Protein AF-0000000085163979 (afdb_homodimer)

Solvent-accessible surface area (backbone atoms only — not comparable to full-atom values): 21780 Å² total; per-residue (Å²): 87,66,36,36,34,28,42,37,79,41,57,52,40,84,59,47,60,76,76,45,56,87,51,51,34,33,13,24,47,60,12,32,56,53,33,50,75,68,72,34,79,46,83,37,32,35,31,72,62,75,76,46,51,71,68,56,35,52,56,41,57,74,72,29,73,61,51,70,57,80,79,73,74,60,58,41,58,62,54,50,47,52,51,51,44,44,74,74,59,39,34,34,38,40,36,30,21,56,52,65,76,44,57,55,57,27,52,35,56,56,23,55,44,50,26,59,71,41,52,76,70,63,37,45,43,34,45,42,40,59,34,35,42,37,40,57,42,62,59,44,78,44,78,45,64,51,43,85,83,36,48,26,38,21,53,42,71,70,36,77,63,17,26,35,26,33,44,39,37,71,70,58,40,74,71,38,72,49,51,68,32,54,32,56,43,54,69,33,31,59,65,33,72,60,21,39,44,34,30,78,32,42,28,29,38,36,30,35,25,36,81,84,128,88,66,36,36,35,28,42,36,79,42,57,52,40,83,60,47,60,77,75,46,55,89,52,50,35,33,13,25,46,60,12,32,55,52,34,50,76,68,72,34,81,45,84,38,32,34,32,75,64,74,78,46,51,70,67,57,37,53,56,39,56,74,72,30,73,62,52,71,61,82,79,74,74,66,54,39,58,61,53,49,49,52,50,50,44,44,73,72,58,39,35,35,37,39,35,30,19,55,51,66,77,46,55,55,58,27,53,35,55,56,22,57,45,51,26,60,70,42,53,77,70,62,40,44,44,33,45,41,40,60,33,34,40,38,40,59,42,61,60,43,77,46,80,44,66,51,42,86,84,37,48,26,38,21,54,42,70,71,35,79,63,17,26,36,26,34,43,40,37,72,71,57,42,75,69,39,72,49,52,68,32,55,32,52,44,54,70,34,32,59,65,32,74,59,19,40,43,34,30,80,32,42,28,30,38,36,30,36,25,37,79,83,127

Organism: Staphylococcus carnosus (strain TM300) (NCBI:txid396513)

InterPro domains:
  IPR006282 Thiamin pyrophosphokinase [TIGR01378] (4-207)
  IPR006282 Thiamin pyrophosphokinase [cd07995] (3-209)
  IPR007371 Thiamin pyrophosphokinase, catalytic domain [PF04263] (23-123)
  IPR007373 Thiamin pyrophosphokinase, thiamin-binding domain [PF04265] (144-203)
  IPR007373 Thiamin pyrophosphokinase, thiamin-binding domain [SM00983] (140-205)
  IPR036371 Thiamin pyrophosphokinase, thiamin-binding domain superfamily [SSF63862] (133-208)
  IPR036759 Thiamin pyrophosphokinase, catalytic domain superfamily [G3DSA:3.40.50.10240] (1-212)
  IPR036759 Thiamin pyrophosphokinase, catalytic domain superfamily [SSF63999] (1-120)
  IPR053149 Thiamine pyrophosphokinase [PTHR41299] (1-211)

pLDDT: mean 89.33, std 15.48, range [43.59, 98.81]

Nearest PDB structures (foldseek):
  3lm8-assembly5_C  TM=8.803E-01  e=1.877E-24  Bacillus subtilis
  3l8m-assembly1_B-4  TM=8.873E-01  e=5.493E-23  Staphylococcus saprophyticus subsp. saprophyticus ATCC 15305 = NCTC 7292
  3cq9-assembly2_C  TM=8.631E-01  e=5.836E-21  Lactiplantibacillus plantarum WCFS1
  3cq9-assembly2_D  TM=8.720E-01  e=2.252E-20  Lactiplantibacillus plantarum WCFS1
  3mel-assembly2_D  TM=8.978E-01  e=1.511E-19  Enterococcus faecalis

Structure (mmCIF, N/CA/C/O backbone):
data_AF-0000000085163979-model_v1
#
loop_
_entity.id
_entity.type
_entity.pdbx_description
1 polymer 'Thiamine diphosphokinase'
#
loop_
_atom_site.group_PDB
_atom_site.id
_atom_site.type_symbol
_atom_site.label_atom_id
_atom_site.label_alt_id
_atom_site.label_comp_id
_atom_site.label_asym_id
_atom_site.label_entity_id
_atom_site.label_seq_id
_atom_site.pdbx_PDB_ins_code
_atom_site.Cartn_x
_atom_site.Cartn_y
_atom_site.Cartn_z
_atom_site.occupancy
_atom_site.B_iso_or_equiv
_atom_site.auth_seq_id
_atom_site.auth_comp_id
_atom_site.auth_asym_id
_atom_site.auth_atom_id
_atom_site.pdbx_PDB_model_num
ATOM 1 N N . MET A 1 1 ? -6.441 22.109 13.891 1 95.94 1 MET A N 1
ATOM 2 C CA . MET A 1 1 ? -6.07 22.891 12.727 1 95.94 1 MET A CA 1
ATOM 3 C C . MET A 1 1 ? -5.684 21.984 11.555 1 95.94 1 MET A C 1
ATOM 5 O O . MET A 1 1 ? -5.004 20.984 11.75 1 95.94 1 MET A O 1
ATOM 9 N N . LYS A 1 2 ? -6.066 22.422 10.375 1 98.12 2 LYS A N 1
ATOM 10 C CA . LYS A 1 2 ? -5.91 21.562 9.203 1 98.12 2 LYS A CA 1
ATOM 11 C C . LYS A 1 2 ? -4.816 22.078 8.281 1 98.12 2 LYS A C 1
ATOM 13 O O . LYS A 1 2 ? -4.656 23.297 8.125 1 98.12 2 LYS A O 1
ATOM 18 N N . ILE A 1 3 ? -4.105 21.125 7.656 1 98.62 3 ILE A N 1
ATOM 19 C CA . ILE A 1 3 ? -3.135 21.5 6.629 1 98.62 3 ILE A CA 1
ATOM 20 C C . ILE A 1 3 ? -3.141 20.438 5.52 1 98.62 3 ILE A C 1
ATOM 22 O O . ILE A 1 3 ? -3.35 19.25 5.781 1 98.62 3 ILE A O 1
ATOM 26 N N . ASN A 1 4 ? -2.939 20.938 4.34 1 98.75 4 ASN A N 1
ATOM 27 C CA . ASN A 1 4 ? -2.725 20.078 3.18 1 98.75 4 ASN A CA 1
ATOM 28 C C . ASN A 1 4 ? -1.252 20.031 2.779 1 98.75 4 ASN A C 1
ATOM 30 O O . ASN A 1 4 ? -0.605 21.078 2.664 1 98.75 4 ASN A O 1
ATOM 34 N N . LEU A 1 5 ? -0.715 18.844 2.672 1 98.25 5 LEU A N 1
ATOM 35 C CA . LEU A 1 5 ? 0.64 18.688 2.156 1 98.25 5 LEU A CA 1
ATOM 36 C C . LEU A 1 5 ? 0.616 18.172 0.72 1 98.25 5 LEU A C 1
ATOM 38 O O . LEU A 1 5 ? -0.114 17.234 0.405 1 98.25 5 LEU A O 1
ATOM 42 N N . LEU A 1 6 ? 1.378 18.812 -0.155 1 98 6 LEU A N 1
ATOM 43 C CA . LEU A 1 6 ? 1.467 18.391 -1.549 1 98 6 LEU A CA 1
ATOM 44 C C . LEU A 1 6 ? 2.85 17.828 -1.86 1 98 6 LEU A C 1
ATOM 46 O O . LEU A 1 6 ? 3.861 18.5 -1.621 1 98 6 LEU A O 1
ATOM 50 N N . CYS A 1 7 ? 2.82 16.594 -2.393 1 94.88 7 CYS A N 1
ATOM 51 C CA . CYS A 1 7 ? 4.074 15.914 -2.699 1 94.88 7 CYS A CA 1
ATOM 52 C C . CYS A 1 7 ? 4.336 15.898 -4.203 1 94.88 7 CYS A C 1
ATOM 54 O O . CYS A 1 7 ? 5.48 15.773 -4.637 1 94.88 7 CYS A O 1
ATOM 56 N N . GLY A 1 8 ? 3.334 15.984 -4.938 1 93.31 8 GLY A N 1
ATOM 57 C CA . GLY A 1 8 ? 3.422 15.898 -6.387 1 93.31 8 GLY A CA 1
ATOM 58 C C . GLY A 1 8 ? 2.092 16.125 -7.078 1 93.31 8 GLY A C 1
ATOM 59 O O . GLY A 1 8 ? 1.099 16.469 -6.434 1 93.31 8 GLY A O 1
ATOM 60 N N . ASN A 1 9 ? 2.121 15.914 -8.375 1 93.69 9 ASN A N 1
ATOM 61 C CA . ASN A 1 9 ? 0.918 16.234 -9.133 1 93.69 9 ASN A CA 1
ATOM 62 C C . ASN A 1 9 ? 0.227 14.969 -9.641 1 93.69 9 ASN A C 1
ATOM 64 O O . ASN A 1 9 ? -0.711 15.047 -10.438 1 93.69 9 ASN A O 1
ATOM 68 N N . ARG A 1 10 ? 0.675 13.852 -9.172 1 92.12 10 ARG A N 1
ATOM 69 C CA . ARG A 1 10 ? 0.092 12.602 -9.641 1 92.12 10 ARG A CA 1
ATOM 70 C C . ARG A 1 10 ? -1.238 12.32 -8.953 1 92.12 10 ARG A C 1
ATOM 72 O O . ARG A 1 10 ? -1.345 12.438 -7.727 1 92.12 10 ARG A O 1
ATOM 79 N N . ASN A 1 11 ? -2.26 11.93 -9.75 1 95.94 11 ASN A N 1
ATOM 80 C CA . ASN A 1 11 ? -3.557 11.445 -9.297 1 95.94 11 ASN A CA 1
ATOM 81 C C . ASN A 1 11 ? -4.234 12.438 -8.359 1 95.94 11 ASN A C 1
ATOM 83 O O . ASN A 1 11 ? -4.867 12.047 -7.383 1 95.94 11 ASN A O 1
ATOM 87 N N . LEU A 1 12 ? -4.078 13.711 -8.625 1 97.19 12 LEU A N 1
ATOM 88 C CA . LEU A 1 12 ? -4.727 14.727 -7.805 1 97.19 12 LEU A CA 1
ATOM 89 C C . LEU A 1 12 ? -6.227 14.773 -8.078 1 97.19 12 LEU A C 1
ATOM 91 O O . LEU A 1 12 ? -6.656 14.633 -9.227 1 97.19 12 LEU A O 1
ATOM 95 N N . PRO A 1 13 ? -7.023 14.984 -7.023 1 95.94 13 PRO A N 1
ATOM 96 C CA . PRO A 1 13 ? -8.445 15.227 -7.285 1 95.94 13 PRO A CA 1
ATOM 97 C C . PRO A 1 13 ? -8.672 16.375 -8.258 1 95.94 13 PRO A C 1
ATOM 99 O O . PRO A 1 13 ? -7.91 17.344 -8.266 1 95.94 13 PRO A O 1
ATOM 102 N N . SER A 1 14 ? -9.719 16.203 -8.977 1 93 14 SER A N 1
ATOM 103 C CA . SER A 1 14 ? -10.062 17.266 -9.914 1 93 14 SER A CA 1
ATOM 104 C C . SER A 1 14 ? -10.281 18.594 -9.188 1 93 14 SER A C 1
ATOM 106 O O . SER A 1 14 ? -10.914 18.625 -8.125 1 93 14 SER A O 1
ATOM 108 N N . ASP A 1 15 ? -9.742 19.641 -9.633 1 93.12 15 ASP A N 1
ATOM 109 C CA . ASP A 1 15 ? -9.922 21.016 -9.172 1 93.12 15 ASP A CA 1
ATOM 110 C C . ASP A 1 15 ? -9.461 21.172 -7.727 1 93.12 15 ASP A C 1
ATOM 112 O O . ASP A 1 15 ? -10.055 21.922 -6.949 1 93.12 15 ASP A O 1
ATOM 116 N N . LEU A 1 16 ? -8.531 20.359 -7.367 1 96 16 LEU A N 1
ATOM 117 C CA . LEU A 1 16 ? -7.996 20.391 -6.012 1 96 16 LEU A CA 1
ATOM 118 C C . LEU A 1 16 ? -7.602 21.812 -5.613 1 96 16 LEU A C 1
ATOM 120 O O . LEU A 1 16 ? -8.047 22.312 -4.582 1 96 16 LEU A O 1
ATOM 124 N N . PHE A 1 17 ? -6.902 22.484 -6.477 1 95.12 17 PHE A N 1
ATOM 125 C CA . PHE A 1 17 ? -6.34 23.781 -6.145 1 95.12 17 PHE A CA 1
ATOM 126 C C . PHE A 1 17 ? -7.418 24.859 -6.172 1 95.12 17 PHE A C 1
ATOM 128 O O . PHE A 1 17 ? -7.387 25.797 -5.371 1 95.12 17 PHE A O 1
ATOM 135 N N . LYS A 1 18 ? -8.352 24.688 -7.043 1 93.06 18 LYS A N 1
ATOM 136 C CA . LYS A 1 18 ? -9.469 25.625 -7.09 1 93.06 18 LYS A CA 1
ATOM 137 C C . LYS A 1 18 ? -10.336 25.516 -5.84 1 93.06 18 LYS A C 1
ATOM 139 O O . LYS A 1 18 ? -10.727 26.531 -5.258 1 93.06 18 LYS A O 1
ATOM 144 N N . ASN A 1 19 ? -10.5 24.281 -5.41 1 93.69 19 ASN A N 1
ATOM 145 C CA . ASN A 1 19 ? -11.406 24.031 -4.301 1 93.69 19 ASN A CA 1
ATOM 146 C C . ASN A 1 19 ? -10.75 24.312 -2.955 1 93.69 19 ASN A C 1
ATOM 148 O O . ASN A 1 19 ? -11.43 24.609 -1.969 1 93.69 19 ASN A O 1
ATOM 152 N N . LYS A 1 20 ? -9.383 24.266 -2.941 1 95.88 20 LYS A N 1
ATOM 153 C CA . LYS A 1 20 ? -8.703 24.359 -1.653 1 95.88 20 LYS A CA 1
ATOM 154 C C . LYS A 1 20 ? -7.613 25.422 -1.679 1 95.88 20 LYS A C 1
ATOM 156 O O . LYS A 1 20 ? -6.664 25.375 -0.895 1 95.88 20 LYS A O 1
ATOM 161 N N . ALA A 1 21 ? -7.773 26.359 -2.523 1 93 21 ALA A N 1
ATOM 162 C CA . ALA A 1 21 ? -6.754 27.391 -2.711 1 93 21 ALA A CA 1
ATOM 163 C C . ALA A 1 21 ? -6.543 28.188 -1.431 1 93 21 ALA A C 1
ATOM 165 O O . ALA A 1 21 ? -5.422 28.609 -1.128 1 93 21 ALA A O 1
ATOM 166 N N . ASP A 1 22 ? -7.617 28.375 -0.63 1 94.38 22 ASP A N 1
ATOM 167 C CA . ASP A 1 22 ? -7.555 29.25 0.532 1 94.38 22 ASP A CA 1
ATOM 168 C C . ASP A 1 22 ? -7.211 28.469 1.797 1 94.38 22 ASP A C 1
ATOM 170 O O . ASP A 1 22 ? -7.082 29.047 2.877 1 94.38 22 ASP A O 1
ATOM 174 N N . GLU A 1 23 ? -6.996 27.156 1.649 1 97.25 23 GLU A N 1
ATOM 175 C CA . GLU A 1 23 ? -6.629 26.344 2.803 1 97.25 23 GLU A CA 1
ATOM 176 C C . GLU A 1 23 ? -5.125 26.406 3.068 1 97.25 23 GLU A C 1
ATOM 178 O O . GLU A 1 23 ? -4.379 27.016 2.293 1 97.25 23 GLU A O 1
ATOM 183 N N . THR A 1 24 ? -4.77 26 4.242 1 98.06 24 THR A N 1
ATOM 184 C CA . THR A 1 24 ? -3.359 25.984 4.617 1 98.06 24 THR A CA 1
ATOM 185 C C . THR A 1 24 ? -2.617 24.859 3.92 1 98.06 24 THR A C 1
ATOM 187 O O . THR A 1 24 ? -3.049 23.703 3.967 1 98.06 24 THR A O 1
ATOM 190 N N . TRP A 1 25 ? -1.485 25.266 3.246 1 98 25 TRP A N 1
ATOM 191 C CA . TRP A 1 25 ? -0.746 24.281 2.461 1 98 25 TRP A CA 1
ATOM 192 C C . TRP A 1 25 ? 0.714 24.219 2.898 1 98 25 TRP A C 1
ATOM 194 O O . TRP A 1 25 ? 1.28 25.219 3.332 1 98 25 TRP A O 1
ATOM 204 N N . GLY A 1 26 ? 1.278 23.062 2.895 1 97 26 GLY A N 1
ATOM 205 C CA . GLY A 1 26 ? 2.713 22.828 2.896 1 97 26 GLY A CA 1
ATOM 206 C C . GLY A 1 26 ? 3.199 22.094 1.654 1 97 26 GLY A C 1
ATOM 207 O O . GLY A 1 26 ? 2.516 21.203 1.14 1 97 26 GLY A O 1
ATOM 208 N N . GLY A 1 27 ? 4.418 22.484 1.194 1 95.56 27 GLY A N 1
ATOM 209 C CA . GLY A 1 27 ? 4.973 21.875 -0.006 1 95.56 27 GLY A CA 1
ATOM 210 C C . GLY A 1 27 ? 6.156 20.969 0.274 1 95.56 27 GLY A C 1
ATOM 211 O O . GLY A 1 27 ? 7.078 21.359 0.996 1 95.56 27 GLY A O 1
ATOM 212 N N . ILE A 1 28 ? 6.062 19.75 -0.299 1 93.38 28 ILE A N 1
ATOM 213 C CA . ILE A 1 28 ? 7.141 18.766 -0.16 1 93.38 28 ILE A CA 1
ATOM 214 C C . ILE A 1 28 ? 7.75 18.484 -1.528 1 93.38 28 ILE A C 1
ATOM 216 O O . ILE A 1 28 ? 7.047 18.047 -2.447 1 93.38 28 ILE A O 1
ATOM 220 N N . ASP A 1 29 ? 8.992 18.594 -1.693 1 86.44 29 ASP A N 1
ATOM 221 C CA . ASP A 1 29 ? 9.703 18.328 -2.939 1 86.44 29 ASP A CA 1
ATOM 222 C C . ASP A 1 29 ? 9.039 19.047 -4.113 1 86.44 29 ASP A C 1
ATOM 224 O O . ASP A 1 29 ? 8.82 20.266 -4.066 1 86.44 29 ASP A O 1
ATOM 228 N N . ARG A 1 30 ? 8.617 18.312 -5.109 1 88.38 30 ARG A N 1
ATOM 229 C CA . ARG A 1 30 ? 7.996 18.891 -6.305 1 88.38 30 ARG A CA 1
ATOM 230 C C . ARG A 1 30 ? 6.688 19.594 -5.961 1 88.38 30 ARG A C 1
ATOM 232 O O . ARG A 1 30 ? 6.27 20.516 -6.664 1 88.38 30 ARG A O 1
ATOM 239 N N . GLY A 1 31 ? 6.129 19.156 -4.855 1 93.62 31 GLY A N 1
ATOM 240 C CA . GLY A 1 31 ? 4.871 19.75 -4.434 1 93.62 31 GLY A CA 1
ATOM 241 C C . GLY A 1 31 ? 4.988 21.234 -4.121 1 93.62 31 GLY A C 1
ATOM 242 O O . GLY A 1 31 ? 4.051 22 -4.359 1 93.62 31 GLY A O 1
ATOM 243 N N . ALA A 1 32 ? 6.137 21.641 -3.648 1 91.69 32 ALA A N 1
ATOM 244 C CA . ALA A 1 32 ? 6.359 23.047 -3.35 1 91.69 32 ALA A CA 1
ATOM 245 C C . ALA A 1 32 ? 6.316 23.891 -4.621 1 91.69 32 ALA A C 1
ATOM 247 O O . ALA A 1 32 ? 5.664 24.938 -4.652 1 91.69 32 ALA A O 1
ATOM 248 N N . LEU A 1 33 ? 6.938 23.375 -5.605 1 89.44 33 LEU A N 1
ATOM 249 C CA . LEU A 1 33 ? 6.973 24.078 -6.883 1 89.44 33 LEU A CA 1
ATOM 250 C C . LEU A 1 33 ? 5.578 24.172 -7.492 1 89.44 33 LEU A C 1
ATOM 252 O O . LEU A 1 33 ? 5.188 25.219 -8 1 89.44 33 LEU A O 1
ATOM 256 N N . ILE A 1 34 ? 4.852 23.156 -7.395 1 93.62 34 ILE A N 1
ATOM 257 C CA . ILE A 1 34 ? 3.506 23.094 -7.957 1 93.62 34 ILE A CA 1
ATOM 258 C C . ILE A 1 34 ? 2.609 24.125 -7.262 1 93.62 34 ILE A C 1
ATOM 260 O O . ILE A 1 34 ? 1.843 24.828 -7.918 1 93.62 34 ILE A O 1
ATOM 264 N N . LEU A 1 35 ? 2.754 24.234 -5.961 1 94.56 35 LEU A N 1
ATOM 265 C CA . LEU A 1 35 ? 1.945 25.188 -5.215 1 94.56 35 LEU A CA 1
ATOM 266 C C . LEU A 1 35 ? 2.24 26.625 -5.668 1 94.56 35 LEU A C 1
ATOM 268 O O . LEU A 1 35 ? 1.319 27.406 -5.918 1 94.56 35 LEU A O 1
ATOM 272 N N . VAL A 1 36 ? 3.459 26.906 -5.859 1 89.19 36 VAL A N 1
ATOM 273 C CA . VAL A 1 36 ? 3.863 28.25 -6.277 1 89.19 36 VAL A CA 1
ATOM 274 C C . VAL A 1 36 ? 3.324 28.531 -7.672 1 89.19 36 VAL A C 1
ATOM 276 O O . VAL A 1 36 ? 2.814 29.625 -7.934 1 89.19 36 VAL A O 1
ATOM 279 N N . GLN A 1 37 ? 3.451 27.516 -8.477 1 91.56 37 GLN A N 1
ATOM 280 C CA . GLN A 1 37 ? 2.959 27.672 -9.844 1 91.56 37 GLN A CA 1
ATOM 281 C C . GLN A 1 37 ? 1.451 27.906 -9.859 1 91.56 37 GLN A C 1
ATOM 283 O O . GLN A 1 37 ? 0.933 28.562 -10.758 1 91.56 37 GLN A O 1
ATOM 288 N N . GLN A 1 38 ? 0.792 27.438 -8.859 1 93.69 38 GLN A N 1
ATOM 289 C CA . GLN A 1 38 ? -0.65 27.609 -8.734 1 93.69 38 GLN A CA 1
ATOM 290 C C . GLN A 1 38 ? -0.977 28.875 -7.938 1 93.69 38 GLN A C 1
ATOM 292 O O . GLN A 1 38 ? -2.129 29.094 -7.555 1 93.69 38 GLN A O 1
ATOM 297 N N . GLU A 1 39 ? 0.041 29.625 -7.586 1 92.75 39 GLU A N 1
ATOM 298 C CA . GLU A 1 39 ? -0.081 30.875 -6.852 1 92.75 39 GLU A CA 1
ATOM 299 C C . GLU A 1 39 ? -0.59 30.641 -5.434 1 92.75 39 GLU A C 1
ATOM 301 O O . GLU A 1 39 ? -1.378 31.438 -4.91 1 92.75 39 GLU A O 1
ATOM 306 N N . ILE A 1 40 ? -0.293 29.516 -4.895 1 94.31 40 ILE A N 1
ATOM 307 C CA . ILE A 1 40 ? -0.571 29.188 -3.502 1 94.31 40 ILE A CA 1
ATOM 308 C C . ILE A 1 40 ? 0.716 29.281 -2.684 1 94.31 40 ILE A C 1
ATOM 310 O O . ILE A 1 40 ? 1.714 28.641 -3.014 1 94.31 40 ILE A O 1
ATOM 314 N N . GLN A 1 41 ? 0.661 30.094 -1.688 1 91.62 41 GLN A N 1
ATOM 315 C CA . GLN A 1 41 ? 1.842 30.234 -0.843 1 91.62 41 GLN A CA 1
ATOM 316 C C . GLN A 1 41 ? 1.82 29.219 0.303 1 91.62 41 GLN A C 1
ATOM 318 O O . GLN A 1 41 ? 1.032 29.359 1.241 1 91.62 41 GLN A O 1
ATOM 323 N N . PRO A 1 42 ? 2.682 28.281 0.292 1 94.88 42 PRO A N 1
ATOM 324 C CA . PRO A 1 42 ? 2.715 27.328 1.401 1 94.88 42 PRO A CA 1
ATOM 325 C C . PRO A 1 42 ? 3.256 27.938 2.691 1 94.88 42 PRO A C 1
ATOM 327 O O . PRO A 1 42 ? 4.082 28.844 2.645 1 94.88 42 PRO A O 1
ATOM 330 N N . VAL A 1 43 ? 2.762 27.453 3.799 1 94.75 43 VAL A N 1
ATOM 331 C CA . VAL A 1 43 ? 3.234 27.969 5.082 1 94.75 43 VAL A CA 1
ATOM 332 C C . VAL A 1 43 ? 4.641 27.438 5.363 1 94.75 43 VAL A C 1
ATOM 334 O O . VAL A 1 43 ? 5.375 28 6.168 1 94.75 43 VAL A O 1
ATOM 337 N N . PHE A 1 44 ? 5.012 26.297 4.738 1 92 44 PHE A N 1
ATOM 338 C CA . PHE A 1 44 ? 6.387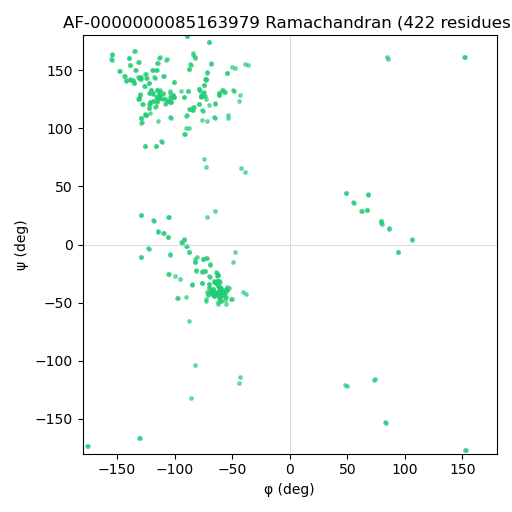 25.812 4.73 1 92 44 PHE A CA 1
ATOM 339 C C . PHE A 1 44 ? 6.641 24.922 3.512 1 92 44 PHE A C 1
ATOM 341 O O . PHE A 1 44 ? 5.699 24.469 2.867 1 92 44 PHE A O 1
ATOM 348 N N . SER A 1 45 ? 7.883 24.75 3.135 1 90.94 45 SER A N 1
ATOM 349 C CA . SER A 1 45 ? 8.312 23.859 2.068 1 90.94 45 SER A CA 1
ATOM 350 C C . SER A 1 45 ? 9.539 23.047 2.484 1 90.94 45 SER A C 1
ATOM 352 O O . SER A 1 45 ? 10.414 23.562 3.188 1 90.94 45 SER A O 1
ATOM 354 N N . LEU A 1 46 ? 9.477 21.781 2.086 1 86.81 46 LEU A N 1
ATOM 355 C CA . LEU A 1 46 ? 10.602 20.891 2.348 1 86.81 46 LEU A CA 1
ATOM 356 C C . LEU A 1 46 ? 11.023 20.156 1.078 1 86.81 46 LEU A C 1
ATOM 358 O O . LEU A 1 46 ? 10.18 19.766 0.275 1 86.81 46 LEU A O 1
ATOM 362 N N . GLY A 1 47 ? 12.273 19.891 0.839 1 77.12 47 GLY A N 1
ATOM 363 C CA . GLY A 1 47 ? 12.789 19.109 -0.278 1 77.12 47 GLY A CA 1
ATOM 364 C C . GLY A 1 47 ? 14.203 19.5 -0.673 1 77.12 47 GLY A C 1
ATOM 365 O O . GLY A 1 47 ? 14.758 20.469 -0.144 1 77.12 47 GLY A O 1
ATOM 366 N N . ASP A 1 48 ? 14.836 18.5 -1.432 1 61.06 48 ASP A N 1
ATOM 367 C CA . ASP A 1 48 ? 16.172 18.75 -1.952 1 61.06 48 ASP A CA 1
ATOM 368 C C . ASP A 1 48 ? 16.141 19.719 -3.137 1 61.06 48 ASP A C 1
ATOM 370 O O . ASP A 1 48 ? 15.805 19.312 -4.254 1 61.06 48 ASP A O 1
ATOM 374 N N . PHE A 1 49 ? 15.938 20.859 -2.922 1 56.69 49 PHE A N 1
ATOM 375 C CA . PHE A 1 49 ? 15.852 21.828 -4.012 1 56.69 49 PHE A CA 1
ATOM 376 C C . PHE A 1 49 ? 17.219 22.078 -4.621 1 56.69 49 PHE A C 1
ATOM 378 O O . PHE A 1 49 ? 17.531 23.188 -5.043 1 56.69 49 PHE A O 1
ATOM 385 N N . ASP A 1 50 ? 18.016 21.047 -4.402 1 49.25 50 ASP A N 1
ATOM 386 C CA . ASP A 1 50 ? 19.297 21.234 -5.07 1 49.25 50 ASP A CA 1
ATOM 387 C C . ASP A 1 50 ? 19.109 21.359 -6.582 1 49.25 50 ASP A C 1
ATOM 389 O O . ASP A 1 50 ? 19.938 21.969 -7.262 1 49.25 50 ASP A O 1
ATOM 393 N N . SER A 1 51 ? 18.203 20.531 -7.102 1 48.59 51 SER A N 1
ATOM 394 C CA . SER A 1 51 ? 18.156 20.422 -8.555 1 48.59 51 SER A CA 1
ATOM 395 C C . SER A 1 51 ? 17.344 21.562 -9.164 1 48.59 51 SER A C 1
ATOM 397 O O . SER A 1 51 ? 17.094 21.578 -10.375 1 48.59 51 SER A O 1
ATOM 399 N N . VAL A 1 52 ? 16.672 22.25 -8.406 1 52.22 52 VAL A N 1
ATOM 400 C CA . VAL A 1 52 ? 15.906 23.312 -9.07 1 52.22 52 VAL A CA 1
ATOM 401 C C . VAL A 1 52 ? 16.859 24.422 -9.531 1 52.22 52 VAL A C 1
ATOM 403 O O . VAL A 1 52 ? 17.859 24.688 -8.883 1 52.22 52 VAL A O 1
ATOM 406 N N . ASN A 1 53 ? 16.766 24.703 -10.789 1 52.28 53 ASN A N 1
ATOM 407 C CA . ASN A 1 53 ? 17.547 25.766 -11.406 1 52.28 53 ASN A CA 1
ATOM 408 C C . ASN A 1 53 ? 17.438 27.062 -10.625 1 52.28 53 ASN A C 1
ATOM 410 O O . ASN A 1 53 ? 16.531 27.234 -9.797 1 52.28 53 ASN A O 1
ATOM 414 N N . GLU A 1 54 ? 18.516 27.859 -10.758 1 50.72 54 GLU A N 1
ATOM 415 C CA . GLU A 1 54 ? 18.719 29.141 -10.102 1 50.72 54 GLU A CA 1
ATOM 416 C C . GLU A 1 54 ? 17.438 29.969 -10.07 1 50.72 54 GLU A C 1
ATOM 418 O O . GLU A 1 54 ? 17.125 30.609 -9.062 1 50.72 54 GLU A O 1
ATOM 423 N N . GLN A 1 55 ? 16.781 29.922 -11.117 1 51.25 55 GLN A N 1
ATOM 424 C CA . GLN A 1 55 ? 15.578 30.734 -11.211 1 51.25 55 GLN A CA 1
ATOM 425 C C . GLN A 1 55 ? 14.477 30.188 -10.32 1 51.25 55 GLN A C 1
ATOM 427 O O . GLN A 1 55 ? 13.797 30.953 -9.617 1 51.25 55 GLN A O 1
ATOM 432 N N . GLU A 1 56 ? 14.336 28.922 -10.336 1 55.5 56 GLU A N 1
ATOM 433 C CA . GLU A 1 56 ? 13.312 28.312 -9.492 1 55.5 56 GLU A CA 1
ATOM 434 C C . GLU A 1 56 ? 13.68 28.406 -8.016 1 55.5 56 GLU A C 1
ATOM 436 O O . GLU A 1 56 ? 12.812 28.625 -7.164 1 55.5 56 GLU A O 1
ATOM 441 N N . ARG A 1 57 ? 14.891 28.281 -7.801 1 54.53 57 ARG A N 1
ATOM 442 C CA . ARG A 1 57 ? 15.43 28.453 -6.453 1 54.53 57 ARG A CA 1
ATOM 443 C C . ARG A 1 57 ? 15.203 29.859 -5.941 1 54.53 57 ARG A C 1
ATOM 445 O O . ARG A 1 57 ? 14.859 30.062 -4.773 1 54.53 57 ARG A O 1
ATOM 452 N N . ALA A 1 58 ? 15.586 30.719 -6.801 1 53.44 58 ALA A N 1
ATOM 453 C CA . ALA A 1 58 ? 15.406 32.125 -6.422 1 53.44 58 ALA A CA 1
ATOM 454 C C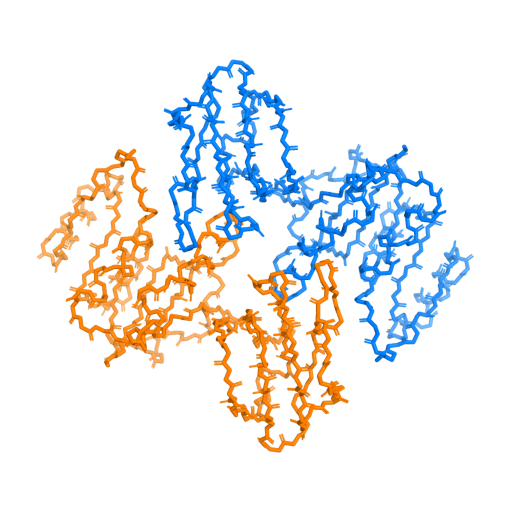 . ALA A 1 58 ? 13.938 32.406 -6.109 1 53.44 58 ALA A C 1
ATOM 456 O O . ALA A 1 58 ? 13.641 33.156 -5.164 1 53.44 58 ALA A O 1
ATOM 457 N N . GLU A 1 59 ? 13.156 31.875 -6.797 1 54 59 GLU A N 1
ATOM 458 C CA . GLU A 1 59 ? 11.734 32.094 -6.566 1 54 59 GLU A CA 1
ATOM 459 C C . GLU A 1 59 ? 11.273 31.422 -5.273 1 54 59 GLU A C 1
ATOM 461 O O . GLU A 1 59 ? 10.43 31.953 -4.555 1 54 59 GLU A O 1
ATOM 466 N N . LEU A 1 60 ? 11.82 30.312 -5.16 1 54.69 60 LEU A N 1
ATOM 467 C CA . LEU A 1 60 ? 11.445 29.547 -3.977 1 54.69 60 LEU A CA 1
ATOM 468 C C . LEU A 1 60 ? 12.07 30.141 -2.721 1 54.69 60 LEU A C 1
ATOM 470 O O . LEU A 1 60 ? 11.43 30.188 -1.667 1 54.69 60 LEU A O 1
ATOM 474 N N . LYS A 1 61 ? 13.406 30.453 -2.705 1 50.75 61 LYS A N 1
ATOM 475 C CA . LYS A 1 61 ? 14.086 31 -1.536 1 50.75 61 LYS A CA 1
ATOM 476 C C . LYS A 1 61 ? 13.406 32.281 -1.058 1 50.75 61 LYS A C 1
ATOM 478 O O . LYS A 1 61 ? 13.344 32.562 0.144 1 50.75 61 LYS A O 1
ATOM 483 N N . THR A 1 62 ? 13.211 33.031 -2.021 1 47.03 62 THR A N 1
ATOM 484 C CA . THR A 1 62 ? 12.688 34.344 -1.604 1 47.03 62 THR A CA 1
ATOM 485 C C . THR A 1 62 ? 11.359 34.188 -0.867 1 47.03 62 THR A C 1
ATOM 487 O O . THR A 1 62 ? 11.07 34.938 0.066 1 47.03 62 THR A O 1
ATOM 490 N N . LYS A 1 63 ? 10.578 33.281 -1.354 1 49.06 63 LYS A N 1
ATOM 491 C CA . LYS A 1 63 ? 9.219 33.281 -0.814 1 49.06 63 LYS A CA 1
ATOM 492 C C . LYS A 1 63 ? 9.047 32.219 0.263 1 49.06 63 LYS A C 1
ATOM 494 O O . LYS A 1 63 ? 8.133 32.312 1.092 1 49.06 63 LYS A O 1
ATOM 499 N N . LEU A 1 64 ? 9.875 31.109 0.165 1 53.12 64 LEU A N 1
ATOM 500 C CA . LEU A 1 64 ? 9.492 29.953 0.964 1 53.12 64 LEU A CA 1
ATOM 501 C C . LEU A 1 64 ? 10.609 29.562 1.932 1 53.12 64 LEU A C 1
ATOM 503 O O . LEU A 1 64 ? 11.789 29.656 1.59 1 53.12 64 LEU A O 1
ATOM 507 N N . ASP A 1 65 ? 10.43 29.703 3.242 1 50.81 65 ASP A N 1
ATOM 508 C CA . ASP A 1 65 ? 11.312 29.156 4.27 1 50.81 65 ASP A CA 1
ATOM 509 C C . ASP A 1 65 ? 11.742 27.734 3.924 1 50.81 65 ASP A C 1
ATOM 511 O O . ASP A 1 65 ? 11.164 26.766 4.422 1 50.81 65 ASP A O 1
ATOM 515 N N . ILE A 1 66 ? 12.5 27.688 2.846 1 52.78 66 ILE A N 1
ATOM 516 C CA . ILE A 1 66 ? 12.961 26.391 2.352 1 52.78 66 ILE A CA 1
ATOM 517 C C . ILE A 1 66 ? 14.094 25.875 3.24 1 52.78 66 ILE A C 1
ATOM 519 O O . ILE A 1 66 ? 15.109 26.547 3.422 1 52.78 66 ILE A O 1
ATOM 523 N N . HIS A 1 67 ? 13.898 24.891 4.055 1 54.97 67 HIS A N 1
ATOM 524 C CA . HIS A 1 67 ? 14.961 24.203 4.785 1 54.97 67 HIS A CA 1
ATOM 525 C C . HIS A 1 67 ? 15.477 23 4 1 54.97 67 HIS A C 1
ATOM 527 O O . HIS A 1 67 ? 14.766 22 3.84 1 54.97 67 HIS A O 1
ATOM 533 N N . PRO A 1 68 ? 16.562 23.312 3.268 1 53.41 68 PRO A N 1
ATOM 534 C CA . PRO A 1 68 ? 17.156 22.125 2.646 1 53.41 68 PRO A CA 1
ATOM 535 C C . PRO A 1 68 ? 17.469 21.031 3.66 1 53.41 68 PRO A C 1
ATOM 537 O O . PRO A 1 68 ? 17.984 21.312 4.742 1 53.41 68 PRO A O 1
ATOM 540 N N . VAL A 1 69 ? 16.812 19.953 3.648 1 53.09 69 VAL A N 1
ATOM 541 C CA . VAL A 1 69 ? 17.141 18.844 4.539 1 53.09 69 VAL A CA 1
ATOM 542 C C . VAL A 1 69 ? 18.141 17.922 3.869 1 53.09 69 VAL A C 1
ATOM 544 O O . VAL A 1 69 ? 17.984 17.547 2.705 1 53.09 69 VAL A O 1
ATOM 547 N N . LYS A 1 70 ? 19.469 18.047 4.223 1 47.19 70 LYS A N 1
ATOM 548 C CA . LYS A 1 70 ? 20.484 17.125 3.701 1 47.19 70 LYS A CA 1
ATOM 549 C C . LYS A 1 70 ? 20 15.688 3.738 1 47.19 70 LYS A C 1
ATOM 551 O O . LYS A 1 70 ? 19.406 15.25 4.727 1 47.19 70 LYS A O 1
ATOM 556 N N . ALA A 1 71 ? 20.016 15.094 2.654 1 47.84 71 ALA A N 1
ATOM 557 C CA . ALA A 1 71 ? 19.672 13.734 2.262 1 47.84 71 ALA A CA 1
ATOM 558 C C . ALA A 1 71 ? 20.297 12.711 3.209 1 47.84 71 ALA A C 1
ATOM 560 O O . ALA A 1 71 ? 20.312 11.516 2.93 1 47.84 71 ALA A O 1
ATOM 561 N N . GLU A 1 72 ? 21.109 13.195 4.098 1 45.19 72 GLU A N 1
ATOM 562 C CA . GLU A 1 72 ? 21.797 12.039 4.676 1 45.19 72 GLU A CA 1
ATOM 563 C C . GLU A 1 72 ? 20.812 10.906 4.969 1 45.19 72 GLU A C 1
ATOM 565 O O . GLU A 1 72 ? 21.031 9.766 4.57 1 45.19 72 GLU A O 1
ATOM 570 N N . LYS A 1 73 ? 20.562 10.375 6.215 1 47.94 73 LYS A N 1
ATOM 571 C CA . LYS A 1 73 ? 20 9.078 6.59 1 47.94 73 LYS A CA 1
ATOM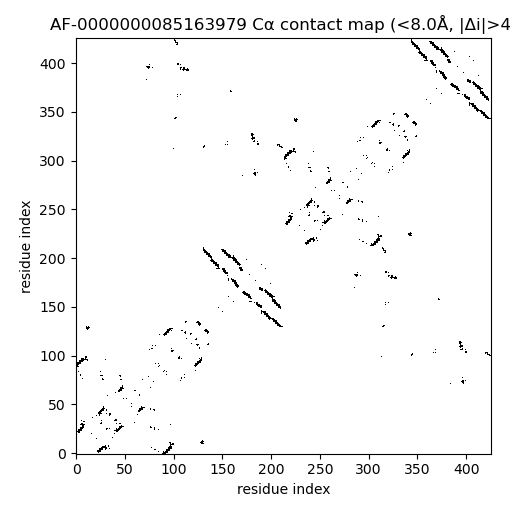 572 C C . LYS A 1 73 ? 18.484 9.133 6.637 1 47.94 73 LYS A C 1
ATOM 574 O O . LYS A 1 73 ? 17.812 8.094 6.551 1 47.94 73 LYS A O 1
ATOM 579 N N . ALA A 1 74 ? 17.594 9.875 7.535 1 58.12 74 ALA A N 1
ATOM 580 C CA . ALA A 1 74 ? 16.516 9.461 8.422 1 58.12 74 ALA A CA 1
ATOM 581 C C . ALA A 1 74 ? 15.211 9.289 7.645 1 58.12 74 ALA A C 1
ATOM 583 O O . ALA A 1 74 ? 14.875 8.18 7.219 1 58.12 74 ALA A O 1
ATOM 584 N N . ASP A 1 75 ? 14.234 10.305 7.762 1 67.06 75 ASP A N 1
ATOM 585 C CA . ASP A 1 75 ? 12.836 10.273 7.332 1 67.06 75 ASP A CA 1
ATOM 586 C C . ASP A 1 75 ? 12.68 10.883 5.938 1 67.06 75 ASP A C 1
ATOM 588 O O . ASP A 1 75 ? 13.484 11.727 5.531 1 67.06 75 ASP A O 1
ATOM 592 N N . THR A 1 76 ? 11.977 10.195 5.078 1 85.44 76 THR A N 1
ATOM 593 C CA . THR A 1 76 ? 11.609 10.773 3.789 1 85.44 76 THR A CA 1
ATOM 594 C C . THR A 1 76 ? 11.25 12.25 3.943 1 85.44 76 THR A C 1
ATOM 596 O O . THR A 1 76 ? 10.898 12.695 5.035 1 85.44 76 THR A O 1
ATOM 599 N N . ASP A 1 77 ? 11.391 12.977 2.879 1 89.5 77 ASP A N 1
ATOM 600 C CA . ASP A 1 77 ? 10.977 14.375 2.906 1 89.5 77 ASP A CA 1
ATOM 601 C C . ASP A 1 77 ? 9.531 14.508 3.357 1 89.5 77 ASP A C 1
ATOM 603 O O . ASP A 1 77 ? 9.188 15.43 4.102 1 89.5 77 ASP A O 1
ATOM 607 N N . LEU A 1 78 ? 8.75 13.586 2.945 1 93.56 78 LEU A N 1
ATOM 608 C CA . LEU A 1 78 ? 7.355 13.625 3.383 1 93.56 78 LEU A CA 1
ATOM 609 C C . LEU A 1 78 ? 7.254 13.406 4.887 1 93.56 78 LEU A C 1
ATOM 611 O O . LEU A 1 78 ? 6.469 14.078 5.562 1 93.56 78 LEU A O 1
ATOM 615 N N . GLY A 1 79 ? 8.031 12.43 5.398 1 94.25 79 GLY A N 1
ATOM 616 C CA . GLY A 1 79 ? 8.047 12.234 6.836 1 94.25 79 GLY A CA 1
ATOM 617 C C . GLY A 1 79 ? 8.422 13.484 7.605 1 94.25 79 GLY A C 1
ATOM 618 O O . GLY A 1 79 ? 7.777 13.828 8.602 1 94.25 79 GLY A O 1
ATOM 619 N N . LEU A 1 80 ? 9.406 14.219 7.129 1 92.44 80 LEU A N 1
ATOM 620 C CA . LEU A 1 80 ? 9.836 15.477 7.738 1 92.44 80 LEU A CA 1
ATOM 621 C C . LEU A 1 80 ? 8.742 16.531 7.617 1 92.44 80 LEU A C 1
ATOM 623 O O . LEU A 1 80 ? 8.555 17.344 8.531 1 92.44 80 LEU A O 1
ATOM 627 N N . GLY A 1 81 ? 8.086 16.516 6.473 1 93.75 81 GLY A N 1
ATOM 628 C CA . GLY A 1 81 ? 6.98 17.438 6.273 1 93.75 81 GLY A CA 1
ATOM 629 C C . GLY A 1 81 ? 5.844 17.234 7.258 1 93.75 81 GLY A C 1
ATOM 630 O O . GLY A 1 81 ? 5.301 18.188 7.801 1 93.75 81 GLY A O 1
ATOM 631 N N . VAL A 1 82 ? 5.516 16.016 7.527 1 96.44 82 VAL A N 1
ATOM 632 C CA . VAL A 1 82 ? 4.469 15.703 8.5 1 96.44 82 VAL A CA 1
ATOM 633 C C . VAL A 1 82 ? 4.914 16.141 9.891 1 96.44 82 VAL A C 1
ATOM 635 O O . VAL A 1 82 ? 4.137 16.734 10.641 1 96.44 82 VAL A O 1
ATOM 638 N N . ALA A 1 83 ? 6.137 15.852 10.211 1 95 83 ALA A N 1
ATOM 639 C CA . ALA A 1 83 ? 6.672 16.266 11.508 1 95 83 ALA A CA 1
ATOM 640 C C . ALA A 1 83 ? 6.617 17.781 11.664 1 95 83 ALA A C 1
ATOM 642 O O . ALA A 1 83 ? 6.258 18.281 12.734 1 95 83 ALA A O 1
ATOM 643 N N . GLU A 1 84 ? 6.988 18.469 10.617 1 94.44 84 GLU A N 1
ATOM 644 C CA . GLU A 1 84 ? 6.941 19.938 10.633 1 94.44 84 GLU A CA 1
ATOM 645 C C . GLU A 1 84 ? 5.516 20.438 10.852 1 94.44 84 GLU A C 1
ATOM 647 O O . GLU A 1 84 ? 5.289 21.344 11.656 1 94.44 84 GLU A O 1
ATOM 652 N N . ALA A 1 85 ? 4.555 19.859 10.133 1 97.12 85 ALA A N 1
ATOM 653 C CA . ALA A 1 85 ? 3.148 20.219 10.305 1 97.12 85 ALA A CA 1
ATOM 654 C C . ALA A 1 85 ? 2.707 20.031 11.75 1 97.12 85 ALA A C 1
ATOM 656 O O . ALA A 1 85 ? 2.08 20.906 12.336 1 97.12 85 ALA A O 1
ATOM 657 N N . VAL A 1 86 ? 3.068 18.938 12.328 1 97.56 86 VAL A N 1
ATOM 658 C CA . VAL A 1 86 ? 2.699 18.625 13.703 1 97.56 86 VAL A CA 1
ATOM 659 C C . VAL A 1 86 ? 3.352 19.625 14.656 1 97.56 86 VAL A C 1
ATOM 661 O O . VAL A 1 86 ? 2.709 20.109 15.586 1 97.56 86 VAL A O 1
ATOM 664 N N . SER A 1 87 ? 4.621 19.906 14.375 1 96.44 87 SER A N 1
ATOM 665 C CA . SER A 1 87 ? 5.355 20.828 15.234 1 96.44 87 SER A CA 1
ATOM 666 C C . SER A 1 87 ? 4.723 22.219 15.219 1 96.44 87 SER A C 1
ATOM 668 O O . SER A 1 87 ? 4.809 22.953 16.203 1 96.44 87 SER A O 1
ATOM 670 N N . ARG A 1 88 ? 4.059 22.531 14.172 1 96.12 88 ARG A N 1
ATOM 671 C CA . ARG A 1 88 ? 3.424 23.844 14.023 1 96.12 88 ARG A CA 1
ATOM 672 C C . ARG A 1 88 ? 2.021 23.844 14.625 1 96.12 88 ARG A C 1
ATOM 674 O O . ARG A 1 88 ? 1.341 24.859 14.625 1 96.12 88 ARG A O 1
ATOM 681 N N . GLY A 1 89 ? 1.586 22.703 15.039 1 97.44 89 GLY A N 1
ATOM 682 C CA . GLY A 1 89 ? 0.342 22.641 15.789 1 97.44 89 GLY A CA 1
ATOM 683 C C . GLY A 1 89 ? -0.812 22.078 14.977 1 97.44 89 GLY A C 1
ATOM 684 O O . GLY A 1 89 ? -1.944 22.016 15.461 1 97.44 89 GLY A O 1
ATOM 685 N N . PHE A 1 90 ? -0.543 21.641 13.773 1 98.19 90 PHE A N 1
ATOM 686 C CA . PHE A 1 90 ? -1.608 21.047 12.969 1 98.19 90 PHE A CA 1
ATOM 687 C C . PHE A 1 90 ? -1.942 19.641 13.469 1 98.19 90 PHE A C 1
ATOM 689 O O . PHE A 1 90 ? -1.046 18.875 13.82 1 98.19 90 PHE A O 1
ATOM 696 N N . ASP A 1 91 ? -3.25 19.359 13.539 1 98.31 91 ASP A N 1
ATOM 697 C CA . ASP A 1 91 ? -3.656 18.062 14.047 1 98.31 91 ASP A CA 1
ATOM 698 C C . ASP A 1 91 ? -4.508 17.312 13.023 1 98.31 91 ASP A C 1
ATOM 700 O O . ASP A 1 91 ? -4.938 16.188 13.273 1 98.31 91 ASP A O 1
ATOM 704 N N . GLU A 1 92 ? -4.816 17.906 11.93 1 98.56 92 GLU A N 1
ATOM 705 C CA . GLU A 1 92 ? -5.434 17.281 10.766 1 98.56 92 GLU A CA 1
ATOM 706 C C . GLU A 1 92 ? -4.605 17.516 9.508 1 98.56 92 GLU A C 1
ATOM 708 O O . GLU A 1 92 ? -4.52 18.641 9.016 1 98.56 92 GLU A O 1
ATOM 713 N N . ILE A 1 93 ? -4.023 16.469 9.008 1 98.75 93 ILE A N 1
ATOM 714 C CA . ILE A 1 93 ? -3.057 16.578 7.922 1 98.75 93 ILE A CA 1
ATOM 715 C C . ILE A 1 93 ? -3.521 15.742 6.727 1 98.75 93 ILE A C 1
ATOM 717 O O . ILE A 1 93 ? -3.643 14.523 6.828 1 98.75 93 ILE A O 1
ATOM 721 N N . ASN A 1 94 ? -3.783 16.391 5.594 1 98.81 94 ASN A N 1
ATOM 722 C CA . ASN A 1 94 ? -4.105 15.734 4.332 1 98.81 94 ASN A CA 1
ATOM 723 C C . ASN A 1 94 ? -2.91 15.719 3.387 1 98.81 94 ASN A C 1
ATOM 725 O O . ASN A 1 94 ? -2.316 16.766 3.109 1 98.81 94 ASN A O 1
ATOM 729 N N . ILE A 1 95 ? -2.598 14.617 2.93 1 98.62 95 ILE A N 1
ATOM 730 C CA . ILE A 1 95 ? -1.469 14.469 2.02 1 98.62 95 ILE A CA 1
ATOM 731 C C . ILE A 1 95 ? -1.977 14.172 0.61 1 98.62 95 ILE A C 1
ATOM 733 O O . ILE A 1 95 ? -2.768 13.25 0.411 1 98.62 95 ILE A O 1
ATOM 737 N N . TYR A 1 96 ? -1.551 15 -0.341 1 98.44 96 TYR A N 1
ATOM 738 C CA . TYR A 1 96 ? -1.894 14.836 -1.75 1 98.44 96 TYR A CA 1
ATOM 739 C C . TYR A 1 96 ? -0.651 14.547 -2.584 1 98.44 96 TYR A C 1
ATOM 741 O O . TYR A 1 96 ? 0.447 15 -2.25 1 98.44 96 TYR A O 1
ATOM 749 N N . GLY A 1 97 ? -0.824 13.805 -3.674 1 97.06 97 GLY A N 1
ATOM 750 C CA . GLY A 1 97 ? 0.248 13.578 -4.629 1 97.06 97 GLY A CA 1
ATOM 751 C C . GLY A 1 97 ? 1.239 12.523 -4.176 1 97.06 97 GLY A C 1
ATOM 752 O O . GLY A 1 97 ? 2.389 12.508 -4.621 1 97.06 97 GLY A O 1
ATOM 753 N N . ALA A 1 98 ? 0.829 11.656 -3.219 1 95.69 98 ALA A N 1
ATOM 754 C CA . ALA A 1 98 ? 1.745 10.672 -2.65 1 95.69 98 ALA A CA 1
ATOM 755 C C . ALA A 1 98 ? 1.448 9.273 -3.186 1 95.69 98 ALA A C 1
ATOM 757 O O . ALA A 1 98 ? 1.951 8.281 -2.654 1 95.69 98 ALA A O 1
ATOM 758 N N . THR A 1 99 ? 0.527 9.148 -4.152 1 95.06 99 THR A N 1
ATOM 759 C CA . THR A 1 99 ? 0.145 7.84 -4.676 1 95.06 99 THR A CA 1
ATOM 760 C C . THR A 1 99 ? 0.545 7.711 -6.145 1 95.06 99 THR A C 1
ATOM 762 O O . THR A 1 99 ? 0.798 8.711 -6.816 1 95.06 99 THR A O 1
ATOM 765 N N . GLY A 1 100 ? 0.71 6.473 -6.562 1 90 100 GLY A N 1
ATOM 766 C CA . GLY A 1 100 ? 1.125 6.219 -7.934 1 90 100 GLY A CA 1
ATOM 767 C C . GLY A 1 100 ? 2.629 6.273 -8.125 1 90 100 GLY A C 1
ATOM 768 O O . GLY A 1 100 ? 3.348 6.797 -7.27 1 90 100 GLY A O 1
ATOM 769 N N . GLY A 1 101 ? 3.129 5.684 -9.18 1 92.19 101 GLY A N 1
ATOM 770 C CA . GLY A 1 101 ? 4.555 5.676 -9.469 1 92.19 101 GLY A CA 1
ATOM 771 C C . GLY A 1 101 ? 5.34 4.738 -8.57 1 92.19 101 GLY A C 1
ATOM 772 O O . GLY A 1 101 ? 5.098 3.529 -8.57 1 92.19 101 GLY A O 1
ATOM 773 N N . ARG A 1 102 ? 6.195 5.441 -7.82 1 94.06 102 ARG A N 1
ATOM 774 C CA . ARG A 1 102 ? 6.996 4.637 -6.898 1 94.06 102 ARG A CA 1
ATOM 775 C C . ARG A 1 102 ? 6.168 4.195 -5.695 1 94.06 102 ARG A C 1
ATOM 777 O O . ARG A 1 102 ? 5.828 5.012 -4.836 1 94.06 102 ARG A O 1
ATOM 784 N N . LEU A 1 103 ? 5.969 2.883 -5.574 1 97 103 LEU A N 1
ATOM 785 C CA . LEU A 1 103 ? 5.074 2.354 -4.555 1 97 103 LEU A CA 1
ATOM 786 C C . LEU A 1 103 ? 5.789 2.248 -3.209 1 97 103 LEU A C 1
ATOM 788 O O . LEU A 1 103 ? 5.141 2.107 -2.168 1 97 103 LEU A O 1
ATOM 792 N N . ASP A 1 104 ? 7.141 2.336 -3.203 1 96.75 104 ASP A N 1
ATOM 793 C CA . ASP A 1 104 ? 7.836 2.402 -1.921 1 96.75 104 ASP A CA 1
ATOM 794 C C . ASP A 1 104 ? 7.586 3.74 -1.229 1 96.75 104 ASP A C 1
ATOM 796 O O . ASP A 1 104 ? 7.453 3.797 -0.005 1 96.75 104 ASP A O 1
ATOM 800 N N . HIS A 1 105 ? 7.465 4.809 -2.031 1 94.62 105 HIS A N 1
ATOM 801 C CA . HIS A 1 105 ? 7.094 6.094 -1.456 1 94.62 105 HIS A CA 1
ATOM 802 C C . HIS A 1 105 ? 5.664 6.074 -0.928 1 94.62 105 HIS A C 1
ATOM 804 O O . HIS A 1 105 ? 5.391 6.578 0.164 1 94.62 105 HIS A O 1
ATOM 810 N N . PHE A 1 106 ? 4.82 5.488 -1.701 1 96.94 106 PHE A N 1
ATOM 811 C CA . PHE A 1 106 ? 3.436 5.379 -1.255 1 96.94 106 PHE A CA 1
ATOM 812 C C . PHE A 1 106 ? 3.35 4.598 0.051 1 96.94 106 PHE A C 1
ATOM 814 O O . PHE A 1 106 ? 2.693 5.031 0.999 1 96.94 106 PHE A O 1
ATOM 821 N N . LEU A 1 107 ? 3.99 3.457 0.126 1 97.25 107 LEU A N 1
ATOM 822 C CA . LEU A 1 107 ? 3.936 2.643 1.335 1 97.25 107 LEU A CA 1
ATOM 823 C C . LEU A 1 107 ? 4.617 3.352 2.5 1 97.25 107 LEU A C 1
ATOM 825 O O . LEU A 1 107 ? 4.199 3.205 3.652 1 97.25 107 LEU A O 1
ATOM 829 N N . GLY A 1 108 ? 5.633 4.141 2.184 1 96.06 108 GLY A N 1
ATOM 830 C CA . GLY A 1 108 ? 6.195 5.012 3.205 1 96.06 108 GLY A CA 1
ATOM 831 C C . GLY A 1 108 ? 5.195 6.012 3.75 1 96.06 108 GLY A C 1
ATOM 832 O O . GLY A 1 108 ? 5.129 6.238 4.961 1 96.06 108 GLY A O 1
ATOM 833 N N . ALA A 1 109 ? 4.461 6.617 2.83 1 96.69 109 ALA A N 1
ATOM 834 C CA . ALA A 1 109 ? 3.418 7.551 3.246 1 96.69 109 ALA A CA 1
ATOM 835 C C . ALA A 1 109 ? 2.379 6.859 4.125 1 96.69 109 ALA A C 1
ATOM 837 O O . ALA A 1 109 ? 1.876 7.449 5.082 1 96.69 109 ALA A O 1
ATOM 838 N N . LEU A 1 110 ? 2.084 5.629 3.797 1 97.31 110 LEU A N 1
ATOM 839 C CA . LEU A 1 110 ? 1.135 4.855 4.586 1 97.31 110 LEU A CA 1
ATOM 840 C C . LEU A 1 110 ? 1.629 4.684 6.02 1 97.31 110 LEU A C 1
ATOM 842 O O . LEU A 1 110 ? 0.834 4.719 6.961 1 97.31 110 LEU A O 1
ATOM 846 N N . GLN A 1 111 ? 2.924 4.52 6.195 1 95.75 111 GLN A N 1
ATOM 847 C CA . GLN A 1 111 ? 3.51 4.379 7.523 1 95.75 111 GLN A CA 1
ATOM 848 C C . GLN A 1 111 ? 3.256 5.621 8.375 1 95.75 111 GLN A C 1
ATOM 850 O O . GLN A 1 111 ? 3.053 5.52 9.586 1 95.75 111 GLN A O 1
ATOM 855 N N . LEU A 1 112 ? 3.191 6.75 7.75 1 96.81 112 LEU A N 1
ATOM 856 C CA . LEU A 1 112 ? 3.055 8.008 8.477 1 96.81 112 LEU A CA 1
ATOM 857 C C . LEU A 1 112 ? 1.681 8.117 9.125 1 96.81 112 LEU A C 1
ATOM 859 O O . LEU A 1 112 ? 1.477 8.938 10.023 1 96.81 112 LEU A O 1
ATOM 863 N N . LEU A 1 113 ? 0.743 7.301 8.68 1 97.75 113 LEU A N 1
ATOM 864 C CA . LEU A 1 113 ? -0.584 7.285 9.281 1 97.75 113 LEU A CA 1
ATOM 865 C C . LEU A 1 113 ? -0.56 6.566 10.625 1 97.75 113 LEU A C 1
ATOM 867 O O . LEU A 1 113 ? -1.511 6.664 11.406 1 97.75 113 LEU A O 1
ATOM 871 N N . GLN A 1 114 ? 0.523 5.883 10.875 1 95.75 114 GLN A N 1
ATOM 872 C CA . GLN A 1 114 ? 0.523 4.906 11.953 1 95.75 114 GLN A CA 1
ATOM 873 C C . GLN A 1 114 ? 1.479 5.316 13.07 1 95.75 114 GLN A C 1
ATOM 875 O O . GLN A 1 114 ? 1.785 4.52 13.961 1 95.75 114 GLN A O 1
ATOM 880 N N . ILE A 1 115 ? 1.965 6.504 13.047 1 95.31 115 ILE A N 1
ATOM 881 C CA . ILE A 1 115 ? 2.93 6.934 14.055 1 95.31 115 ILE A CA 1
ATOM 882 C C . ILE A 1 115 ? 2.268 6.957 15.43 1 95.31 115 ILE A C 1
ATOM 884 O O . ILE A 1 115 ? 1.35 7.742 15.672 1 95.31 115 ILE A O 1
ATOM 888 N N . PRO A 1 116 ? 2.838 6.164 16.359 1 94.12 116 PRO A N 1
ATOM 889 C CA . PRO A 1 116 ? 2.166 6.012 17.641 1 94.12 116 PRO A CA 1
ATO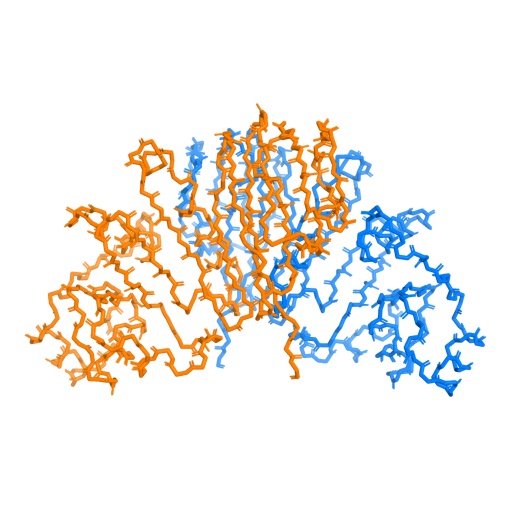M 890 C C . PRO A 1 116 ? 2.008 7.336 18.391 1 94.12 116 PRO A C 1
ATOM 892 O O . PRO A 1 116 ? 0.943 7.605 18.953 1 94.12 116 PRO A O 1
ATOM 895 N N . ASP A 1 117 ? 3.01 8.141 18.391 1 95.44 117 ASP A N 1
ATOM 896 C CA . ASP A 1 117 ? 2.953 9.422 19.078 1 95.44 117 ASP A CA 1
ATOM 897 C C . ASP A 1 117 ? 1.854 10.312 18.516 1 95.44 117 ASP A C 1
ATOM 899 O O . ASP A 1 117 ? 1.136 10.977 19.25 1 95.44 117 ASP A O 1
ATOM 903 N N . TYR A 1 118 ? 1.713 10.289 17.172 1 96.75 118 TYR A N 1
ATOM 904 C CA . TYR A 1 118 ? 0.679 11.094 16.531 1 96.75 118 TYR A CA 1
ATOM 905 C C . TYR A 1 118 ? -0.711 10.57 16.875 1 96.75 118 TYR A C 1
ATOM 907 O O . TYR A 1 118 ? -1.615 11.352 17.188 1 96.75 118 TYR A O 1
ATOM 915 N N . LEU A 1 119 ? -0.795 9.273 16.875 1 95.69 119 LEU A N 1
ATOM 916 C CA . LEU A 1 119 ? -2.072 8.648 17.203 1 95.69 119 LEU A CA 1
ATOM 917 C C . LEU A 1 119 ? -2.48 8.969 18.641 1 95.69 119 LEU A C 1
ATOM 919 O O . LEU A 1 119 ? -3.625 9.344 18.891 1 95.69 119 LEU A O 1
ATOM 923 N N . LYS A 1 120 ? -1.603 8.922 19.547 1 96.19 120 LYS A N 1
ATOM 924 C CA . LYS A 1 120 ? -1.858 9.195 20.953 1 96.19 120 LYS A CA 1
ATOM 925 C C . LYS A 1 120 ? -2.297 10.648 21.156 1 96.19 120 LYS A C 1
ATOM 927 O O . LYS A 1 120 ? -3.117 10.938 22.031 1 96.19 120 LYS A O 1
ATOM 932 N N . ARG A 1 121 ? -1.796 11.492 20.328 1 97.06 121 ARG A N 1
ATOM 933 C CA . ARG A 1 121 ? -2.07 12.922 20.469 1 97.06 121 ARG A CA 1
ATOM 934 C C . ARG A 1 121 ? -3.32 13.312 19.688 1 97.06 121 ARG A C 1
ATOM 936 O O . ARG A 1 121 ? -3.703 14.484 19.656 1 97.06 121 ARG A O 1
ATOM 943 N N . GLY A 1 122 ? -3.895 12.391 19.047 1 96.44 122 GLY A N 1
ATOM 944 C CA . GLY A 1 122 ? -5.125 12.648 18.312 1 96.44 122 GLY A CA 1
ATOM 945 C C . GLY A 1 122 ? -4.887 13.305 16.969 1 96.44 122 GLY A C 1
ATOM 946 O O . GLY A 1 122 ? -5.805 13.898 16.391 1 96.44 122 GLY A O 1
ATOM 947 N N . ILE A 1 123 ? -3.635 13.227 16.484 1 97.88 123 ILE A N 1
ATOM 948 C CA . ILE A 1 123 ? -3.301 13.781 15.172 1 97.88 123 ILE A CA 1
ATOM 949 C C . ILE A 1 123 ? -3.787 12.836 14.078 1 97.88 123 ILE A C 1
ATOM 951 O O . ILE A 1 123 ? -3.502 11.641 14.109 1 97.88 123 ILE A O 1
ATOM 955 N N . LYS A 1 124 ? -4.535 13.383 13.141 1 97.62 124 LYS A N 1
ATOM 956 C CA . LYS A 1 124 ? -5.078 12.594 12.031 1 97.62 124 LYS A CA 1
ATOM 957 C C . LYS A 1 124 ? -4.328 12.875 10.734 1 97.62 124 LYS A C 1
ATOM 959 O O . LYS A 1 124 ? -4.195 14.031 10.328 1 97.62 124 LYS A O 1
ATOM 964 N N . VAL A 1 125 ? -3.812 11.852 10.148 1 98.5 125 VAL A N 1
ATOM 965 C CA . VAL A 1 125 ? -3.146 11.945 8.852 1 98.5 125 VAL A CA 1
ATOM 966 C C . VAL A 1 125 ? -3.924 11.141 7.812 1 98.5 125 VAL A C 1
ATOM 968 O O . VAL A 1 125 ? -4.332 10.008 8.078 1 98.5 125 VAL A O 1
ATOM 971 N N . SER A 1 126 ? -4.172 11.727 6.625 1 98.69 126 SER A N 1
ATOM 972 C CA . SER A 1 126 ? -4.902 11.07 5.547 1 98.69 126 SER A CA 1
ATOM 973 C C . SER A 1 126 ? -4.141 11.164 4.23 1 98.69 126 SER A C 1
ATOM 975 O O . SER A 1 126 ? -3.475 12.164 3.961 1 98.69 126 SER A O 1
ATOM 977 N N . LEU A 1 127 ? -4.188 10.141 3.469 1 98.75 127 LEU A N 1
ATOM 978 C CA . LEU A 1 127 ? -3.75 10.156 2.078 1 98.75 127 LEU A CA 1
ATOM 979 C C . LEU A 1 127 ? -4.941 10.266 1.133 1 98.75 127 LEU A C 1
ATOM 981 O O . LEU A 1 127 ? -5.883 9.477 1.225 1 98.75 127 LEU A O 1
ATOM 985 N N . ILE A 1 128 ? -4.883 11.25 0.247 1 98.38 128 ILE A N 1
ATOM 986 C CA . ILE A 1 128 ? -6.023 11.508 -0.628 1 98.38 128 ILE A CA 1
ATOM 987 C C . ILE A 1 128 ? -5.547 11.625 -2.074 1 98.38 128 ILE A C 1
ATOM 989 O O . ILE A 1 128 ? -4.574 12.336 -2.355 1 98.38 128 ILE A O 1
ATOM 993 N N . ASP A 1 129 ? -6.105 10.875 -2.98 1 97.56 129 ASP A N 1
ATOM 994 C CA . ASP A 1 129 ? -5.926 11.094 -4.414 1 97.56 129 ASP A CA 1
ATOM 995 C C . ASP A 1 129 ? -7.27 11.102 -5.141 1 97.56 129 ASP A C 1
ATOM 997 O O . ASP A 1 129 ? -8.32 11.297 -4.52 1 97.56 129 ASP A O 1
ATOM 1001 N N . ASP A 1 130 ? -7.266 11.016 -6.473 1 96.5 130 ASP A N 1
ATOM 1002 C CA . ASP A 1 130 ? -8.492 11.203 -7.242 1 96.5 130 ASP A CA 1
ATOM 1003 C C . ASP A 1 130 ? -9.438 10.016 -7.086 1 96.5 130 ASP A C 1
ATOM 1005 O O . ASP A 1 130 ? -10.625 10.117 -7.387 1 96.5 130 ASP A O 1
ATOM 1009 N N . GLN A 1 131 ? -8.945 8.898 -6.492 1 97.06 131 GLN A N 1
ATOM 1010 C CA . GLN A 1 131 ? -9.758 7.684 -6.461 1 97.06 131 GLN A CA 1
ATOM 1011 C C . GLN A 1 131 ? -9.844 7.117 -5.047 1 97.06 131 GLN A C 1
ATOM 1013 O O . GLN A 1 131 ? -10.656 6.227 -4.777 1 97.06 131 GLN A O 1
ATOM 1018 N N . ASN A 1 132 ? -9.039 7.645 -4.164 1 97.94 132 ASN A N 1
ATOM 1019 C CA . ASN A 1 132 ? -8.883 7.004 -2.859 1 97.94 132 ASN A CA 1
ATOM 1020 C C . ASN A 1 132 ? -8.758 8.031 -1.741 1 97.94 132 ASN A C 1
ATOM 1022 O O . ASN A 1 132 ? -8.117 9.07 -1.913 1 97.94 132 ASN A O 1
ATOM 1026 N N . GLU A 1 133 ? -9.352 7.781 -0.607 1 98.19 133 GLU A N 1
ATOM 1027 C CA . GLU A 1 133 ? -9.07 8.398 0.687 1 98.19 133 GLU A CA 1
ATOM 1028 C C . GLU A 1 133 ? -8.688 7.348 1.727 1 98.19 133 GLU A C 1
ATOM 1030 O O . GLU A 1 133 ? -9.469 6.434 2.012 1 98.19 133 GLU A O 1
ATOM 1035 N N . ILE A 1 134 ? -7.492 7.488 2.281 1 98.75 134 ILE A N 1
ATOM 1036 C CA . ILE A 1 134 ? -6.949 6.453 3.154 1 98.75 134 ILE A CA 1
ATOM 1037 C C . ILE A 1 134 ? -6.707 7.027 4.547 1 98.75 134 ILE A C 1
ATOM 1039 O O . ILE A 1 134 ? -6.09 8.086 4.691 1 98.75 134 ILE A O 1
ATOM 1043 N N . THR A 1 135 ? -7.172 6.371 5.574 1 98.5 135 THR A N 1
ATOM 1044 C CA . THR A 1 135 ? -6.961 6.738 6.969 1 98.5 135 THR A CA 1
ATOM 1045 C C . THR A 1 135 ? -6.59 5.512 7.801 1 98.5 135 THR A C 1
ATOM 1047 O O . THR A 1 135 ? -6.602 4.387 7.293 1 98.5 135 THR A O 1
ATOM 1050 N N . TYR A 1 136 ? -6.129 5.746 8.977 1 98.19 136 TYR A N 1
ATOM 1051 C CA . TYR A 1 136 ? -5.77 4.711 9.938 1 98.19 136 TYR A CA 1
ATOM 1052 C C . TYR A 1 136 ? -6.699 4.742 11.141 1 98.19 136 TYR A C 1
ATOM 1054 O O . TYR A 1 136 ? -6.965 5.809 11.703 1 98.19 136 TYR A O 1
ATOM 1062 N N . LEU A 1 137 ? -7.266 3.613 11.516 1 97.75 137 LEU A N 1
ATOM 1063 C CA . LEU A 1 137 ? -8.195 3.512 12.633 1 97.75 137 LEU A CA 1
ATOM 1064 C C . LEU A 1 137 ? -7.652 2.582 13.711 1 97.75 137 LEU A C 1
ATOM 1066 O O . LEU A 1 137 ? -7.363 1.414 13.445 1 97.75 137 LEU A O 1
ATOM 1070 N N . GLU A 1 138 ? -7.535 3.072 14.875 1 96.62 138 GLU A N 1
ATOM 1071 C CA . GLU A 1 138 ? -7.168 2.248 16.031 1 96.62 138 GLU A CA 1
ATOM 1072 C C . GLU A 1 138 ? -8.406 1.663 16.703 1 96.62 138 GLU A C 1
ATOM 1074 O O . GLU A 1 138 ? -9.516 1.8 16.188 1 96.62 138 GLU A O 1
ATOM 1079 N N . GLN A 1 139 ? -8.102 0.881 17.781 1 97.12 139 GLN A N 1
ATOM 1080 C CA . GLN A 1 139 ? -9.195 0.334 18.562 1 97.12 139 GLN A CA 1
ATOM 1081 C C . GLN A 1 139 ? -10.211 1.418 18.922 1 97.12 139 GLN A C 1
ATOM 1083 O O . GLN A 1 139 ? -9.836 2.537 19.281 1 97.12 139 GLN A O 1
ATOM 1088 N N . GLY A 1 140 ? -11.5 1.11 18.719 1 97.94 140 GLY A N 1
ATOM 1089 C CA . GLY A 1 140 ? -12.555 2.068 19 1 97.94 140 GLY A CA 1
ATOM 1090 C C . GLY A 1 140 ? -13.789 1.863 18.141 1 97.94 140 GLY A C 1
ATOM 1091 O O . GLY A 1 140 ? -13.922 0.842 17.469 1 97.94 140 GLY A O 1
ATOM 1092 N N . ILE A 1 141 ? -14.734 2.783 18.344 1 98.5 141 ILE A N 1
ATOM 1093 C CA . ILE A 1 141 ? -15.969 2.781 17.562 1 98.5 141 ILE A CA 1
ATOM 1094 C C . ILE A 1 141 ? -16.031 4.02 16.672 1 98.5 141 ILE A C 1
ATOM 1096 O O . ILE A 1 141 ? -15.805 5.137 17.141 1 98.5 141 ILE A O 1
ATOM 1100 N N . TYR A 1 142 ? -16.266 3.762 15.43 1 98.44 142 TYR A N 1
ATOM 1101 C CA . TYR A 1 142 ? -16.281 4.84 14.453 1 98.44 142 TYR A CA 1
ATOM 1102 C C . TYR A 1 142 ? -17.594 4.836 13.68 1 98.44 142 TYR A C 1
ATOM 1104 O O . TYR A 1 142 ? -18.188 3.781 13.453 1 98.44 142 TYR A O 1
ATOM 1112 N N . ARG A 1 143 ? -18.031 6.012 13.312 1 98.19 143 ARG A N 1
ATOM 1113 C CA . ARG A 1 143 ? -19.203 6.164 12.461 1 98.19 143 ARG A CA 1
ATOM 1114 C C . ARG A 1 143 ? -18.828 6.73 11.094 1 98.19 143 ARG A C 1
ATOM 1116 O O . ARG A 1 143 ? -17.984 7.633 11.008 1 98.19 143 ARG A O 1
ATOM 1123 N N . VAL A 1 144 ? -19.359 6.078 10.047 1 97.5 144 VAL A N 1
ATOM 1124 C CA . VAL A 1 144 ? -19.078 6.543 8.695 1 97.5 144 VAL A CA 1
ATOM 1125 C C . VAL A 1 144 ? -20.375 6.777 7.938 1 97.5 144 VAL A C 1
ATOM 1127 O O . VAL A 1 144 ? -21.312 5.984 8.047 1 97.5 144 VAL A O 1
ATOM 1130 N N . GLU A 1 145 ? -20.453 7.832 7.25 1 97.56 145 GLU A N 1
ATOM 1131 C CA . GLU A 1 145 ? -21.641 8.172 6.473 1 97.56 145 GLU A CA 1
ATOM 1132 C C . GLU A 1 145 ? -21.578 7.547 5.078 1 97.56 145 GLU A C 1
ATOM 1134 O O . GLU A 1 145 ? -20.5 7.348 4.527 1 97.56 145 GLU A O 1
ATOM 1139 N N . LYS A 1 146 ? -22.719 7.297 4.594 1 96.75 146 LYS A N 1
ATOM 1140 C CA . LYS A 1 146 ? -22.812 6.922 3.184 1 96.75 146 LYS A CA 1
ATOM 1141 C C . LYS A 1 146 ? -22.297 8.047 2.287 1 96.75 146 LYS A C 1
ATOM 1143 O O . LYS A 1 146 ? -22.594 9.219 2.518 1 96.75 146 LYS A O 1
ATOM 1148 N N . TRP A 1 147 ? -21.406 7.699 1.406 1 93.94 147 TRP A N 1
ATOM 1149 C CA . TRP A 1 147 ? -20.781 8.656 0.497 1 93.94 147 TRP A CA 1
ATOM 1150 C C . TRP A 1 147 ? -20.875 8.172 -0.947 1 93.94 147 TRP A C 1
ATOM 1152 O O . TRP A 1 147 ? -20.094 7.328 -1.381 1 93.94 147 TRP A O 1
ATOM 1162 N N . GLU A 1 148 ? -21.719 8.727 -1.743 1 92.06 148 GLU A N 1
ATOM 1163 C CA . GLU A 1 148 ? -22 8.258 -3.096 1 92.06 148 GLU A CA 1
ATOM 1164 C C . GLU A 1 148 ? -20.781 8.398 -3.994 1 92.06 148 GLU A C 1
ATOM 1166 O O . GLU A 1 148 ? -20.562 7.582 -4.895 1 92.06 148 GLU A O 1
ATOM 1171 N N . ALA A 1 149 ? -19.984 9.422 -3.73 1 91.06 149 ALA A N 1
ATOM 1172 C CA . ALA A 1 149 ? -18.797 9.664 -4.555 1 91.06 149 ALA A CA 1
ATOM 1173 C C . ALA A 1 149 ? -17.75 8.594 -4.324 1 91.06 149 ALA A C 1
ATOM 1175 O O . ALA A 1 149 ? -16.891 8.359 -5.188 1 91.06 149 ALA A O 1
ATOM 1176 N N . PHE A 1 150 ? -17.75 8.016 -3.176 1 94.19 150 PHE A N 1
ATOM 1177 C CA . PHE A 1 150 ? -16.875 6.914 -2.812 1 94.19 150 PHE A CA 1
ATOM 1178 C C . PHE A 1 150 ? -17.672 5.727 -2.301 1 94.19 150 PHE A C 1
ATOM 1180 O O . PHE A 1 150 ? -17.75 5.492 -1.094 1 94.19 150 PHE A O 1
ATOM 1187 N N . PRO A 1 151 ? -18.125 4.93 -3.182 1 94 151 PRO A N 1
ATOM 1188 C CA . PRO A 1 151 ? -19.094 3.893 -2.797 1 94 151 PRO A CA 1
ATOM 1189 C C . PRO A 1 151 ? -18.438 2.717 -2.076 1 94 151 PRO A C 1
ATOM 1191 O O . PRO A 1 151 ? -19.094 2 -1.324 1 94 151 PRO A O 1
ATOM 1194 N N . TYR A 1 152 ? -17.219 2.555 -2.303 1 96.12 152 TYR A N 1
ATOM 1195 C CA . TYR A 1 152 ? -16.547 1.402 -1.708 1 96.12 152 TYR A CA 1
ATOM 1196 C C . TYR A 1 152 ? -15.766 1.806 -0.46 1 96.12 152 TYR A C 1
ATOM 1198 O O . TYR A 1 152 ? -15.172 2.885 -0.413 1 96.12 152 TYR A O 1
ATOM 1206 N N . ILE A 1 153 ? -15.82 0.964 0.568 1 97.88 153 ILE A N 1
ATOM 1207 C CA . ILE A 1 153 ? -15 1.11 1.766 1 97.88 153 ILE A CA 1
ATOM 1208 C C . ILE A 1 153 ? -14.336 -0.222 2.1 1 97.88 153 ILE A C 1
ATOM 1210 O O . ILE A 1 153 ? -14.992 -1.266 2.113 1 97.88 153 ILE A O 1
ATOM 1214 N N . SER A 1 154 ? -13.062 -0.231 2.219 1 97.69 154 SER A N 1
ATOM 1215 C CA . SER A 1 154 ? -12.273 -1.428 2.496 1 97.69 154 SER A CA 1
ATOM 1216 C C . SER A 1 154 ? -11.508 -1.293 3.809 1 97.69 154 SER A C 1
ATOM 1218 O O . S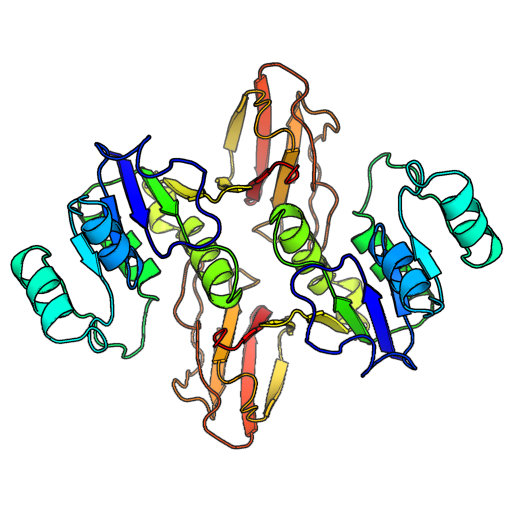ER A 1 154 ? -11.172 -0.183 4.223 1 97.69 154 SER A O 1
ATOM 1220 N N . PHE A 1 155 ? -11.281 -2.383 4.449 1 97.69 155 PHE A N 1
ATOM 1221 C CA . PHE A 1 155 ? -10.57 -2.451 5.723 1 97.69 155 PHE A CA 1
ATOM 1222 C C . PHE A 1 155 ? -9.406 -3.428 5.641 1 97.69 155 PHE A C 1
ATOM 1224 O O . PHE A 1 155 ? -9.609 -4.641 5.523 1 97.69 155 PHE A O 1
ATOM 1231 N N . ILE A 1 156 ? -8.203 -2.896 5.703 1 96.56 156 ILE A N 1
ATOM 1232 C CA . ILE A 1 156 ? -6.996 -3.715 5.668 1 96.56 156 ILE A CA 1
ATOM 1233 C C . ILE A 1 156 ? -6.41 -3.83 7.07 1 96.56 156 ILE A C 1
ATOM 1235 O O . ILE A 1 156 ? -6.098 -2.818 7.703 1 96.56 156 ILE A O 1
ATOM 1239 N N . PRO A 1 157 ? -6.246 -5.047 7.559 1 95.31 157 PRO A N 1
ATOM 1240 C CA . PRO A 1 157 ? -5.645 -5.16 8.891 1 95.31 157 PRO A CA 1
ATOM 1241 C C . PRO A 1 157 ? -4.227 -4.59 8.945 1 95.31 157 PRO A C 1
ATOM 1243 O O . PRO A 1 157 ? -3.393 -4.922 8.102 1 95.31 157 PRO A O 1
ATOM 1246 N N . ALA A 1 158 ? -3.986 -3.752 9.922 1 93.19 158 ALA A N 1
ATOM 1247 C CA . ALA A 1 158 ? -2.684 -3.111 10.086 1 93.19 158 ALA A CA 1
ATOM 1248 C C . ALA A 1 158 ? -1.892 -3.752 11.219 1 93.19 158 ALA A C 1
ATOM 1250 O O . ALA A 1 158 ? -0.726 -3.412 11.438 1 93.19 158 ALA A O 1
ATOM 1251 N N . ARG A 1 159 ? -2.582 -4.617 11.938 1 90.69 159 ARG A N 1
ATOM 1252 C CA . ARG A 1 159 ? -1.961 -5.359 13.031 1 90.69 159 ARG A CA 1
ATOM 1253 C C . ARG A 1 159 ? -2.277 -6.848 12.93 1 90.69 159 ARG A C 1
ATOM 1255 O O . ARG A 1 159 ? -3.24 -7.242 12.266 1 90.69 159 ARG A O 1
ATOM 1262 N N . GLU A 1 160 ? -1.47 -7.742 13.516 1 84.31 160 GLU A N 1
ATOM 1263 C CA . GLU A 1 160 ? -1.611 -9.195 13.438 1 84.31 160 GLU A CA 1
ATOM 1264 C C . GLU A 1 160 ? -2.949 -9.648 14.016 1 84.31 160 GLU A C 1
ATOM 1266 O O . GLU A 1 160 ? -3.586 -10.555 13.477 1 84.31 160 GLU A O 1
ATOM 1271 N N . LYS A 1 161 ? -3.414 -9.148 15.117 1 87.75 161 LYS A N 1
ATOM 1272 C CA . LYS A 1 161 ? -4.672 -9.531 15.758 1 87.75 161 LYS A CA 1
ATOM 1273 C C . LYS A 1 161 ? -5.691 -8.398 15.68 1 87.75 161 LYS A C 1
ATOM 1275 O O . LYS A 1 161 ? -5.723 -7.523 16.562 1 87.75 161 LYS A O 1
ATOM 1280 N N . THR A 1 162 ? -6.449 -8.445 14.523 1 95.31 162 THR A N 1
ATOM 1281 C CA . THR A 1 162 ? -7.465 -7.41 14.359 1 95.31 162 THR A CA 1
ATOM 1282 C C . THR A 1 162 ? -8.867 -8.023 14.359 1 95.31 162 THR A C 1
ATOM 1284 O O . THR A 1 162 ? -9.133 -8.977 13.625 1 95.31 162 THR A O 1
ATOM 1287 N N . ILE A 1 163 ? -9.695 -7.555 15.273 1 98 163 ILE A N 1
ATOM 1288 C CA . ILE A 1 163 ? -11.078 -8.008 15.391 1 98 163 ILE A CA 1
ATOM 1289 C C . ILE A 1 163 ? -12.023 -6.852 15.07 1 98 163 ILE A C 1
ATOM 1291 O O . ILE A 1 163 ? -11.953 -5.789 15.695 1 98 163 ILE A O 1
ATOM 1295 N N . ILE A 1 164 ? -12.938 -7.078 14.117 1 98 164 ILE A N 1
ATOM 1296 C CA . ILE A 1 164 ? -13.758 -5.98 13.625 1 98 164 ILE A CA 1
ATOM 1297 C C . ILE A 1 164 ? -15.227 -6.398 13.609 1 98 164 ILE A C 1
ATOM 1299 O O . ILE A 1 164 ? -15.539 -7.559 13.352 1 98 164 ILE A O 1
ATOM 1303 N N . SER A 1 165 ? -16.094 -5.512 13.898 1 98.69 165 SER A N 1
ATOM 1304 C CA . SER A 1 165 ? -17.531 -5.605 13.664 1 98.69 165 SER A CA 1
ATOM 1305 C C . SER A 1 165 ? -18.016 -4.473 12.766 1 98.69 165 SER A C 1
ATOM 1307 O O . SER A 1 165 ? -17.594 -3.328 12.914 1 98.69 165 SER A O 1
ATOM 1309 N N . LEU A 1 166 ? -18.797 -4.836 11.789 1 98.5 166 LEU A N 1
ATOM 1310 C CA . LEU A 1 166 ? -19.344 -3.881 10.828 1 98.5 166 LEU A CA 1
ATOM 1311 C C . LEU A 1 166 ? -20.875 -3.912 10.844 1 98.5 166 LEU A C 1
ATOM 1313 O O . LEU A 1 166 ? -21.484 -4.961 10.609 1 98.5 166 LEU A O 1
ATOM 1317 N N . ARG A 1 167 ? -21.5 -2.812 11.102 1 98.56 167 ARG A N 1
ATOM 1318 C CA . ARG A 1 167 ? -22.938 -2.65 11.062 1 98.56 167 ARG A CA 1
ATOM 1319 C C . ARG A 1 167 ? -23.344 -1.551 10.086 1 98.56 167 ARG A C 1
ATOM 1321 O O . ARG A 1 167 ? -22.688 -0.509 10.016 1 98.56 167 ARG A O 1
ATOM 1328 N N . GLY A 1 168 ? -24.375 -1.81 9.375 1 98.25 168 GLY A N 1
ATOM 1329 C CA . GLY A 1 168 ? -24.828 -0.828 8.406 1 98.25 168 GLY A CA 1
ATOM 1330 C C . GLY A 1 168 ? -24.125 -0.938 7.062 1 98.25 168 GLY A C 1
ATOM 1331 O O . GLY A 1 168 ? -24.172 -0.005 6.258 1 98.25 168 GLY A O 1
ATOM 1332 N N . PHE A 1 169 ? -23.469 -2.012 6.871 1 97.81 169 PHE A N 1
ATOM 1333 C CA . PHE A 1 169 ? -22.734 -2.266 5.633 1 97.81 169 PHE A CA 1
ATOM 1334 C C . PHE A 1 169 ? -23.453 -3.322 4.797 1 97.81 169 PHE A C 1
ATOM 1336 O O . PHE A 1 169 ? -24.281 -4.078 5.312 1 97.81 169 PHE A O 1
ATOM 1343 N N . LYS A 1 170 ? -23.125 -3.309 3.486 1 95.94 170 LYS A N 1
ATOM 1344 C CA . LYS A 1 170 ? -23.641 -4.336 2.596 1 95.94 170 LYS A CA 1
ATOM 1345 C C . LYS A 1 170 ? -23.234 -5.73 3.061 1 95.94 170 LYS A C 1
ATOM 1347 O O . LYS A 1 170 ? -24.031 -6.672 2.982 1 95.94 170 LYS A O 1
ATOM 1352 N N . TYR A 1 171 ? -22 -5.895 3.508 1 95.12 171 TYR A N 1
ATOM 1353 C CA . TYR A 1 171 ? -21.469 -7.133 4.066 1 95.12 171 TYR A CA 1
ATOM 1354 C C . TYR A 1 171 ? -21.094 -6.953 5.535 1 95.12 171 TYR A C 1
ATOM 1356 O O . TYR A 1 171 ? -19.938 -6.703 5.859 1 95.12 171 TYR A O 1
ATOM 1364 N N . PRO A 1 172 ? -22.109 -7.117 6.398 1 97 172 PRO A N 1
ATOM 1365 C CA . PRO A 1 172 ? -21.828 -6.938 7.824 1 97 172 PRO A CA 1
ATOM 1366 C C . PRO A 1 172 ? -20.922 -8.023 8.398 1 97 172 PRO A C 1
ATOM 1368 O O . PRO A 1 172 ? -20.766 -9.078 7.785 1 97 172 PRO A O 1
ATOM 1371 N N . LEU A 1 173 ? -20.281 -7.688 9.43 1 97.06 173 LEU A N 1
ATOM 1372 C CA . LEU A 1 173 ? -19.438 -8.609 10.188 1 97.06 173 LEU A CA 1
ATOM 1373 C C . LEU A 1 173 ? -19.703 -8.477 11.68 1 97.06 173 LEU A C 1
ATOM 1375 O O . LEU A 1 173 ? -20.062 -7.398 12.156 1 97.06 173 LEU A O 1
ATOM 1379 N N . ASP A 1 174 ? -19.531 -9.547 12.391 1 98.06 174 ASP A N 1
ATOM 1380 C CA . ASP A 1 174 ? -19.641 -9.578 13.852 1 98.06 174 ASP A CA 1
ATOM 1381 C C . ASP A 1 174 ? -18.422 -10.234 14.484 1 98.06 174 ASP A C 1
ATOM 1383 O O . ASP A 1 174 ? -18.281 -11.461 14.453 1 98.06 174 ASP A O 1
ATOM 1387 N N . GLN A 1 175 ? -17.609 -9.422 15.125 1 97.75 175 GLN A N 1
ATOM 1388 C CA . GLN A 1 175 ? -16.406 -9.867 15.805 1 97.75 175 GLN A CA 1
ATOM 1389 C C . GLN A 1 175 ? -15.562 -10.766 14.906 1 97.75 175 GLN A C 1
ATOM 1391 O O . GLN A 1 175 ? -15.141 -11.852 15.32 1 97.75 175 GLN A O 1
ATOM 1396 N N . GLU A 1 176 ? -15.43 -10.328 13.695 1 96.62 176 GLU A N 1
ATOM 1397 C CA . GLU A 1 176 ? -14.641 -11.086 12.727 1 96.62 176 GLU A CA 1
ATOM 1398 C C . GLU A 1 176 ? -13.148 -10.891 12.961 1 96.62 176 GLU A C 1
ATOM 1400 O O . GLU A 1 176 ? -12.68 -9.758 13.102 1 96.62 176 GLU A O 1
ATOM 1405 N N . SER A 1 177 ? -12.43 -11.977 13.078 1 95.88 177 SER A N 1
ATOM 1406 C CA . SER A 1 177 ? -10.969 -11.914 13.148 1 95.88 177 SER A CA 1
ATOM 1407 C C . SER A 1 177 ? -10.352 -11.859 11.758 1 95.88 177 SER A C 1
ATOM 1409 O O . SER A 1 177 ? -10.484 -12.805 10.977 1 95.88 177 SER A O 1
ATOM 1411 N N . LEU A 1 178 ? -9.695 -10.75 11.484 1 93.69 178 LEU A N 1
ATOM 1412 C CA . LEU A 1 178 ? -9.023 -10.633 10.195 1 93.69 178 LEU A CA 1
ATOM 1413 C C . LEU A 1 178 ? -7.613 -11.203 10.258 1 93.69 178 LEU A C 1
ATOM 1415 O O . LEU A 1 178 ? -6.758 -10.664 10.961 1 93.69 178 LEU A O 1
ATOM 1419 N N . GLN A 1 179 ? -7.41 -12.234 9.5 1 88.69 179 GLN A N 1
ATOM 1420 C CA . GLN A 1 179 ? -6.105 -12.891 9.5 1 88.69 179 GLN A CA 1
ATOM 1421 C C . GLN A 1 179 ? -5.164 -12.227 8.5 1 88.69 179 GLN A C 1
ATOM 1423 O O . GLN A 1 179 ? -5.609 -11.602 7.535 1 88.69 179 GLN A O 1
ATOM 1428 N N . GLN A 1 180 ? -3.875 -12.422 8.828 1 87.31 180 GLN A N 1
ATOM 1429 C CA . GLN A 1 180 ? -2.881 -11.961 7.863 1 87.31 180 GLN A CA 1
ATOM 1430 C C . GLN A 1 180 ? -3.098 -12.594 6.496 1 87.31 180 GLN A C 1
ATOM 1432 O O . GLN A 1 180 ? -3.318 -13.805 6.395 1 87.31 180 GLN A O 1
ATOM 1437 N N . GLY A 1 181 ? -3.096 -11.758 5.461 1 89 181 GLY A N 1
ATOM 1438 C CA . GLY A 1 181 ? -3.295 -12.281 4.121 1 89 181 GLY A CA 1
ATOM 1439 C C . GLY A 1 181 ? -4.742 -12.234 3.67 1 89 181 GLY A C 1
ATOM 1440 O O . GLY A 1 181 ? -5.039 -12.477 2.498 1 89 181 GLY A O 1
ATOM 1441 N N . SER A 1 182 ? -5.617 -11.867 4.586 1 87.5 182 SER A N 1
ATOM 1442 C CA . SER A 1 182 ? -7.039 -11.891 4.27 1 87.5 182 SER A CA 1
ATOM 1443 C C . SER A 1 182 ? -7.418 -10.75 3.328 1 87.5 182 SER A C 1
ATOM 1445 O O . SER A 1 182 ? -6.887 -9.641 3.445 1 87.5 182 SER A O 1
ATOM 1447 N N . THR A 1 183 ? -8.352 -11.07 2.4 1 91.12 183 THR A N 1
ATOM 1448 C CA . THR A 1 183 ? -8.914 -10.055 1.522 1 91.12 183 THR A CA 1
ATOM 1449 C C . THR A 1 183 ? -10.422 -9.938 1.729 1 91.12 183 THR A C 1
ATOM 1451 O O . THR A 1 183 ? -11.125 -9.359 0.894 1 91.12 183 THR A O 1
ATOM 1454 N N . LEU A 1 184 ? -10.898 -10.367 2.818 1 89.88 184 LEU A N 1
ATOM 1455 C CA . LEU A 1 184 ? -12.32 -10.484 3.133 1 89.88 184 LEU A CA 1
ATOM 1456 C C . LEU A 1 184 ? -12.984 -9.109 3.137 1 89.88 184 LEU A C 1
ATOM 1458 O O . LEU A 1 184 ? -14.148 -8.977 2.736 1 89.88 184 LEU A O 1
ATOM 1462 N N . THR A 1 185 ? -12.305 -8.102 3.553 1 94.5 185 THR A N 1
ATOM 1463 C CA . THR A 1 185 ? -12.93 -6.816 3.846 1 94.5 185 THR A CA 1
ATOM 1464 C C . THR A 1 185 ? -12.609 -5.797 2.756 1 94.5 185 THR A C 1
ATOM 1466 O O . THR A 1 185 ? -12.625 -4.59 3.004 1 94.5 185 THR A O 1
ATOM 1469 N N . ILE A 1 186 ? -12.289 -6.289 1.568 1 95.44 186 ILE A N 1
ATOM 1470 C CA . ILE A 1 186 ? -12.039 -5.402 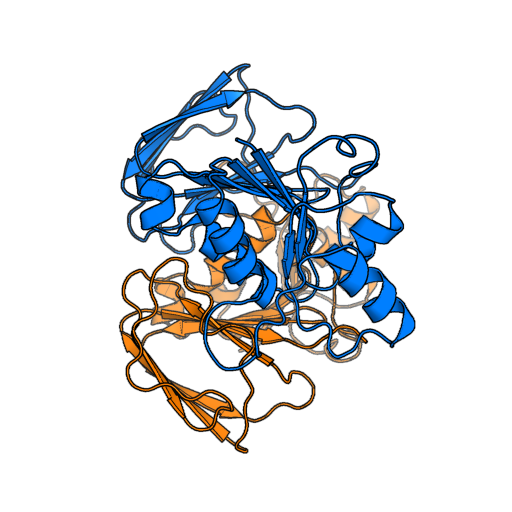0.435 1 95.44 186 ILE A CA 1
ATOM 1471 C C . ILE A 1 186 ? -13.352 -5.113 -0.291 1 95.44 186 ILE A C 1
ATOM 1473 O O . ILE A 1 186 ? -14.148 -6.023 -0.54 1 95.44 186 ILE A O 1
ATOM 1477 N N . SER A 1 187 ? -13.617 -3.828 -0.573 1 94.5 187 SER A N 1
ATOM 1478 C CA . SER A 1 187 ? -14.703 -3.334 -1.412 1 94.5 187 SER A CA 1
ATOM 1479 C C . SER A 1 187 ? -16.062 -3.582 -0.762 1 94.5 187 SER A C 1
ATOM 1481 O O . SER A 1 187 ? -16.984 -4.062 -1.414 1 94.5 187 SER A O 1
ATOM 1483 N N . ASN A 1 188 ? -16.188 -3.348 0.54 1 96 188 ASN A N 1
ATOM 1484 C CA . ASN A 1 188 ? -17.516 -3.254 1.151 1 96 188 ASN A CA 1
ATOM 1485 C C . ASN A 1 188 ? -18.25 -1.985 0.719 1 96 188 ASN A C 1
ATOM 1487 O O . ASN A 1 188 ? -17.719 -1.201 -0.073 1 96 188 ASN A O 1
ATOM 1491 N N . GLU A 1 189 ? -19.484 -1.826 1.1 1 96.44 189 GLU A N 1
ATOM 1492 C CA . GLU A 1 189 ? -20.281 -0.635 0.805 1 96.44 189 GLU A CA 1
ATOM 1493 C C . GLU A 1 189 ? -21.109 -0.216 2.01 1 96.44 189 GLU A C 1
ATOM 1495 O O . GLU A 1 189 ? -21.625 -1.064 2.74 1 96.44 189 GLU A O 1
ATOM 1500 N N . VAL A 1 190 ? -21.203 1.077 2.17 1 96.81 190 VAL A N 1
ATOM 1501 C CA . VAL A 1 190 ? -22.094 1.585 3.205 1 96.81 190 VAL A CA 1
ATOM 1502 C C . VAL A 1 190 ? -23.547 1.538 2.711 1 96.81 190 VAL A C 1
ATOM 1504 O O . VAL A 1 190 ? -23.875 2.146 1.69 1 96.81 190 VAL A O 1
ATOM 1507 N N . GLU A 1 191 ? -24.344 0.851 3.381 1 96.38 191 GLU A N 1
ATOM 1508 C CA . GLU A 1 191 ? -25.734 0.648 2.949 1 96.38 191 GLU A CA 1
ATOM 1509 C C . GLU A 1 191 ? -26.672 1.618 3.652 1 96.38 191 GLU A C 1
ATOM 1511 O O . GLU A 1 191 ? -27.562 2.203 3.018 1 96.38 191 GLU A O 1
ATOM 1516 N N . GLU A 1 192 ? -26.5 1.747 4.953 1 96.75 192 GLU A N 1
ATOM 1517 C CA . GLU A 1 192 ? -27.297 2.684 5.734 1 96.75 192 GLU A CA 1
ATOM 1518 C C . GLU A 1 192 ? -26.734 4.098 5.648 1 96.75 192 GLU A C 1
ATOM 1520 O O . GLU A 1 192 ? -25.578 4.289 5.273 1 96.75 192 GLU A O 1
ATOM 1525 N N . PRO A 1 193 ? -27.594 5.09 5.98 1 97.38 193 PRO A N 1
ATOM 1526 C CA . PRO A 1 193 ? -27.078 6.461 5.934 1 97.38 193 PRO A CA 1
ATOM 1527 C C . PRO A 1 193 ? -25.812 6.637 6.773 1 97.38 193 PRO A C 1
ATOM 1529 O O . PRO A 1 193 ? -24.906 7.375 6.383 1 97.38 193 PRO A O 1
ATOM 1532 N N . VAL A 1 194 ? -25.828 5.992 7.906 1 97.88 194 VAL A N 1
ATOM 1533 C CA . VAL A 1 194 ? -24.656 5.949 8.781 1 97.88 194 VAL A CA 1
ATOM 1534 C C . VAL A 1 194 ? -24.359 4.504 9.172 1 97.88 194 VAL A C 1
ATOM 1536 O O . VAL A 1 194 ? -25.266 3.754 9.547 1 97.88 194 VAL A O 1
ATOM 1539 N N . ALA A 1 195 ? -23.109 4.121 8.977 1 98.31 195 ALA A N 1
ATOM 1540 C CA . ALA A 1 195 ? -22.656 2.789 9.375 1 98.31 195 ALA A CA 1
ATOM 1541 C C . ALA A 1 195 ? -21.641 2.867 10.516 1 98.31 195 ALA A C 1
ATOM 1543 O O . ALA A 1 195 ? -21.094 3.936 10.797 1 98.31 195 ALA A O 1
ATOM 1544 N N . GLU A 1 196 ? -21.5 1.759 11.188 1 98.75 196 GLU A N 1
ATOM 1545 C CA . GLU A 1 196 ? -20.625 1.724 12.352 1 98.75 196 GLU A CA 1
ATOM 1546 C C . GLU A 1 196 ? -19.516 0.686 12.188 1 98.75 196 GLU A C 1
ATOM 1548 O O . GLU A 1 196 ? -19.781 -0.448 11.773 1 98.75 196 GLU A O 1
ATOM 1553 N N . ILE A 1 197 ? -18.328 1.131 12.438 1 98.75 197 ILE A N 1
ATOM 1554 C CA . ILE A 1 197 ? -17.141 0.279 12.484 1 98.75 197 ILE A CA 1
ATOM 1555 C C . ILE A 1 197 ? -16.688 0.121 13.93 1 98.75 197 ILE A C 1
ATOM 1557 O O . ILE A 1 197 ? -16.375 1.11 14.602 1 98.75 197 ILE A O 1
ATOM 1561 N N . GLU A 1 198 ? -16.625 -1.075 14.375 1 98.81 198 GLU A N 1
ATOM 1562 C CA . GLU A 1 198 ? -16.094 -1.342 15.711 1 98.81 198 GLU A CA 1
ATOM 1563 C C . GLU A 1 198 ? -14.828 -2.197 15.633 1 98.81 198 GLU A C 1
ATOM 1565 O O . GLU A 1 198 ? -14.859 -3.316 15.117 1 98.81 198 GLU A O 1
ATOM 1570 N N . ILE A 1 199 ? -13.758 -1.636 16.109 1 98.44 199 ILE A N 1
ATOM 1571 C CA . ILE A 1 199 ? -12.492 -2.359 16.219 1 98.44 199 ILE A CA 1
ATOM 1572 C C . ILE A 1 199 ? -12.25 -2.777 17.656 1 98.44 199 ILE A C 1
ATOM 1574 O O . ILE A 1 199 ? -11.914 -1.943 18.5 1 98.44 199 ILE A O 1
ATOM 1578 N N . GLU A 1 200 ? -12.352 -3.998 17.875 1 97.94 200 GLU A N 1
ATOM 1579 C CA . GLU A 1 200 ? -12.227 -4.512 19.234 1 97.94 200 GLU A CA 1
ATOM 1580 C C . GLU A 1 200 ? -10.766 -4.746 19.609 1 97.94 200 GLU A C 1
ATOM 1582 O O . GLU A 1 200 ? -10.391 -4.637 20.781 1 97.94 200 GLU A O 1
ATOM 1587 N N . ALA A 1 201 ? -10.055 -5.125 18.688 1 96.94 201 ALA A N 1
ATOM 1588 C CA . ALA A 1 201 ? -8.617 -5.312 18.844 1 96.94 201 ALA A CA 1
ATOM 1589 C C . ALA A 1 201 ? -7.879 -4.992 17.547 1 96.94 201 ALA A C 1
ATOM 1591 O O . ALA A 1 201 ? -8.422 -5.16 16.453 1 96.94 201 ALA A O 1
ATOM 1592 N N . GLY A 1 202 ? -6.609 -4.492 17.734 1 95.31 202 GLY A N 1
ATOM 1593 C CA . GLY A 1 202 ? -5.785 -4.211 16.578 1 95.31 202 GLY A CA 1
ATOM 1594 C C . GLY A 1 202 ? -6.07 -2.855 15.953 1 95.31 202 GLY A C 1
ATOM 1595 O O . GLY A 1 202 ? -6.367 -1.892 16.656 1 95.31 202 GLY A O 1
ATOM 1596 N N . ALA A 1 203 ? -5.816 -2.73 14.648 1 96.25 203 ALA A N 1
ATOM 1597 C CA . ALA A 1 203 ? -5.992 -1.495 13.891 1 96.25 203 ALA A CA 1
ATOM 1598 C C . ALA A 1 203 ? -6.238 -1.788 12.414 1 96.25 203 ALA A C 1
ATOM 1600 O O . ALA A 1 203 ? -6.016 -2.91 11.953 1 96.25 203 ALA A O 1
ATOM 1601 N N . LEU A 1 204 ? -6.734 -0.749 11.742 1 97.25 204 LEU A N 1
ATOM 1602 C CA . LEU A 1 204 ? -7.094 -0.925 10.336 1 97.25 204 LEU A CA 1
ATOM 1603 C C . LEU A 1 204 ? -6.617 0.257 9.5 1 97.25 204 LEU A C 1
ATOM 1605 O O . LEU A 1 204 ? -6.621 1.396 9.969 1 97.25 204 LEU A O 1
ATOM 1609 N N . ILE A 1 205 ? -6.156 -0.075 8.312 1 97.88 205 ILE A N 1
ATOM 1610 C CA . ILE A 1 205 ? -6.16 0.924 7.246 1 97.88 205 ILE A CA 1
ATOM 1611 C C . ILE A 1 205 ? -7.531 0.963 6.578 1 97.88 205 ILE A C 1
ATOM 1613 O O . ILE A 1 205 ? -8.023 -0.058 6.09 1 97.88 205 ILE A O 1
ATOM 1617 N N . CYS A 1 206 ? -8.156 2.064 6.66 1 98.5 206 CYS A N 1
ATOM 1618 C CA . CYS A 1 206 ? -9.469 2.264 6.051 1 98.5 206 CYS A CA 1
ATOM 1619 C C . CYS A 1 206 ? -9.344 3.039 4.746 1 98.5 206 CYS A C 1
ATOM 1621 O O . CYS A 1 206 ? -8.742 4.113 4.707 1 98.5 206 CYS A O 1
ATOM 1623 N N . ILE A 1 207 ? -9.938 2.496 3.684 1 98.44 207 ILE A N 1
ATOM 1624 C CA . ILE A 1 207 ? -9.836 3.145 2.383 1 98.44 207 ILE A CA 1
ATOM 1625 C C . ILE A 1 207 ? -11.227 3.334 1.783 1 98.44 207 ILE A C 1
ATOM 1627 O O . ILE A 1 207 ? -11.969 2.365 1.603 1 98.44 207 ILE A O 1
ATOM 1631 N N . ARG A 1 208 ? -11.578 4.531 1.515 1 98.31 208 ARG A N 1
ATOM 1632 C CA . ARG A 1 208 ? -12.719 4.844 0.66 1 98.31 208 ARG A CA 1
ATOM 1633 C C . ARG A 1 208 ? -12.281 5 -0.794 1 98.31 208 ARG A C 1
ATOM 1635 O O . ARG A 1 208 ? -11.32 5.707 -1.089 1 98.31 208 ARG A O 1
ATOM 1642 N N . SER A 1 209 ? -12.938 4.277 -1.665 1 97.56 209 SER A N 1
ATOM 1643 C CA . SER A 1 209 ? -12.492 4.309 -3.055 1 97.56 209 SER A CA 1
ATOM 1644 C C . SER A 1 209 ? -13.68 4.344 -4.016 1 97.56 209 SER A C 1
ATOM 1646 O O . SER A 1 209 ? -14.82 4.098 -3.611 1 97.56 209 SER A O 1
ATOM 1648 N N . HIS A 1 210 ? -13.438 4.781 -5.285 1 95.62 210 HIS A N 1
ATOM 1649 C CA . HIS A 1 210 ? -14.406 4.707 -6.379 1 95.62 210 HIS A CA 1
ATOM 1650 C C . HIS A 1 210 ? -13.727 4.273 -7.676 1 95.62 210 HIS A C 1
ATOM 1652 O O . HIS A 1 210 ? -12.508 4.383 -7.812 1 95.62 210 HIS A O 1
ATOM 1658 N N . ASP A 1 211 ? -14.523 3.652 -8.602 1 88.94 211 ASP A N 1
ATOM 1659 C CA . ASP A 1 211 ? -14.008 3.254 -9.914 1 88.94 211 ASP A CA 1
ATOM 1660 C C . ASP A 1 211 ? -13.852 4.465 -10.828 1 88.94 211 ASP A C 1
ATOM 1662 O O . ASP A 1 211 ? -14.656 5.398 -10.773 1 88.94 211 ASP A O 1
ATOM 1666 N N . ASN A 1 212 ? -12.594 4.539 -11.445 1 75.44 212 ASN A N 1
ATOM 1667 C CA . ASN A 1 212 ? -12.453 5.605 -12.422 1 75.44 212 ASN A CA 1
ATOM 1668 C C . ASN A 1 212 ? -13.375 5.395 -13.625 1 75.44 212 ASN A C 1
ATOM 1670 O O . ASN A 1 212 ? -13.555 4.266 -14.078 1 75.44 212 ASN A O 1
ATOM 1674 N N . ARG A 1 213 ? -14.453 6.172 -13.82 1 51.69 213 ARG A N 1
ATOM 1675 C CA . ARG A 1 213 ? -15.312 6.086 -14.992 1 51.69 213 ARG A CA 1
ATOM 1676 C C . ARG A 1 213 ? -14.484 6.074 -16.281 1 51.69 213 ARG A C 1
ATOM 1678 O O . ARG A 1 213 ? -13.383 6.633 -16.312 1 51.69 213 ARG A O 1
ATOM 1685 N N . MET B 1 1 ? 7.434 -24.328 -9.766 1 96 1 MET B N 1
ATOM 1686 C CA . MET B 1 1 ? 6.766 -23.969 -11.016 1 96 1 MET B CA 1
ATOM 1687 C C . MET B 1 1 ? 6.246 -22.531 -10.961 1 96 1 MET B C 1
ATOM 1689 O O . MET B 1 1 ? 5.723 -22.094 -9.938 1 96 1 MET B O 1
ATOM 1693 N N . LYS B 1 2 ? 6.352 -21.859 -12.086 1 98.19 2 LYS B N 1
ATOM 1694 C CA . LYS B 1 2 ? 6.055 -20.438 -12.117 1 98.19 2 LYS B CA 1
ATOM 1695 C C . LYS B 1 2 ? 4.762 -20.156 -12.883 1 98.19 2 LYS B C 1
ATOM 1697 O O . LYS B 1 2 ? 4.469 -20.828 -13.875 1 98.19 2 LYS B O 1
ATOM 1702 N N . ILE B 1 3 ? 4.039 -19.141 -12.398 1 98.62 3 ILE B N 1
ATOM 1703 C CA . ILE B 1 3 ? 2.861 -18.672 -13.125 1 98.62 3 ILE B CA 1
ATOM 1704 C C . ILE B 1 3 ? 2.752 -17.156 -13.008 1 98.62 3 ILE B C 1
ATOM 1706 O O . ILE B 1 3 ? 3.113 -16.578 -11.977 1 98.62 3 ILE B O 1
ATOM 1710 N N . ASN B 1 4 ? 2.283 -16.578 -14.062 1 98.75 4 ASN B N 1
ATOM 1711 C CA . ASN B 1 4 ? 1.929 -15.164 -14.078 1 98.75 4 ASN B CA 1
ATOM 1712 C C . ASN B 1 4 ? 0.417 -14.961 -14.016 1 98.75 4 ASN B C 1
ATOM 1714 O O . ASN B 1 4 ? -0.329 -15.602 -14.758 1 98.75 4 ASN B O 1
ATOM 1718 N N . LEU B 1 5 ? -0.025 -14.18 -13.086 1 98.25 5 LEU B N 1
ATOM 1719 C CA . LEU B 1 5 ? -1.432 -13.797 -13.016 1 98.25 5 LEU B CA 1
ATOM 1720 C C . LEU B 1 5 ? -1.635 -12.367 -13.508 1 98.25 5 LEU B C 1
ATOM 1722 O O . LEU B 1 5 ? -0.896 -11.461 -13.125 1 98.25 5 LEU B O 1
ATOM 1726 N N . LEU B 1 6 ? -2.604 -12.18 -14.406 1 98 6 LEU B N 1
ATOM 1727 C CA . LEU B 1 6 ? -2.916 -10.852 -14.922 1 98 6 LEU B CA 1
ATOM 1728 C C . LEU B 1 6 ? -4.277 -10.383 -14.422 1 98 6 LEU B C 1
ATOM 1730 O O . LEU B 1 6 ? -5.281 -11.078 -14.602 1 98 6 LEU B O 1
ATOM 1734 N N . CYS B 1 7 ? -4.242 -9.18 -13.797 1 94.94 7 CYS B N 1
ATOM 1735 C CA . CYS B 1 7 ? -5.469 -8.625 -13.234 1 94.94 7 CYS B CA 1
ATOM 1736 C C . CYS B 1 7 ? -6.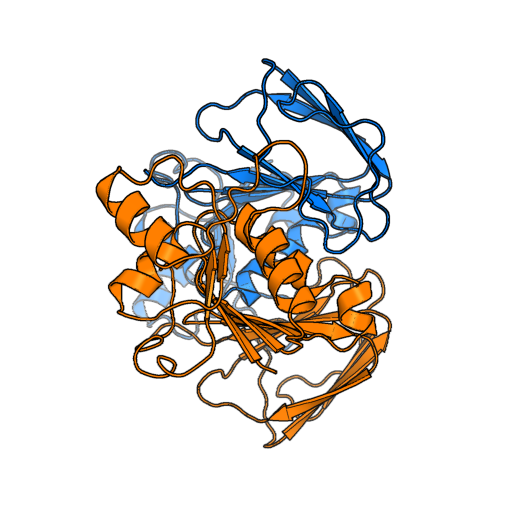004 -7.496 -14.102 1 94.94 7 CYS B C 1
ATOM 1738 O O . CYS B 1 7 ? -7.203 -7.203 -14.078 1 94.94 7 CYS B O 1
ATOM 1740 N N . GLY B 1 8 ? -5.168 -6.891 -14.797 1 93.44 8 GLY B N 1
ATOM 1741 C CA . GLY B 1 8 ? -5.523 -5.734 -15.609 1 93.44 8 GLY B CA 1
ATOM 1742 C C . GLY B 1 8 ? -4.371 -5.23 -16.453 1 93.44 8 GLY B C 1
ATOM 1743 O O . GLY B 1 8 ? -3.307 -5.848 -16.5 1 93.44 8 GLY B O 1
ATOM 1744 N N . ASN B 1 9 ? -4.621 -4.105 -17.094 1 93.94 9 ASN B N 1
ATOM 1745 C CA . ASN B 1 9 ? -3.617 -3.617 -18.016 1 93.94 9 ASN B CA 1
ATOM 1746 C C . ASN B 1 9 ? -2.918 -2.367 -17.484 1 93.94 9 ASN B C 1
ATOM 1748 O O . ASN B 1 9 ? -2.146 -1.729 -18.203 1 93.94 9 ASN B O 1
ATOM 1752 N N . ARG B 1 10 ? -3.168 -2.064 -16.266 1 92.25 10 ARG B N 1
ATOM 1753 C CA . ARG B 1 10 ? -2.576 -0.858 -15.695 1 92.25 10 ARG B CA 1
ATOM 1754 C C . ARG B 1 10 ? -1.118 -1.092 -15.312 1 92.25 10 ARG B C 1
ATOM 1756 O O . ARG B 1 10 ? -0.793 -2.094 -14.672 1 92.25 10 ARG B O 1
ATOM 1763 N N . ASN B 1 11 ? -0.24 -0.127 -15.703 1 96 11 ASN B N 1
ATOM 1764 C CA . ASN B 1 11 ? 1.158 -0.043 -15.289 1 96 11 ASN B CA 1
ATOM 1765 C C . ASN B 1 11 ? 1.912 -1.332 -15.609 1 96 11 ASN B C 1
ATOM 1767 O O . ASN B 1 11 ? 2.76 -1.768 -14.828 1 96 11 ASN B O 1
ATOM 1771 N N . LEU B 1 12 ? 1.601 -1.964 -16.703 1 97.25 12 LEU B N 1
ATOM 1772 C CA . LEU B 1 12 ? 2.303 -3.18 -17.094 1 97.25 12 LEU B CA 1
ATOM 1773 C C . LEU B 1 12 ? 3.713 -2.861 -17.578 1 97.25 12 LEU B C 1
ATOM 1775 O O . LEU B 1 12 ? 3.928 -1.854 -18.266 1 97.25 12 LEU B O 1
ATOM 1779 N N . PRO B 1 13 ? 4.672 -3.723 -17.25 1 96.25 13 PRO B N 1
ATOM 1780 C CA . PRO B 1 13 ? 5.988 -3.553 -17.859 1 96.25 13 PRO B CA 1
ATOM 1781 C C . PRO B 1 13 ? 5.93 -3.521 -19.391 1 96.25 13 PRO B C 1
ATOM 1783 O O . PRO B 1 13 ? 5.094 -4.199 -19.984 1 96.25 13 PRO B O 1
ATOM 1786 N N . SER B 1 14 ? 6.824 -2.766 -19.906 1 93.25 14 SER B N 1
ATOM 1787 C CA . SER B 1 14 ? 6.887 -2.693 -21.359 1 93.25 14 SER B CA 1
ATOM 1788 C C . SER B 1 14 ? 7.117 -4.07 -21.969 1 93.25 14 SER B C 1
ATOM 1790 O O . SER B 1 14 ? 7.93 -4.848 -21.469 1 93.25 14 SER B O 1
ATOM 1792 N N . ASP B 1 15 ? 6.414 -4.449 -22.938 1 93.38 15 ASP B N 1
ATOM 1793 C CA . ASP B 1 15 ? 6.555 -5.66 -23.75 1 93.38 15 ASP B CA 1
ATOM 1794 C C . ASP B 1 15 ? 6.355 -6.91 -22.891 1 93.38 15 ASP B C 1
ATOM 1796 O O . ASP B 1 15 ? 7.023 -7.926 -23.094 1 93.38 15 ASP B O 1
ATOM 1800 N N . LEU B 1 16 ? 5.578 -6.754 -21.875 1 96.19 16 LEU B N 1
ATOM 1801 C CA . LEU B 1 16 ? 5.312 -7.859 -20.953 1 96.19 16 LEU B CA 1
ATOM 1802 C C . LEU B 1 16 ? 4.875 -9.102 -21.734 1 96.19 16 LEU B C 1
ATOM 1804 O O . LEU B 1 16 ? 5.461 -10.18 -21.562 1 96.19 16 LEU B O 1
ATOM 1808 N N . PHE B 1 17 ? 3.969 -8.922 -22.641 1 95.38 17 PHE B N 1
ATOM 1809 C CA . PHE B 1 17 ? 3.367 -10.062 -23.328 1 95.38 17 PHE B CA 1
ATOM 1810 C C . PHE B 1 17 ? 4.324 -10.633 -24.375 1 95.38 17 PHE B C 1
ATOM 1812 O O . PHE B 1 17 ? 4.367 -11.844 -24.578 1 95.38 17 PHE B O 1
ATOM 1819 N N . LYS B 1 18 ? 5.082 -9.766 -24.953 1 93.31 18 LYS B N 1
ATOM 1820 C CA . LYS B 1 18 ? 6.082 -10.234 -25.922 1 93.31 18 LYS B CA 1
ATOM 1821 C C . LYS B 1 18 ? 7.172 -11.047 -25.219 1 93.31 18 LYS B C 1
ATOM 1823 O O . LYS B 1 18 ? 7.578 -12.102 -25.703 1 93.31 18 LYS B O 1
ATOM 1828 N N . ASN B 1 19 ? 7.527 -10.57 -24.047 1 94 19 ASN B N 1
ATOM 1829 C CA . ASN B 1 19 ? 8.656 -11.18 -23.344 1 94 19 ASN B CA 1
ATOM 1830 C C . ASN B 1 19 ? 8.234 -12.445 -22.594 1 94 19 ASN B C 1
ATOM 1832 O O . ASN B 1 19 ? 9.062 -13.32 -22.344 1 94 19 ASN B O 1
ATOM 1836 N N . LYS B 1 20 ? 6.91 -12.555 -22.297 1 96.06 20 LYS B N 1
ATOM 1837 C CA . LYS B 1 20 ? 6.48 -13.656 -21.438 1 96.06 20 LYS B CA 1
ATOM 1838 C C . LYS B 1 20 ? 5.316 -14.414 -22.062 1 96.06 20 LYS B C 1
ATOM 1840 O O . LYS B 1 20 ? 4.551 -15.078 -21.359 1 96.06 20 LYS B O 1
ATOM 1845 N N . ALA B 1 21 ? 5.227 -14.344 -23.344 1 93.19 21 ALA B N 1
ATOM 1846 C CA . ALA B 1 21 ? 4.102 -14.953 -24.047 1 93.19 21 ALA B CA 1
ATOM 1847 C C . ALA B 1 21 ? 4.074 -16.469 -23.844 1 93.19 21 ALA B C 1
ATOM 1849 O O . ALA B 1 21 ? 2.998 -17.062 -23.766 1 93.19 21 ALA B O 1
ATOM 1850 N N . ASP B 1 22 ? 5.258 -17.094 -23.688 1 94.56 22 ASP B N 1
ATOM 1851 C CA . ASP B 1 22 ? 5.34 -18.547 -23.641 1 94.56 22 ASP B CA 1
ATOM 1852 C C . ASP B 1 22 ? 5.316 -19.047 -22.203 1 94.56 22 ASP B C 1
ATOM 1854 O O . ASP B 1 22 ? 5.355 -20.266 -21.953 1 94.56 22 ASP B O 1
ATOM 1858 N N . GLU B 1 23 ? 5.191 -18.125 -21.25 1 97.31 23 GLU B N 1
ATOM 1859 C CA . GLU B 1 23 ? 5.121 -18.531 -19.844 1 97.31 23 GLU B CA 1
ATOM 1860 C C . GLU B 1 23 ? 3.699 -18.906 -19.453 1 97.31 23 GLU B C 1
ATOM 1862 O O . GLU B 1 23 ? 2.768 -18.766 -20.25 1 97.31 23 GLU B O 1
ATOM 1867 N N . THR B 1 24 ? 3.602 -19.562 -18.344 1 98.12 24 THR B N 1
ATOM 1868 C CA . THR B 1 24 ? 2.295 -19.984 -17.844 1 98.12 24 THR B CA 1
ATOM 1869 C C . THR B 1 24 ? 1.538 -18.781 -17.266 1 98.12 24 THR B C 1
ATOM 1871 O O . THR B 1 24 ? 2.072 -18.047 -16.438 1 98.12 24 THR B O 1
ATOM 1874 N N . TRP B 1 25 ? 0.276 -18.641 -17.781 1 98.06 25 TRP B N 1
ATOM 1875 C CA . TRP B 1 25 ? -0.508 -17.469 -17.375 1 98.06 25 TRP B CA 1
ATOM 1876 C C . TRP B 1 25 ? -1.848 -17.906 -16.781 1 98.06 25 TRP B C 1
ATOM 1878 O O . TRP B 1 25 ? -2.41 -18.922 -17.172 1 98.06 25 TRP B O 1
ATOM 1888 N N . GLY B 1 26 ? -2.299 -17.219 -15.781 1 97 26 GLY B N 1
ATOM 1889 C CA . GLY B 1 26 ? -3.682 -17.188 -15.328 1 97 26 GLY B CA 1
ATOM 1890 C C . GLY B 1 26 ? -4.324 -15.82 -15.445 1 97 26 GLY B C 1
ATOM 1891 O O . GLY B 1 26 ? -3.674 -14.805 -15.211 1 97 26 GLY B O 1
ATOM 1892 N N . GLY B 1 27 ? -5.633 -15.82 -15.797 1 95.62 27 GLY B N 1
ATOM 1893 C CA . GLY B 1 27 ? -6.348 -14.562 -15.969 1 95.62 27 GLY B CA 1
ATOM 1894 C C . GLY B 1 27 ? -7.375 -14.312 -14.883 1 95.62 27 GLY B C 1
ATOM 1895 O O . GLY B 1 27 ? -8.172 -15.188 -14.555 1 95.62 27 GLY B O 1
ATOM 1896 N N . ILE B 1 28 ? -7.285 -13.086 -14.312 1 93.44 28 ILE B N 1
ATOM 1897 C CA . ILE B 1 28 ? -8.234 -12.672 -13.281 1 93.44 28 ILE B CA 1
ATOM 1898 C C . ILE B 1 28 ? -9.062 -11.492 -13.781 1 93.44 28 ILE B C 1
ATOM 1900 O O . ILE B 1 28 ? -8.523 -10.453 -14.156 1 93.44 28 ILE B O 1
ATOM 1904 N N . ASP B 1 29 ? -10.32 -11.547 -13.734 1 86.44 29 ASP B N 1
ATOM 1905 C CA . ASP B 1 29 ? -11.234 -10.5 -14.18 1 86.44 29 ASP B CA 1
ATOM 1906 C C . ASP B 1 29 ? -10.859 -9.992 -15.57 1 86.44 29 ASP B C 1
ATOM 1908 O O . ASP B 1 29 ? -10.727 -10.781 -16.5 1 86.44 29 ASP B O 1
ATOM 1912 N N . ARG B 1 30 ? -10.578 -8.734 -15.703 1 88.5 30 ARG B N 1
ATOM 1913 C CA . ARG B 1 30 ? -10.242 -8.125 -16.984 1 88.5 30 ARG B CA 1
ATOM 1914 C C . ARG B 1 30 ? -8.961 -8.711 -17.562 1 88.5 30 ARG B C 1
ATOM 1916 O O . ARG B 1 30 ? -8.758 -8.727 -18.766 1 88.5 30 ARG B O 1
ATOM 1923 N N . GLY B 1 31 ? -8.164 -9.227 -16.656 1 93.81 31 GLY B N 1
ATOM 1924 C CA . GLY B 1 31 ? -6.902 -9.812 -17.078 1 93.81 31 GLY B CA 1
ATOM 1925 C C . GLY B 1 31 ? -7.086 -11.008 -18 1 93.81 31 GLY B C 1
ATOM 1926 O O . GLY B 1 31 ? -6.281 -11.227 -18.906 1 93.81 31 GLY B O 1
ATOM 1927 N N . ALA B 1 32 ? -8.156 -11.742 -17.812 1 91.75 32 ALA B N 1
ATOM 1928 C CA . ALA B 1 32 ? -8.438 -12.891 -18.672 1 91.75 32 ALA B CA 1
ATOM 1929 C C . ALA B 1 32 ? -8.711 -12.453 -20.109 1 91.75 32 ALA B C 1
ATOM 1931 O O . ALA B 1 32 ? -8.18 -13.031 -21.047 1 91.75 32 ALA B O 1
ATOM 1932 N N . LEU B 1 33 ? -9.461 -11.414 -20.188 1 89.69 33 LEU B N 1
ATOM 1933 C CA . LEU B 1 33 ? -9.805 -10.891 -21.516 1 89.69 33 LEU B CA 1
ATOM 1934 C C . LEU B 1 33 ? -8.562 -10.359 -22.219 1 89.69 33 LEU B C 1
ATOM 1936 O O . LEU B 1 33 ? -8.375 -10.602 -23.406 1 89.69 33 LEU B O 1
ATOM 1940 N N . ILE B 1 34 ? -7.746 -9.711 -21.516 1 93.75 34 ILE B N 1
ATOM 1941 C CA . ILE B 1 34 ? -6.535 -9.125 -22.078 1 93.75 34 ILE B CA 1
ATOM 1942 C C . ILE B 1 34 ? -5.617 -10.227 -22.594 1 93.75 34 ILE B C 1
ATOM 1944 O O . ILE B 1 34 ? -5.059 -10.109 -23.688 1 93.75 34 ILE B O 1
ATOM 1948 N N . LEU B 1 35 ? -5.516 -11.305 -21.859 1 94.69 35 LEU B N 1
ATOM 1949 C CA . LEU B 1 35 ? -4.672 -12.414 -22.281 1 94.69 35 LEU B CA 1
ATOM 1950 C C . LEU B 1 35 ? -5.168 -13 -23.594 1 94.69 35 LEU B C 1
ATOM 1952 O O . LEU B 1 35 ? -4.383 -13.219 -24.531 1 94.69 35 LEU B O 1
ATOM 1956 N N . VAL B 1 36 ? -6.43 -13.148 -23.703 1 89.38 36 VAL B N 1
ATOM 1957 C CA . VAL B 1 36 ? -7.02 -13.727 -24.906 1 89.38 36 VAL B CA 1
ATOM 1958 C C . VAL B 1 36 ? -6.781 -12.797 -26.094 1 89.38 36 VAL B C 1
ATOM 1960 O O . VAL B 1 36 ? -6.43 -13.242 -27.188 1 89.38 36 VAL B O 1
ATOM 1963 N N . GLN B 1 37 ? -6.965 -11.539 -25.781 1 91.75 37 GLN B N 1
ATOM 1964 C CA . GLN B 1 37 ? -6.754 -10.547 -26.828 1 91.75 37 GLN B CA 1
ATOM 1965 C C . GLN B 1 37 ? -5.305 -10.547 -27.312 1 91.75 37 GLN B C 1
ATOM 1967 O O . GLN B 1 37 ? -5.027 -10.242 -28.469 1 91.75 37 GLN B O 1
ATOM 1972 N N . GLN B 1 38 ? -4.426 -10.945 -26.469 1 93.88 38 GLN B N 1
ATOM 1973 C CA . GLN B 1 38 ? -3.008 -11.023 -26.797 1 93.88 38 GLN B CA 1
ATOM 1974 C C . GLN B 1 38 ? -2.648 -12.406 -27.328 1 93.88 38 GLN B C 1
ATOM 1976 O O . GLN B 1 38 ? -1.469 -12.734 -27.484 1 93.88 38 GLN B O 1
ATOM 1981 N N . GLU B 1 39 ? -3.646 -13.25 -27.5 1 93.12 39 GLU B N 1
ATOM 1982 C CA . GLU B 1 39 ? -3.498 -14.602 -28.031 1 93.12 39 GLU B CA 1
ATOM 1983 C C . GLU B 1 39 ? -2.711 -15.492 -27.062 1 93.12 39 GLU B C 1
ATOM 1985 O O . GLU B 1 39 ? -1.91 -16.328 -27.5 1 93.12 39 GLU B O 1
ATOM 1990 N N . ILE B 1 40 ? -2.803 -15.219 -25.812 1 94.56 40 ILE B N 1
ATOM 1991 C CA . ILE B 1 40 ? -2.238 -16.047 -24.766 1 94.56 40 ILE B CA 1
ATOM 1992 C C . ILE B 1 40 ? -3.352 -16.844 -24.094 1 94.56 40 ILE B C 1
ATOM 1994 O O . ILE B 1 40 ? -4.328 -16.281 -23.594 1 94.56 40 ILE B O 1
ATOM 1998 N N . GLN B 1 41 ? -3.193 -18.125 -24.094 1 91.94 41 GLN B N 1
ATOM 1999 C CA . GLN B 1 41 ? -4.199 -18.969 -23.469 1 91.94 41 GLN B CA 1
ATOM 2000 C C . GLN B 1 41 ? -3.873 -19.203 -22 1 91.94 41 GLN B C 1
ATOM 2002 O O . GLN B 1 41 ? -2.939 -19.938 -21.672 1 91.94 41 GLN B O 1
ATOM 2007 N N . PRO B 1 42 ? -4.625 -18.672 -21.125 1 94.94 42 PRO B N 1
ATOM 2008 C CA . PRO B 1 42 ? -4.359 -18.906 -19.703 1 94.94 42 PRO B CA 1
ATOM 2009 C C . PRO B 1 42 ? -4.699 -20.344 -19.266 1 94.94 42 PRO B C 1
ATOM 2011 O O . PRO B 1 42 ? -5.598 -20.953 -19.844 1 94.94 42 PRO B O 1
ATOM 2014 N N . VAL B 1 43 ? -3.963 -20.828 -18.328 1 95.06 43 VAL B N 1
ATOM 2015 C CA . VAL B 1 43 ? -4.227 -22.188 -17.844 1 95.06 43 VAL B CA 1
ATOM 2016 C C . VAL B 1 43 ? -5.504 -22.188 -17 1 95.06 43 VAL B C 1
ATOM 2018 O O . VAL B 1 43 ? -6.121 -23.234 -16.797 1 95.06 43 VAL B O 1
ATOM 2021 N N . PHE B 1 44 ? -5.891 -21.016 -16.438 1 92 44 PHE B N 1
ATOM 2022 C CA . PHE B 1 44 ? -7.191 -20.828 -15.805 1 92 44 PHE B CA 1
ATOM 2023 C C . PHE B 1 44 ? -7.59 -19.359 -15.836 1 92 44 PHE B C 1
ATOM 2025 O O . PHE B 1 44 ? -6.75 -18.484 -16.047 1 92 44 PHE B O 1
ATOM 2032 N N . SER B 1 45 ? -8.867 -19.078 -15.703 1 90.94 45 SER B N 1
ATOM 2033 C CA . SER B 1 45 ? -9.414 -17.719 -15.586 1 90.94 45 SER B CA 1
ATOM 2034 C C . SER B 1 45 ? -10.461 -17.641 -14.477 1 90.94 45 SER B C 1
ATOM 2036 O O . SER B 1 45 ? -11.219 -18.594 -14.266 1 90.94 45 SER B O 1
ATOM 2038 N N . LEU B 1 46 ? -10.367 -16.531 -13.758 1 86.75 46 LEU B N 1
ATOM 2039 C CA . LEU B 1 46 ? -11.336 -16.266 -12.703 1 86.75 46 LEU B CA 1
ATOM 2040 C C . LEU B 1 46 ? -11.922 -14.867 -12.836 1 86.75 46 LEU B C 1
ATOM 2042 O O . LEU B 1 46 ? -11.219 -13.922 -13.195 1 86.75 46 LEU B O 1
ATOM 2046 N N . GLY B 1 47 ? -13.164 -14.617 -12.539 1 76.44 47 GLY B N 1
ATOM 2047 C CA . GLY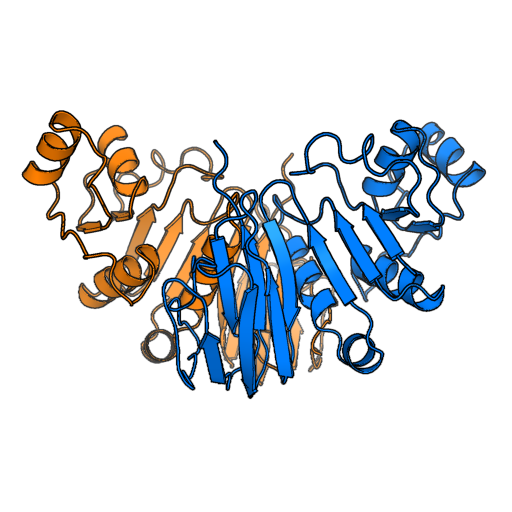 B 1 47 ? -13.828 -13.32 -12.531 1 76.44 47 GLY B CA 1
ATOM 2048 C C . GLY B 1 47 ? -15.312 -13.406 -12.828 1 76.44 47 GLY B C 1
ATOM 2049 O O . GLY B 1 47 ? -15.828 -14.484 -13.133 1 76.44 47 GLY B O 1
ATOM 2050 N N . ASP B 1 48 ? -16.031 -12.266 -12.422 1 59.88 48 ASP B N 1
ATOM 2051 C CA . ASP B 1 48 ? -17.469 -12.164 -12.703 1 59.88 48 ASP B CA 1
ATOM 2052 C C . ASP B 1 48 ? -17.719 -11.898 -14.188 1 59.88 48 ASP B C 1
ATOM 2054 O O . ASP B 1 48 ? -17.609 -10.758 -14.641 1 59.88 48 ASP B O 1
ATOM 2058 N N . PHE B 1 49 ? -17.453 -12.727 -14.945 1 54.66 49 PHE B N 1
ATOM 2059 C CA . PHE B 1 49 ? -17.656 -12.508 -16.375 1 54.66 49 PHE B CA 1
ATOM 2060 C C . PHE B 1 49 ? -19.141 -12.336 -16.688 1 54.66 49 PHE B C 1
ATOM 2062 O O . PHE B 1 49 ? -19.625 -12.836 -17.703 1 54.66 49 PHE B O 1
ATOM 2069 N N . ASP B 1 50 ? -19.766 -11.82 -15.625 1 47.31 50 ASP B N 1
ATOM 2070 C CA . ASP B 1 50 ? -21.172 -11.547 -15.945 1 47.31 50 ASP B CA 1
ATOM 2071 C C . ASP B 1 50 ? -21.281 -10.539 -17.094 1 47.31 50 ASP B C 1
ATOM 2073 O O . ASP B 1 50 ? -22.281 -10.531 -17.812 1 47.31 50 ASP B O 1
ATOM 2077 N N . SER B 1 51 ? -20.453 -9.477 -17.031 1 46.69 51 SER B N 1
ATOM 2078 C CA . SER B 1 51 ? -20.688 -8.367 -17.953 1 46.69 51 SER B CA 1
ATOM 2079 C C . SER B 1 51 ? -20.109 -8.656 -19.328 1 46.69 51 SER B C 1
ATOM 2081 O O . SER B 1 51 ? -20.047 -7.777 -20.188 1 46.69 51 SER B O 1
ATOM 2083 N N . VAL B 1 52 ? -19.359 -9.633 -19.453 1 50.25 52 VAL B N 1
ATOM 2084 C CA . VAL B 1 52 ? -18.859 -9.82 -20.812 1 50.25 52 VAL B CA 1
ATOM 2085 C C . VAL B 1 52 ? -19.984 -10.281 -21.734 1 50.25 52 VAL B C 1
ATOM 2087 O O . VAL B 1 52 ? -20.859 -11.031 -21.312 1 50.25 52 VAL B O 1
ATOM 2090 N N . ASN B 1 53 ? -20.219 -9.508 -22.703 1 50.12 53 ASN B N 1
ATOM 2091 C CA . ASN B 1 53 ? -21.203 -9.812 -23.734 1 50.12 53 ASN B CA 1
ATOM 2092 C C . ASN B 1 53 ? -21.047 -11.242 -24.266 1 50.12 53 ASN B C 1
ATOM 2094 O O . ASN B 1 53 ? -20.016 -11.875 -24.047 1 50.12 53 ASN B O 1
ATOM 2098 N N . GLU B 1 54 ? -22.203 -11.789 -24.734 1 49.31 54 GLU B N 1
ATOM 2099 C CA . GLU B 1 54 ? -22.359 -13.133 -25.281 1 49.31 54 GLU B CA 1
ATOM 2100 C C . GLU B 1 54 ? -21.156 -13.539 -26.109 1 49.31 54 GLU B C 1
ATOM 2102 O O . GLU B 1 54 ? -20.703 -14.68 -26.047 1 49.31 54 GLU B O 1
ATOM 2107 N N . GLN B 1 55 ? -20.734 -12.633 -26.844 1 50.22 55 GLN B N 1
ATOM 2108 C CA . GLN B 1 55 ? -19.641 -12.953 -27.75 1 50.22 55 GLN B CA 1
ATOM 2109 C C . GLN B 1 55 ? -18.328 -13.164 -27 1 50.22 55 GLN B C 1
ATOM 2111 O O . GLN B 1 55 ? -17.594 -14.102 -27.281 1 50.22 55 GLN B O 1
ATOM 2116 N N . GLU B 1 56 ? -18.078 -12.32 -26.078 1 54.22 56 GLU B N 1
ATOM 2117 C CA . GLU B 1 56 ? -16.859 -12.461 -25.281 1 54.22 56 GLU B CA 1
ATOM 2118 C C . GLU B 1 56 ? -16.953 -13.672 -24.359 1 54.22 56 GLU B C 1
ATOM 2120 O O . GLU B 1 56 ? -15.953 -14.367 -24.141 1 54.22 56 GLU B O 1
ATOM 2125 N N . ARG B 1 57 ? -18.094 -13.891 -23.859 1 52.5 57 ARG B N 1
ATOM 2126 C CA . ARG B 1 57 ? -18.359 -15.078 -23.047 1 52.5 57 ARG B CA 1
ATOM 2127 C C . ARG B 1 57 ? -18.156 -16.344 -23.859 1 52.5 57 ARG B C 1
ATOM 2129 O O . ARG B 1 57 ? -17.594 -17.328 -23.359 1 52.5 57 ARG B O 1
ATOM 2136 N N . ALA B 1 58 ? -18.797 -16.312 -24.969 1 51.69 58 ALA B N 1
ATOM 2137 C CA . ALA B 1 58 ? -18.656 -17.469 -25.859 1 51.69 58 ALA B CA 1
ATOM 2138 C C . ALA B 1 58 ? -17.188 -17.75 -26.172 1 51.69 58 ALA B C 1
ATOM 2140 O O . ALA B 1 58 ? -16.781 -18.906 -26.234 1 51.69 58 ALA B O 1
ATOM 2141 N N . GLU B 1 59 ? -16.516 -16.781 -26.328 1 51.66 59 GLU B N 1
ATOM 2142 C CA . GLU B 1 59 ? -15.086 -16.953 -26.625 1 51.66 59 GLU B CA 1
ATOM 2143 C C . GLU B 1 59 ? -14.336 -17.438 -25.391 1 51.66 59 GLU B C 1
ATOM 2145 O O . GLU B 1 59 ? -13.406 -18.25 -25.5 1 51.66 59 GLU B O 1
ATOM 2150 N N . LEU B 1 60 ? -14.734 -16.859 -24.344 1 52.25 60 LEU B N 1
ATOM 2151 C CA . LEU B 1 60 ? -14.086 -17.234 -23.094 1 52.25 60 LEU B CA 1
ATOM 2152 C C . LEU B 1 60 ? -14.523 -18.625 -22.641 1 52.25 60 LEU B C 1
ATOM 2154 O O . LEU B 1 60 ? -13.711 -19.391 -22.109 1 52.25 60 LEU B O 1
ATOM 2158 N N . LYS B 1 61 ? -15.852 -18.969 -22.641 1 49.16 61 LYS B N 1
ATOM 2159 C CA . LYS B 1 61 ? -16.344 -20.281 -22.203 1 49.16 61 LYS B CA 1
ATOM 2160 C C . LYS B 1 61 ? -15.664 -21.406 -22.969 1 49.16 61 LYS B C 1
ATOM 2162 O O . LYS B 1 61 ? -15.406 -22.484 -22.422 1 49.16 61 LYS B O 1
ATOM 2167 N N . THR B 1 62 ? -15.734 -21.188 -24.203 1 45.31 62 THR B N 1
ATOM 2168 C CA . THR B 1 62 ? -15.242 -22.328 -24.984 1 45.31 62 THR B CA 1
ATOM 2169 C C . THR B 1 62 ? -13.797 -22.656 -24.609 1 45.31 62 THR B C 1
ATOM 2171 O O . THR B 1 62 ? -13.406 -23.812 -24.594 1 45.31 62 THR B O 1
ATOM 2174 N N . LYS B 1 63 ? -13.031 -21.656 -24.484 1 47.19 63 LYS B N 1
ATOM 2175 C CA . LYS B 1 63 ? -11.609 -21.953 -24.359 1 47.19 63 LYS B CA 1
ATOM 2176 C C . LYS B 1 63 ? -11.172 -22 -22.906 1 47.19 63 LYS B C 1
ATOM 2178 O O . LYS B 1 63 ? -10.141 -22.594 -22.562 1 47.19 63 LYS B O 1
ATOM 2183 N N . LEU B 1 64 ? -11.922 -21.156 -21.984 1 49.78 64 LEU B N 1
ATOM 2184 C CA . LEU B 1 64 ? -11.352 -20.922 -20.656 1 49.78 64 LEU B CA 1
ATOM 2185 C C . LEU B 1 64 ? -12.227 -21.547 -19.578 1 49.78 64 LEU B C 1
ATOM 2187 O O . LEU B 1 64 ? -13.453 -21.484 -19.641 1 49.78 64 LEU B O 1
ATOM 2191 N N . ASP B 1 65 ? -11.883 -22.656 -18.938 1 46.88 65 ASP B N 1
ATOM 2192 C CA . ASP B 1 65 ? -12.484 -23.188 -17.734 1 46.88 65 ASP B CA 1
ATOM 2193 C C . ASP B 1 65 ? -12.844 -22.078 -16.75 1 46.88 65 ASP B C 1
ATOM 2195 O O . ASP B 1 65 ? -12.094 -21.797 -15.805 1 46.88 65 ASP B O 1
ATOM 2199 N N . ILE B 1 66 ? -13.734 -21.25 -17.219 1 49.09 66 ILE B N 1
ATOM 2200 C CA . ILE B 1 66 ? -14.172 -20.094 -16.422 1 49.09 66 ILE B CA 1
ATOM 2201 C C . ILE B 1 66 ? -15.047 -20.578 -15.266 1 49.09 66 ILE B C 1
ATOM 2203 O O . ILE B 1 66 ? -16.047 -21.266 -15.469 1 49.09 66 ILE B O 1
ATOM 2207 N N . HIS B 1 67 ? -14.609 -20.594 -14 1 50.09 67 HIS B N 1
ATOM 2208 C CA . HIS B 1 67 ? -15.438 -20.828 -12.82 1 50.09 67 HIS B CA 1
ATOM 2209 C C . HIS B 1 67 ? -15.969 -19.516 -12.258 1 50.09 67 HIS B C 1
ATOM 2211 O O . HIS B 1 67 ? -15.203 -18.703 -11.75 1 50.09 67 HIS B O 1
ATOM 2217 N N . PRO B 1 68 ? -17.203 -19.234 -12.711 1 49.5 68 PRO B N 1
ATOM 2218 C CA . PRO B 1 68 ? -17.797 -18.062 -12.039 1 49.5 68 PRO B CA 1
ATOM 2219 C C . PRO B 1 68 ? -17.781 -18.188 -10.516 1 49.5 68 PRO B C 1
ATOM 2221 O O . PRO B 1 68 ? -18.109 -19.25 -9.984 1 49.5 68 PRO B O 1
ATOM 2224 N N . VAL B 1 69 ? -17.031 -17.5 -9.82 1 50.12 69 VAL B N 1
ATOM 2225 C CA . VAL B 1 69 ? -17.078 -17.531 -8.367 1 50.12 69 VAL B CA 1
ATOM 2226 C C . VAL B 1 69 ? -18.109 -16.531 -7.852 1 50.12 69 VAL B C 1
ATOM 2228 O O . VAL B 1 69 ? -18.141 -15.383 -8.281 1 50.12 69 VAL B O 1
ATOM 2231 N N . LYS B 1 70 ? -19.344 -16.984 -7.465 1 44.66 70 LYS B N 1
ATOM 2232 C CA . LYS B 1 70 ? -20.359 -16.125 -6.875 1 44.66 70 LYS B CA 1
ATOM 2233 C C . LYS B 1 70 ? -19.766 -15.18 -5.84 1 44.66 70 LYS B C 1
ATOM 2235 O O . LYS B 1 70 ? -18.922 -15.586 -5.035 1 44.66 70 LYS B O 1
ATOM 2240 N N . ALA B 1 71 ? -20.031 -13.961 -5.949 1 45.72 71 ALA B N 1
ATOM 2241 C CA . ALA B 1 71 ? -19.703 -12.734 -5.227 1 45.72 71 ALA B CA 1
ATOM 2242 C C . ALA B 1 71 ? -19.953 -12.898 -3.729 1 45.72 71 ALA B C 1
ATOM 2244 O O . ALA B 1 71 ? -19.875 -11.922 -2.973 1 45.72 71 ALA B O 1
ATOM 2245 N N . GLU B 1 72 ? -20.641 -13.875 -3.361 1 43.59 72 GLU B N 1
ATOM 2246 C CA . GLU B 1 72 ? -21.109 -13.656 -1.994 1 43.59 72 GLU B CA 1
ATOM 2247 C C . GLU B 1 72 ? -19.984 -13.102 -1.117 1 43.59 72 GLU B C 1
ATOM 2249 O O . GLU B 1 72 ? -20.188 -12.117 -0.399 1 43.59 72 GLU B O 1
ATOM 2254 N N . LYS B 1 73 ? -19.391 -13.742 -0.061 1 47.12 73 LYS B N 1
ATOM 2255 C CA . LYS B 1 73 ? -18.688 -13.234 1.107 1 47.12 73 LYS B CA 1
ATOM 2256 C C . LYS B 1 73 ? -17.188 -13.094 0.823 1 47.12 73 LYS B C 1
ATOM 2258 O O . LYS B 1 73 ? -16.453 -12.531 1.629 1 47.12 73 LYS B O 1
ATOM 2263 N N . ALA B 1 74 ? -16.312 -14.008 0.185 1 57.97 74 ALA B N 1
ATOM 2264 C CA . ALA B 1 74 ? -14.961 -14.383 0.583 1 57.97 74 ALA B CA 1
ATOM 2265 C C . ALA B 1 74 ? -13.93 -13.406 0.025 1 57.97 74 ALA B C 1
ATOM 2267 O O . ALA B 1 74 ? -14.297 -12.383 -0.569 1 57.97 74 ALA B O 1
ATOM 2268 N N . ASP B 1 75 ? -12.797 -14.031 -0.613 1 66.75 75 ASP B N 1
ATOM 2269 C CA . ASP B 1 75 ? -11.531 -13.5 -1.107 1 66.75 75 ASP B CA 1
ATOM 2270 C C . ASP B 1 75 ? -11.711 -12.805 -2.455 1 66.75 75 ASP B C 1
ATOM 2272 O O . ASP B 1 75 ? -12.641 -13.125 -3.201 1 66.75 75 ASP B O 1
ATOM 2276 N N . THR B 1 76 ? -11.18 -11.648 -2.572 1 85.31 76 THR B N 1
ATOM 2277 C CA . THR B 1 76 ? -11.125 -10.992 -3.875 1 85.31 76 THR B CA 1
ATOM 2278 C C . THR B 1 76 ? -10.875 -12.016 -4.98 1 85.31 76 THR B C 1
ATOM 2280 O O . THR B 1 76 ? -10.359 -13.102 -4.723 1 85.31 76 THR B O 1
ATOM 2283 N N . ASP B 1 77 ? -11.297 -11.688 -6.156 1 89.31 77 ASP B N 1
ATOM 2284 C CA . ASP B 1 77 ? -11.016 -12.555 -7.293 1 89.31 77 ASP B CA 1
ATOM 2285 C C . ASP B 1 77 ? -9.523 -12.859 -7.395 1 89.31 77 ASP B C 1
ATOM 2287 O O . ASP B 1 77 ? -9.133 -13.984 -7.711 1 89.31 77 ASP B O 1
ATOM 2291 N N . LEU B 1 78 ? -8.758 -11.891 -7.098 1 93.44 78 LEU B N 1
ATOM 2292 C CA . LEU B 1 78 ? -7.316 -12.117 -7.117 1 93.44 78 LEU B CA 1
ATOM 2293 C C . LEU B 1 78 ? -6.91 -13.125 -6.047 1 93.44 78 LEU B C 1
ATOM 2295 O O . LEU B 1 78 ? -6.078 -14 -6.293 1 93.44 78 LEU B O 1
ATOM 2299 N N . GLY B 1 79 ? -7.488 -12.961 -4.836 1 94.06 79 GLY B N 1
ATOM 2300 C CA . GLY B 1 79 ? -7.215 -13.938 -3.797 1 94.06 79 GLY B CA 1
ATOM 2301 C C . GLY B 1 79 ? -7.547 -15.359 -4.211 1 94.06 79 GLY B C 1
ATOM 2302 O O . GLY B 1 79 ? -6.758 -16.281 -3.99 1 94.06 79 GLY B O 1
ATOM 2303 N N . LEU B 1 80 ? -8.656 -15.547 -4.883 1 92.25 80 LEU B N 1
ATOM 2304 C CA . LEU B 1 80 ? -9.07 -16.859 -5.391 1 92.25 80 LEU B CA 1
ATOM 2305 C C . LEU B 1 80 ? -8.125 -17.344 -6.48 1 92.25 80 LEU B C 1
ATOM 2307 O O . LEU B 1 80 ? -7.836 -18.531 -6.574 1 92.25 80 LEU B O 1
ATOM 2311 N N . GLY B 1 81 ? -7.703 -16.391 -7.297 1 93.56 81 GLY B N 1
ATOM 2312 C CA . GLY B 1 81 ? -6.742 -16.734 -8.336 1 93.56 81 GLY B CA 1
ATOM 2313 C C . GLY B 1 81 ? -5.426 -17.25 -7.789 1 93.56 81 GLY B C 1
ATOM 2314 O O . GLY B 1 81 ? -4.879 -18.234 -8.297 1 93.56 81 GLY B O 1
ATOM 2315 N N . VAL B 1 82 ? -4.941 -16.656 -6.75 1 96.31 82 VAL B N 1
ATOM 2316 C CA . VAL B 1 82 ? -3.707 -17.094 -6.113 1 96.31 82 VAL B CA 1
ATOM 2317 C C . VAL B 1 82 ? -3.914 -18.484 -5.504 1 96.31 82 VAL B C 1
ATOM 2319 O O . VAL B 1 82 ? -3.068 -19.375 -5.656 1 96.31 82 VAL B O 1
ATOM 2322 N N . ALA B 1 83 ? -5.023 -18.656 -4.855 1 94.81 83 ALA B N 1
ATOM 2323 C CA . ALA B 1 83 ? -5.336 -19.953 -4.273 1 94.81 83 ALA B CA 1
ATOM 2324 C C . ALA B 1 83 ? -5.387 -21.031 -5.344 1 94.81 83 ALA B C 1
ATOM 2326 O O . ALA B 1 83 ? -4.879 -22.141 -5.145 1 94.81 83 ALA B O 1
ATOM 2327 N N . GLU B 1 84 ? -6.012 -20.703 -6.449 1 94.31 84 GLU B N 1
ATOM 2328 C CA . GLU B 1 84 ? -6.09 -21.656 -7.562 1 94.31 84 GLU B CA 1
ATOM 2329 C C . GLU B 1 84 ? -4.703 -22.016 -8.086 1 94.31 84 GLU B C 1
ATOM 2331 O O . GLU B 1 84 ? -4.406 -23.188 -8.32 1 94.31 84 GLU B O 1
ATOM 2336 N N . ALA B 1 85 ? -3.855 -21.016 -8.289 1 97.12 85 ALA B N 1
ATOM 2337 C CA . ALA B 1 85 ? -2.482 -21.25 -8.719 1 97.12 85 ALA B CA 1
ATOM 2338 C C . ALA B 1 85 ? -1.757 -22.188 -7.766 1 97.12 85 ALA B C 1
ATOM 2340 O O . ALA B 1 85 ? -1.11 -23.141 -8.195 1 97.12 85 ALA B O 1
ATOM 2341 N N . VAL B 1 86 ? -1.897 -21.969 -6.504 1 97.5 86 VAL B N 1
ATOM 2342 C CA . VAL B 1 86 ? -1.249 -22.781 -5.488 1 97.5 86 VAL B CA 1
ATOM 2343 C C . VAL B 1 86 ? -1.796 -24.219 -5.547 1 97.5 86 VAL B C 1
ATOM 2345 O O . VAL B 1 86 ? -1.035 -25.172 -5.469 1 97.5 86 VAL B O 1
ATOM 2348 N N . SER B 1 87 ? -3.119 -24.281 -5.703 1 96.38 87 SER B N 1
ATOM 2349 C CA . SER B 1 87 ? -3.754 -25.594 -5.742 1 96.38 87 SER B CA 1
ATOM 2350 C C . SER B 1 87 ? -3.262 -26.406 -6.934 1 96.38 87 SER B C 1
ATOM 2352 O O . SER B 1 87 ? -3.223 -27.641 -6.879 1 96.38 87 SER B O 1
ATOM 2354 N N . ARG B 1 88 ? -2.846 -25.766 -7.941 1 96.12 88 ARG B N 1
ATOM 2355 C CA . ARG B 1 88 ? -2.369 -26.422 -9.156 1 96.12 88 ARG B CA 1
ATOM 2356 C C . ARG B 1 88 ? -0.884 -26.75 -9.047 1 96.12 88 ARG B C 1
ATOM 2358 O O . ARG B 1 88 ? -0.31 -27.344 -9.961 1 96.12 88 ARG B O 1
ATOM 2365 N N . GLY B 1 89 ? -0.282 -26.297 -8 1 97.38 89 GLY B N 1
ATOM 2366 C CA . GLY B 1 89 ? 1.082 -26.719 -7.723 1 97.38 89 GLY B CA 1
ATOM 2367 C C . GLY B 1 89 ? 2.107 -25.641 -8 1 97.38 89 GLY B C 1
ATOM 2368 O O . GLY B 1 89 ? 3.312 -25.875 -7.867 1 97.38 89 GLY B O 1
ATOM 2369 N N . PHE B 1 90 ? 1.656 -24.469 -8.375 1 98.19 90 PHE B N 1
ATOM 2370 C CA . PHE B 1 90 ? 2.602 -23.391 -8.609 1 98.19 90 PHE B CA 1
ATOM 2371 C C . PHE B 1 90 ? 3.145 -22.844 -7.297 1 98.19 90 PHE B C 1
ATOM 2373 O O . PHE B 1 90 ? 2.402 -22.703 -6.32 1 98.19 90 PHE B O 1
ATOM 2380 N N . ASP B 1 91 ? 4.461 -22.594 -7.281 1 98.31 91 ASP B N 1
ATOM 2381 C CA . ASP B 1 91 ? 5.07 -22.109 -6.043 1 98.31 91 ASP B CA 1
ATOM 2382 C C . ASP B 1 91 ? 5.773 -20.781 -6.254 1 98.31 91 ASP B C 1
ATOM 2384 O O . ASP B 1 91 ? 6.34 -20.219 -5.316 1 98.31 91 ASP B O 1
ATOM 2388 N N . GLU B 1 92 ? 5.82 -20.281 -7.441 1 98.56 92 GLU B N 1
ATOM 2389 C CA . GLU B 1 92 ? 6.262 -18.938 -7.789 1 98.56 92 GLU B CA 1
ATOM 2390 C C . GLU B 1 92 ? 5.191 -18.203 -8.594 1 98.56 92 GLU B C 1
ATOM 2392 O O . GLU B 1 92 ? 4.918 -18.547 -9.742 1 98.56 92 GLU B O 1
ATOM 2397 N N . ILE B 1 93 ? 4.617 -17.203 -7.984 1 98.75 93 ILE B N 1
ATOM 2398 C CA . ILE B 1 93 ? 3.457 -16.531 -8.555 1 98.75 93 ILE B CA 1
ATOM 2399 C C . ILE B 1 93 ? 3.76 -15.047 -8.742 1 98.75 93 ILE B C 1
ATOM 2401 O O . ILE B 1 93 ? 4.008 -14.336 -7.77 1 98.75 93 ILE B O 1
ATOM 2405 N N . ASN B 1 94 ? 3.752 -14.57 -9.977 1 98.81 94 ASN B N 1
ATOM 2406 C CA . ASN B 1 94 ? 3.889 -13.156 -10.312 1 98.81 94 ASN B CA 1
ATOM 2407 C C . ASN B 1 94 ? 2.543 -12.531 -10.656 1 98.81 94 ASN B C 1
ATOM 2409 O O . ASN B 1 94 ? 1.819 -13.039 -11.516 1 98.81 94 ASN B O 1
ATOM 2413 N N . ILE B 1 95 ? 2.244 -11.508 -10.039 1 98.62 95 ILE B N 1
ATOM 2414 C CA . ILE B 1 95 ? 0.979 -10.82 -10.273 1 98.62 95 ILE B CA 1
ATOM 2415 C C . ILE B 1 95 ? 1.236 -9.508 -11.008 1 98.62 95 ILE B C 1
ATOM 2417 O O . ILE B 1 95 ? 2.057 -8.695 -10.57 1 98.62 95 ILE B O 1
ATOM 2421 N N . TYR B 1 96 ? 0.566 -9.336 -12.141 1 98.5 96 TYR B N 1
ATOM 2422 C CA . TYR B 1 96 ? 0.649 -8.125 -12.945 1 98.5 96 TYR B CA 1
ATOM 2423 C C . TYR B 1 96 ? -0.699 -7.418 -13.008 1 98.5 96 TYR B C 1
ATOM 2425 O O . TYR B 1 96 ? -1.749 -8.062 -12.938 1 98.5 96 TYR B O 1
ATOM 2433 N N . GLY B 1 97 ? -0.678 -6.09 -13.141 1 97.12 97 GLY B N 1
ATOM 2434 C CA . GLY B 1 97 ? -1.888 -5.309 -13.352 1 97.12 97 GLY B CA 1
ATOM 2435 C C . GLY B 1 97 ? -2.678 -5.078 -12.078 1 97.12 97 GLY B C 1
ATOM 2436 O O . GLY B 1 97 ? -3.885 -4.836 -12.125 1 97.12 97 GLY B O 1
ATOM 2437 N N . ALA B 1 98 ? -2.006 -5.215 -10.906 1 95.75 98 ALA B N 1
ATOM 2438 C CA . ALA B 1 98 ? -2.707 -5.109 -9.625 1 95.75 98 ALA B CA 1
ATOM 2439 C C . ALA B 1 98 ? -2.387 -3.787 -8.938 1 95.75 98 ALA B C 1
ATOM 2441 O O . ALA B 1 98 ? -2.688 -3.611 -7.754 1 95.75 98 ALA B O 1
ATOM 2442 N N . THR B 1 99 ? -1.653 -2.877 -9.602 1 95.31 99 THR B N 1
ATOM 2443 C CA . THR B 1 99 ? -1.259 -1.612 -8.992 1 95.31 99 THR B CA 1
ATOM 2444 C C . THR B 1 99 ? -1.92 -0.437 -9.703 1 95.31 99 THR B C 1
ATOM 2446 O O . THR B 1 99 ? -2.393 -0.576 -10.836 1 95.31 99 THR B O 1
ATOM 2449 N N . GLY B 1 100 ? -2.045 0.667 -8.977 1 90.44 100 GLY B N 1
ATOM 2450 C CA . GLY B 1 100 ? -2.689 1.845 -9.539 1 90.44 100 GLY B CA 1
ATOM 2451 C C . GLY B 1 100 ? -4.199 1.812 -9.414 1 90.44 100 GLY B C 1
ATOM 2452 O O . GLY B 1 100 ? -4.785 0.758 -9.148 1 90.44 100 GLY B O 1
ATOM 2453 N N . GLY B 1 101 ? -4.828 2.951 -9.539 1 92.44 101 GLY B N 1
ATOM 2454 C CA . GLY B 1 101 ? -6.277 3.037 -9.453 1 92.44 101 GLY B CA 1
ATOM 2455 C C . GLY B 1 101 ? -6.801 2.873 -8.039 1 92.44 101 GLY B C 1
ATOM 2456 O O . GLY B 1 101 ? -6.453 3.654 -7.148 1 92.44 101 GLY B O 1
ATOM 2457 N N . ARG B 1 102 ? -7.562 1.787 -7.953 1 94.12 102 ARG B N 1
ATOM 2458 C CA . ARG B 1 102 ? -8.102 1.514 -6.625 1 94.12 102 ARG B CA 1
ATOM 2459 C C . ARG B 1 102 ? -7.031 0.946 -5.703 1 94.12 102 ARG B C 1
ATOM 2461 O O . ARG B 1 102 ? -6.617 -0.206 -5.855 1 94.12 102 ARG B O 1
ATOM 2468 N N . LEU B 1 103 ? -6.695 1.712 -4.664 1 96.94 103 LEU B N 1
ATOM 2469 C CA . LEU B 1 103 ? -5.578 1.346 -3.801 1 96.94 103 LEU B CA 1
ATOM 2470 C C . LEU B 1 103 ? -6.008 0.32 -2.76 1 96.94 103 LEU B C 1
ATOM 2472 O O . LEU B 1 103 ? -5.168 -0.332 -2.137 1 96.94 103 LEU B O 1
ATOM 2476 N N . ASP B 1 104 ? -7.336 0.138 -2.559 1 96.69 104 ASP B N 1
ATOM 2477 C CA . ASP B 1 104 ? -7.777 -0.946 -1.688 1 96.69 104 ASP B CA 1
ATOM 2478 C C . ASP B 1 104 ? -7.527 -2.307 -2.336 1 96.69 104 ASP B C 1
ATOM 2480 O O . ASP B 1 104 ? -7.18 -3.271 -1.651 1 96.69 104 ASP B O 1
ATOM 2484 N N . HIS B 1 105 ? -7.652 -2.359 -3.676 1 94.69 105 HIS B N 1
ATOM 2485 C CA . HIS B 1 105 ? -7.301 -3.588 -4.375 1 94.69 105 HIS B CA 1
ATOM 2486 C C . HIS B 1 105 ? -5.801 -3.854 -4.305 1 94.69 105 HIS B C 1
ATOM 2488 O O . HIS B 1 105 ? -5.375 -4.988 -4.074 1 94.69 105 HIS B O 1
ATOM 2494 N N . PHE B 1 106 ? -5.066 -2.818 -4.496 1 96.88 106 PHE B N 1
ATOM 2495 C CA . PHE B 1 106 ? -3.621 -2.965 -4.395 1 96.88 106 PHE B CA 1
ATOM 2496 C C . PHE B 1 106 ? -3.223 -3.461 -3.008 1 96.88 106 PHE B C 1
ATOM 2498 O O . PHE B 1 106 ? -2.441 -4.406 -2.881 1 96.88 106 PHE B O 1
ATOM 2505 N N . LEU B 1 107 ? -3.738 -2.85 -1.963 1 97.31 107 LEU B N 1
ATOM 2506 C CA . LEU B 1 107 ? -3.387 -3.25 -0.606 1 97.31 107 LEU B CA 1
ATOM 2507 C C . LEU B 1 107 ? -3.896 -4.656 -0.304 1 97.31 107 LEU B C 1
ATOM 2509 O O . LEU B 1 107 ? -3.26 -5.406 0.438 1 97.31 107 LEU B O 1
ATOM 2513 N N . GLY B 1 108 ? -5.023 -5 -0.911 1 96.06 108 GLY B N 1
ATOM 2514 C CA . GLY B 1 108 ? -5.461 -6.387 -0.845 1 96.06 108 GLY B CA 1
ATOM 2515 C C . GLY B 1 108 ? -4.469 -7.355 -1.465 1 96.06 108 GLY B C 1
ATOM 2516 O O . GLY B 1 108 ? -4.199 -8.422 -0.903 1 96.06 108 GLY B O 1
ATOM 2517 N N . ALA B 1 109 ? -3.971 -6.969 -2.629 1 96.69 109 ALA B N 1
ATOM 2518 C CA . ALA B 1 109 ? -2.957 -7.793 -3.283 1 96.69 109 ALA B CA 1
ATOM 2519 C C . ALA B 1 109 ? -1.715 -7.93 -2.408 1 96.69 109 ALA B C 1
ATOM 2521 O O . ALA B 1 109 ? -1.098 -9 -2.361 1 96.69 109 ALA B O 1
ATOM 2522 N N . LEU B 1 110 ? -1.379 -6.871 -1.724 1 97.31 110 LEU B N 1
ATOM 2523 C CA . LEU B 1 110 ? -0.233 -6.898 -0.82 1 97.31 110 LEU B CA 1
ATOM 2524 C C . LEU B 1 110 ? -0.436 -7.93 0.284 1 97.31 110 LEU B C 1
ATOM 2526 O O . LEU B 1 110 ? 0.513 -8.602 0.69 1 97.31 110 LEU B O 1
ATOM 2530 N N . GLN B 1 111 ? -1.651 -8.07 0.762 1 95.75 111 GLN B N 1
ATOM 2531 C CA . GLN B 1 111 ? -1.967 -9.047 1.799 1 95.75 111 GLN B CA 1
ATOM 2532 C C . GLN B 1 111 ? -1.669 -10.469 1.326 1 95.75 111 GLN B C 1
ATOM 2534 O O . GLN B 1 111 ? -1.233 -11.312 2.113 1 95.75 111 GLN B O 1
ATOM 2539 N N . LEU B 1 112 ? -1.823 -10.703 0.063 1 96.75 112 LEU B N 1
ATOM 2540 C CA . LEU B 1 112 ? -1.668 -12.047 -0.481 1 96.75 112 LEU B CA 1
ATOM 2541 C C . LEU B 1 112 ? -0.211 -12.492 -0.42 1 96.75 112 LEU B C 1
ATOM 2543 O O . LEU B 1 112 ? 0.083 -13.688 -0.53 1 96.75 112 LEU B O 1
ATOM 2547 N N . LEU B 1 113 ? 0.696 -11.539 -0.255 1 97.69 113 LEU B N 1
ATOM 2548 C CA . LEU B 1 113 ? 2.109 -11.875 -0.121 1 97.69 113 LEU B CA 1
ATOM 2549 C C . LEU B 1 113 ? 2.402 -12.445 1.261 1 97.69 113 LEU B C 1
ATOM 2551 O O . LEU B 1 113 ? 3.471 -13.023 1.484 1 97.69 113 LEU B O 1
ATOM 2555 N N . GLN B 1 114 ? 1.453 -12.297 2.145 1 95.69 114 GLN B N 1
ATOM 2556 C CA . GLN B 1 114 ? 1.746 -12.5 3.559 1 95.69 114 GLN B CA 1
ATOM 2557 C C . GLN B 1 114 ? 0.989 -13.711 4.109 1 95.69 114 GLN B C 1
ATOM 2559 O O . GLN B 1 114 ? 0.934 -13.914 5.324 1 95.69 114 GLN B O 1
ATOM 2564 N N . ILE B 1 115 ? 0.4 -14.492 3.279 1 95.19 115 ILE B N 1
ATOM 2565 C CA . ILE B 1 115 ? -0.39 -15.625 3.748 1 95.19 115 ILE B CA 1
ATOM 2566 C C . ILE B 1 115 ? 0.519 -16.625 4.449 1 95.19 115 ILE B C 1
ATOM 2568 O O . ILE B 1 115 ? 1.392 -17.234 3.816 1 95.19 115 ILE B O 1
ATOM 2572 N N . PRO B 1 116 ? 0.206 -16.906 5.73 1 94.06 116 PRO B N 1
ATOM 2573 C CA . PRO B 1 116 ? 1.124 -17.734 6.512 1 94.06 116 PRO B CA 1
ATOM 2574 C C . PRO B 1 116 ? 1.3 -19.125 5.922 1 94.06 116 PRO B C 1
ATOM 2576 O O . PRO B 1 116 ? 2.422 -19.641 5.855 1 94.06 116 PRO B O 1
ATOM 2579 N N . ASP B 1 117 ? 0.254 -19.719 5.492 1 95.31 117 ASP B N 1
ATOM 2580 C CA . ASP B 1 117 ? 0.326 -21.062 4.926 1 95.31 117 ASP B CA 1
ATOM 2581 C C . ASP B 1 117 ? 1.213 -21.094 3.686 1 95.31 117 ASP B C 1
ATOM 2583 O O . ASP B 1 117 ? 1.998 -22.031 3.496 1 95.31 117 ASP B O 1
ATOM 2587 N N . TYR B 1 118 ? 1.091 -20.047 2.854 1 96.69 118 TYR B N 1
ATOM 2588 C CA . TYR B 1 118 ? 1.909 -19.969 1.649 1 96.69 118 TYR B CA 1
ATOM 2589 C C . TYR B 1 118 ? 3.379 -19.781 2 1 96.69 118 TYR B C 1
ATOM 2591 O O . TYR B 1 118 ? 4.254 -20.438 1.422 1 96.69 118 TYR B O 1
ATOM 2599 N N . LEU B 1 119 ? 3.58 -18.953 2.98 1 95.62 119 LEU B N 1
ATOM 2600 C CA . LEU B 1 119 ? 4.945 -18.688 3.418 1 95.62 119 LEU B CA 1
ATOM 2601 C C . LEU B 1 119 ? 5.59 -19.953 3.979 1 95.62 119 LEU B C 1
ATOM 2603 O O . LEU B 1 119 ? 6.723 -20.281 3.627 1 95.62 119 LEU B O 1
ATOM 2607 N N . LYS B 1 120 ? 4.91 -20.703 4.734 1 96.12 120 LYS B N 1
ATOM 2608 C CA . LYS B 1 120 ? 5.402 -21.938 5.336 1 96.12 120 LYS B CA 1
ATOM 2609 C C . LYS B 1 120 ? 5.742 -22.969 4.266 1 96.12 120 LYS B C 1
ATOM 2611 O O . LYS B 1 120 ? 6.68 -23.75 4.43 1 96.12 120 LYS B O 1
ATOM 2616 N N . ARG B 1 121 ? 5.016 -22.922 3.201 1 97 121 ARG B N 1
ATOM 2617 C CA . ARG B 1 121 ? 5.184 -23.906 2.139 1 97 121 ARG B CA 1
ATOM 2618 C C . ARG B 1 121 ? 6.223 -23.438 1.124 1 97 121 ARG B C 1
ATOM 2620 O O . ARG B 1 121 ? 6.492 -24.141 0.143 1 97 121 ARG B O 1
ATOM 2627 N N . GLY B 1 122 ? 6.738 -22.312 1.34 1 96.44 122 GLY B N 1
ATOM 2628 C CA . GLY B 1 122 ? 7.781 -21.797 0.462 1 96.44 122 GLY B CA 1
ATOM 2629 C C . GLY B 1 122 ? 7.242 -21.219 -0.825 1 96.44 122 GLY B C 1
ATOM 2630 O O . GLY B 1 122 ? 7.977 -21.062 -1.805 1 96.44 122 GLY B O 1
ATOM 2631 N N . ILE B 1 123 ? 5.93 -20.906 -0.83 1 97.88 123 ILE B N 1
ATOM 2632 C CA . ILE B 1 123 ? 5.309 -20.281 -1.995 1 97.88 123 ILE B CA 1
ATOM 2633 C C . ILE B 1 123 ? 5.668 -18.797 -2.043 1 97.88 123 ILE B C 1
ATOM 2635 O O . ILE B 1 123 ? 5.504 -18.078 -1.052 1 97.88 123 ILE B O 1
ATOM 2639 N N . LYS B 1 124 ? 6.172 -18.359 -3.178 1 97.62 124 LYS B N 1
ATOM 2640 C CA . LYS B 1 124 ? 6.57 -16.969 -3.357 1 97.62 124 LYS B CA 1
ATOM 2641 C C . LYS B 1 124 ? 5.566 -16.219 -4.227 1 97.62 124 LYS B C 1
ATOM 2643 O O . LYS B 1 124 ? 5.258 -16.641 -5.34 1 97.62 124 LYS B O 1
ATOM 2648 N N . VAL B 1 125 ? 5.043 -15.164 -3.709 1 98.44 125 VAL B N 1
ATOM 2649 C CA . VAL B 1 125 ? 4.141 -14.289 -4.449 1 98.44 125 VAL B CA 1
ATOM 2650 C C . VAL B 1 125 ? 4.773 -12.914 -4.621 1 98.44 125 VAL B C 1
ATOM 2652 O O . VAL B 1 125 ? 5.328 -12.352 -3.668 1 98.44 125 VAL B O 1
ATOM 2655 N N . SER B 1 126 ? 4.742 -12.352 -5.852 1 98.69 126 SER B N 1
ATOM 2656 C CA . SER B 1 126 ? 5.305 -11.039 -6.145 1 98.69 126 SER B CA 1
ATOM 2657 C C . SER B 1 126 ? 4.305 -10.156 -6.883 1 98.69 126 SER B C 1
ATOM 2659 O O . SER B 1 126 ? 3.512 -10.656 -7.688 1 98.69 126 SER B O 1
ATOM 2661 N N . LEU B 1 127 ? 4.293 -8.922 -6.57 1 98.75 127 LEU B N 1
ATOM 2662 C CA . LEU B 1 127 ? 3.6 -7.91 -7.359 1 98.75 127 LEU B CA 1
ATOM 2663 C C . LEU B 1 127 ? 4.578 -7.145 -8.242 1 98.75 127 LEU B C 1
ATOM 2665 O O . LEU B 1 127 ? 5.586 -6.625 -7.758 1 98.75 127 LEU B O 1
ATOM 2669 N N . ILE B 1 128 ? 4.27 -7.105 -9.539 1 98.44 128 ILE B N 1
ATOM 2670 C CA . ILE B 1 128 ? 5.195 -6.496 -10.477 1 98.44 128 ILE B CA 1
ATOM 2671 C C . ILE B 1 128 ? 4.449 -5.508 -11.375 1 98.44 128 ILE B C 1
ATOM 2673 O O . ILE B 1 128 ? 3.383 -5.828 -11.906 1 98.44 128 ILE B O 1
ATOM 2677 N N . ASP B 1 129 ? 4.891 -4.281 -11.453 1 97.62 129 ASP B N 1
ATOM 2678 C CA . ASP B 1 129 ? 4.43 -3.34 -12.469 1 97.62 129 ASP B CA 1
ATOM 2679 C C . ASP B 1 129 ? 5.609 -2.67 -13.18 1 97.62 129 ASP B C 1
ATOM 2681 O O . ASP B 1 129 ? 6.73 -3.176 -13.133 1 97.62 129 ASP B O 1
ATOM 2685 N N . ASP B 1 130 ? 5.363 -1.589 -13.93 1 96.56 130 ASP B N 1
ATOM 2686 C CA . ASP B 1 130 ? 6.402 -1.015 -14.773 1 96.56 130 ASP B CA 1
ATOM 2687 C C . ASP B 1 130 ? 7.457 -0.293 -13.938 1 96.56 130 ASP B C 1
ATOM 2689 O O . ASP B 1 130 ? 8.555 -0.018 -14.422 1 96.56 130 ASP B O 1
ATOM 2693 N N . GLN B 1 131 ? 7.191 -0.073 -12.633 1 97.19 131 GLN B N 1
ATOM 2694 C CA . GLN B 1 131 ? 8.094 0.753 -11.836 1 97.19 131 GLN B CA 1
ATOM 2695 C C . GLN B 1 131 ? 8.492 0.041 -10.547 1 97.19 131 GLN B C 1
ATOM 2697 O O . GLN B 1 131 ? 9.406 0.483 -9.844 1 97.19 131 GLN B O 1
ATOM 2702 N N . ASN B 1 132 ? 7.828 -1.053 -10.25 1 98.06 132 ASN B N 1
ATOM 2703 C CA . ASN B 1 132 ? 7.984 -1.658 -8.938 1 98.06 132 ASN B CA 1
ATOM 2704 C C . ASN B 1 132 ? 7.98 -3.182 -9.016 1 98.06 132 ASN B C 1
ATOM 2706 O O . ASN B 1 132 ? 7.219 -3.766 -9.789 1 98.06 132 ASN B O 1
ATOM 2710 N N . GLU B 1 133 ? 8.789 -3.838 -8.242 1 98.25 133 GLU B N 1
ATOM 2711 C CA . GLU B 1 133 ? 8.703 -5.246 -7.863 1 98.25 133 GLU B CA 1
ATOM 2712 C C . GLU B 1 133 ? 8.617 -5.41 -6.348 1 98.25 133 GLU B C 1
ATOM 2714 O O . GLU B 1 133 ? 9.508 -4.98 -5.621 1 98.25 133 GLU B O 1
ATOM 2719 N N . ILE B 1 134 ? 7.531 -6.031 -5.891 1 98.75 134 ILE B N 1
ATOM 2720 C CA . ILE B 1 134 ? 7.258 -6.09 -4.457 1 98.75 134 ILE B CA 1
ATOM 2721 C C . ILE B 1 134 ? 7.227 -7.543 -3.996 1 98.75 134 ILE B C 1
ATOM 2723 O O . ILE B 1 134 ? 6.551 -8.383 -4.602 1 98.75 134 ILE B O 1
ATOM 2727 N N . THR B 1 135 ? 7.941 -7.867 -2.955 1 98.56 135 THR B N 1
ATOM 2728 C CA . THR B 1 135 ? 7.969 -9.188 -2.338 1 98.56 135 THR B CA 1
ATOM 2729 C C . THR B 1 135 ? 7.871 -9.078 -0.82 1 98.56 135 THR B C 1
ATOM 2731 O O . THR B 1 135 ? 7.891 -7.973 -0.27 1 98.56 135 THR B O 1
ATOM 2734 N N . TYR B 1 136 ? 7.617 -10.18 -0.195 1 98.19 136 TYR B N 1
ATOM 2735 C CA . TYR B 1 136 ? 7.543 -10.289 1.258 1 98.19 136 TYR B CA 1
ATOM 2736 C C . TYR B 1 136 ? 8.68 -11.148 1.799 1 98.19 136 TYR B C 1
ATOM 2738 O O . TYR B 1 136 ? 8.953 -12.227 1.275 1 98.19 136 TYR B O 1
ATOM 2746 N N . LEU B 1 137 ? 9.406 -10.656 2.781 1 97.81 137 LEU B N 1
ATOM 2747 C CA . LEU B 1 137 ? 10.539 -11.367 3.373 1 97.81 137 LEU B CA 1
ATOM 2748 C C . LEU B 1 137 ? 10.289 -11.648 4.848 1 97.81 137 LEU B C 1
ATOM 2750 O O . LEU B 1 137 ? 10.062 -10.727 5.633 1 97.81 137 LEU B O 1
ATOM 2754 N N . GLU B 1 138 ? 10.352 -12.875 5.215 1 96.69 138 GLU B N 1
ATOM 2755 C CA . GLU B 1 138 ? 10.281 -13.266 6.621 1 96.69 138 GLU B CA 1
ATOM 2756 C C . GLU B 1 138 ? 11.672 -13.297 7.25 1 96.69 138 GLU B C 1
ATOM 2758 O O . GLU B 1 138 ? 12.656 -12.898 6.625 1 96.69 138 GLU B O 1
ATOM 2763 N N . GLN B 1 139 ? 11.641 -13.641 8.57 1 97.12 139 GLN B N 1
ATOM 2764 C CA . GLN B 1 139 ? 12.906 -13.805 9.273 1 97.12 139 GLN B CA 1
ATOM 2765 C C . GLN B 1 139 ? 13.867 -14.68 8.469 1 97.12 139 GLN B C 1
ATOM 2767 O O . GLN B 1 139 ? 13.469 -15.695 7.902 1 97.12 139 GLN B O 1
ATOM 2772 N N . GLY B 1 140 ? 15.117 -14.203 8.336 1 97.94 140 GLY B N 1
ATOM 2773 C CA . GLY B 1 140 ? 16.109 -14.938 7.574 1 97.94 140 GLY B CA 1
ATOM 2774 C C . GLY B 1 140 ? 17.188 -14.039 6.977 1 97.94 140 GLY B C 1
ATOM 2775 O O . GLY B 1 140 ? 17.281 -12.859 7.316 1 97.94 140 GLY B O 1
ATOM 2776 N N . ILE B 1 141 ? 18.062 -14.688 6.223 1 98.5 141 ILE B N 1
ATOM 2777 C CA . ILE B 1 141 ? 19.125 -13.984 5.52 1 98.5 141 ILE B CA 1
ATOM 2778 C C . ILE B 1 141 ? 18.906 -14.086 4.012 1 98.5 141 ILE B C 1
ATOM 2780 O O . ILE B 1 141 ? 18.672 -15.18 3.482 1 98.5 141 ILE B O 1
ATOM 2784 N N . TYR B 1 142 ? 18.922 -12.945 3.4 1 98.5 142 TYR B N 1
ATOM 2785 C CA . TYR B 1 142 ? 18.672 -12.875 1.965 1 98.5 142 TYR B CA 1
ATOM 2786 C C . TYR B 1 142 ? 19.812 -12.172 1.246 1 98.5 142 TYR B C 1
ATOM 2788 O O . TYR B 1 142 ? 20.453 -11.273 1.81 1 98.5 142 TYR B O 1
ATOM 2796 N N . ARG B 1 143 ? 20.078 -12.602 0.041 1 98.19 143 ARG B N 1
ATOM 2797 C CA . ARG B 1 143 ? 21.047 -11.945 -0.822 1 98.19 143 ARG B CA 1
ATOM 2798 C C . ARG B 1 143 ? 20.359 -11.297 -2.021 1 98.19 143 ARG B C 1
ATOM 2800 O O . ARG B 1 143 ? 19.469 -11.883 -2.619 1 98.19 143 ARG B O 1
ATOM 2807 N N . VAL B 1 144 ? 20.75 -10.023 -2.266 1 97.56 144 VAL B N 1
ATOM 2808 C CA . VAL B 1 144 ? 20.172 -9.305 -3.398 1 97.56 144 VAL B CA 1
ATOM 2809 C C . VAL B 1 144 ? 21.281 -8.758 -4.285 1 97.56 144 VAL B C 1
ATOM 2811 O O . VAL B 1 144 ? 22.297 -8.242 -3.787 1 97.56 144 VAL B O 1
ATOM 2814 N N . GLU B 1 145 ? 21.141 -8.891 -5.539 1 97.56 145 GLU B N 1
ATOM 2815 C CA . GLU B 1 145 ? 22.125 -8.398 -6.496 1 97.56 145 GLU B CA 1
ATOM 2816 C C . GLU B 1 145 ? 21.859 -6.945 -6.867 1 97.56 145 GLU B C 1
ATOM 2818 O O . GLU B 1 145 ? 20.703 -6.492 -6.848 1 97.56 145 GLU B O 1
ATOM 2823 N N . LYS B 1 146 ? 22.906 -6.316 -7.188 1 96.75 146 LYS B N 1
ATOM 2824 C CA . LYS B 1 146 ? 22.75 -4.992 -7.785 1 96.75 146 LYS B CA 1
ATOM 2825 C C . LYS B 1 146 ? 21.969 -5.066 -9.094 1 96.75 146 LYS B C 1
ATOM 2827 O O . LYS B 1 146 ? 22.203 -5.961 -9.906 1 96.75 146 LYS B O 1
ATOM 2832 N N . TRP B 1 147 ? 20.969 -4.25 -9.195 1 94.12 147 TRP B N 1
ATOM 2833 C CA . TRP B 1 147 ? 20.094 -4.219 -10.367 1 94.12 147 TRP B CA 1
ATOM 2834 C C . TRP B 1 147 ? 19.953 -2.797 -10.906 1 94.12 147 TRP B C 1
ATOM 2836 O O . TRP B 1 147 ? 19.188 -1.999 -10.375 1 94.12 147 TRP B O 1
ATOM 2846 N N . GLU B 1 148 ? 20.594 -2.459 -11.984 1 92.44 148 GLU B N 1
ATOM 2847 C CA . GLU B 1 148 ? 20.656 -1.097 -12.508 1 92.44 148 GLU B CA 1
ATOM 2848 C C . GLU B 1 148 ? 19.281 -0.606 -12.93 1 92.44 148 GLU B C 1
ATOM 2850 O O . GLU B 1 148 ? 18.969 0.583 -12.82 1 92.44 148 GLU B O 1
ATOM 2855 N N . ALA B 1 149 ? 18.453 -1.528 -13.422 1 91.5 149 ALA B N 1
ATOM 2856 C CA . ALA B 1 149 ? 17.125 -1.157 -13.891 1 91.5 149 ALA B CA 1
ATOM 2857 C C . ALA B 1 149 ? 16.234 -0.751 -12.727 1 91.5 149 ALA B C 1
ATOM 2859 O O . ALA B 1 149 ? 15.258 -0.015 -12.922 1 91.5 149 ALA B O 1
ATOM 2860 N N . PHE B 1 150 ? 16.5 -1.273 -11.586 1 94.44 150 PHE B N 1
ATOM 2861 C CA . PHE B 1 150 ? 15.805 -0.933 -10.352 1 94.44 150 PHE B CA 1
ATOM 2862 C C . PHE B 1 150 ? 16.797 -0.503 -9.273 1 94.44 150 PHE B C 1
ATOM 2864 O O . PHE B 1 150 ? 17.109 -1.279 -8.367 1 94.44 150 PHE B O 1
ATOM 2871 N N . PRO B 1 151 ? 17.156 0.722 -9.281 1 94.25 151 PRO B N 1
ATOM 2872 C CA . PRO B 1 151 ? 18.25 1.165 -8.43 1 94.25 151 PRO B CA 1
ATOM 2873 C C . PRO B 1 151 ? 17.859 1.302 -6.961 1 94.25 151 PRO B C 1
ATOM 2875 O O . PRO B 1 151 ? 18.703 1.233 -6.074 1 94.25 151 PRO B O 1
ATOM 2878 N N . TYR B 1 152 ? 16.625 1.467 -6.75 1 96.12 152 TYR B N 1
ATOM 2879 C CA . TYR B 1 152 ? 16.188 1.688 -5.375 1 96.12 152 TYR B CA 1
ATOM 2880 C C . TYR B 1 152 ? 15.633 0.407 -4.77 1 96.12 152 TYR B C 1
ATOM 2882 O O . TYR B 1 152 ? 14.961 -0.371 -5.457 1 96.12 152 TYR B O 1
ATOM 2890 N N . ILE B 1 153 ? 15.945 0.164 -3.504 1 97.88 153 ILE B N 1
ATOM 2891 C CA . ILE B 1 153 ? 15.352 -0.918 -2.723 1 97.88 153 ILE B CA 1
ATOM 2892 C C . ILE B 1 153 ? 14.883 -0.384 -1.372 1 97.88 153 ILE B C 1
ATOM 2894 O O . ILE B 1 153 ? 15.617 0.328 -0.688 1 97.88 153 ILE B O 1
ATOM 2898 N N . SER B 1 154 ? 13.664 -0.58 -1.054 1 97.69 154 SER B N 1
ATOM 2899 C CA . SER B 1 154 ? 13.055 -0.099 0.182 1 97.69 154 SER B CA 1
ATOM 2900 C C . SER B 1 154 ? 12.531 -1.257 1.027 1 97.69 154 SER B C 1
ATOM 2902 O O . SER B 1 154 ? 12.18 -2.311 0.496 1 97.69 154 SER B O 1
ATOM 2904 N N . PHE B 1 155 ? 12.523 -1.071 2.299 1 97.69 155 PHE B N 1
ATOM 2905 C CA . PHE B 1 155 ? 12.07 -2.066 3.266 1 97.69 155 PHE B CA 1
ATOM 2906 C C . PHE B 1 155 ? 11 -1.483 4.18 1 97.69 155 PHE B C 1
ATOM 2908 O O . PHE B 1 155 ? 11.281 -0.603 4.996 1 97.69 155 PHE B O 1
ATOM 2915 N N . ILE B 1 156 ? 9.789 -1.989 4.035 1 96.56 156 ILE B N 1
ATOM 2916 C CA . ILE B 1 156 ? 8.672 -1.55 4.867 1 96.56 156 ILE B CA 1
ATOM 2917 C C . ILE B 1 156 ? 8.375 -2.605 5.93 1 96.56 156 ILE B C 1
ATOM 2919 O O . ILE B 1 156 ? 8.102 -3.764 5.602 1 96.56 156 ILE B O 1
ATOM 2923 N N . PRO B 1 157 ? 8.414 -2.211 7.199 1 95.25 157 PRO B N 1
ATOM 2924 C CA . PRO B 1 157 ? 8.086 -3.217 8.211 1 95.25 157 PRO B CA 1
ATOM 2925 C C . PRO B 1 157 ? 6.668 -3.754 8.078 1 95.25 157 PRO B C 1
ATOM 2927 O O . PRO B 1 157 ? 5.715 -2.975 7.969 1 95.25 157 PRO B O 1
ATOM 2930 N N . ALA B 1 158 ? 6.543 -5.066 8.078 1 93.12 158 ALA B N 1
ATOM 2931 C CA . ALA B 1 158 ? 5.246 -5.715 7.93 1 93.12 158 ALA B CA 1
ATOM 2932 C C . ALA B 1 158 ? 4.742 -6.25 9.266 1 93.12 158 ALA B C 1
ATOM 2934 O O . ALA B 1 158 ? 3.619 -6.754 9.359 1 93.12 158 ALA B O 1
ATOM 2935 N N . ARG B 1 159 ? 5.625 -6.176 10.242 1 90.69 159 ARG B N 1
ATOM 2936 C CA . ARG B 1 159 ? 5.293 -6.594 11.602 1 90.69 159 ARG B CA 1
ATOM 2937 C C . ARG B 1 159 ? 5.707 -5.535 12.617 1 90.69 159 ARG B C 1
ATOM 2939 O O . ARG B 1 159 ? 6.551 -4.684 12.328 1 90.69 159 ARG B O 1
ATOM 2946 N N . GLU B 1 160 ? 5.105 -5.5 13.812 1 84.44 160 GLU B N 1
ATOM 2947 C CA . GLU B 1 160 ? 5.352 -4.5 14.844 1 84.44 160 GLU B CA 1
ATOM 2948 C C . GLU B 1 160 ? 6.809 -4.52 15.297 1 84.44 160 GLU B C 1
ATOM 2950 O O . GLU B 1 160 ? 7.402 -3.469 15.547 1 84.44 160 GLU B O 1
ATOM 2955 N N . LYS B 1 161 ? 7.434 -5.645 15.5 1 88 161 LYS B N 1
ATOM 2956 C CA . LYS B 1 161 ? 8.82 -5.77 15.953 1 88 161 LYS B CA 1
ATOM 2957 C C . LYS B 1 161 ? 9.703 -6.348 14.852 1 88 161 LYS B C 1
ATOM 2959 O O . LYS B 1 161 ? 9.812 -7.566 14.711 1 88 161 LYS B O 1
ATOM 2964 N N . THR B 1 162 ? 10.242 -5.359 14.031 1 95.25 162 THR B N 1
ATOM 2965 C CA . THR B 1 162 ? 11.117 -5.809 12.953 1 95.25 162 THR B CA 1
ATOM 2966 C C . THR B 1 162 ? 12.539 -5.297 13.164 1 95.25 162 THR B C 1
ATOM 2968 O O . THR B 1 162 ? 12.742 -4.102 13.398 1 95.25 162 THR B O 1
ATOM 2971 N N . ILE B 1 163 ? 13.477 -6.215 13.211 1 98.06 163 ILE B N 1
ATOM 2972 C CA . ILE B 1 163 ? 14.891 -5.895 13.359 1 98.06 163 ILE B CA 1
ATOM 2973 C C . ILE B 1 163 ? 15.656 -6.293 12.102 1 98.06 163 ILE B C 1
ATOM 2975 O O . ILE B 1 163 ? 15.609 -7.453 11.68 1 98.06 163 ILE B O 1
ATOM 2979 N N . ILE B 1 164 ? 16.375 -5.344 11.516 1 98 164 ILE B N 1
ATOM 2980 C CA . ILE B 1 164 ? 16.984 -5.586 10.211 1 98 164 ILE B CA 1
ATOM 2981 C C . ILE B 1 164 ? 18.469 -5.176 10.242 1 98 164 ILE B C 1
ATOM 2983 O O . ILE B 1 164 ? 18.828 -4.211 10.914 1 98 164 ILE B O 1
ATOM 2987 N N . SER B 1 165 ? 19.297 -5.883 9.586 1 98.69 165 SER B N 1
ATOM 2988 C CA . SER B 1 165 ? 20.672 -5.52 9.25 1 98.69 165 SER B CA 1
ATOM 2989 C C . SER B 1 165 ? 20.875 -5.508 7.738 1 98.69 165 SER B C 1
ATOM 2991 O O . SER B 1 165 ? 20.391 -6.387 7.027 1 98.69 165 SER B O 1
ATOM 2993 N N . LEU B 1 166 ? 21.5 -4.457 7.27 1 98.5 166 LEU B N 1
ATOM 2994 C CA . LEU B 1 166 ? 21.766 -4.285 5.844 1 98.5 166 LEU B CA 1
ATOM 2995 C C . LEU B 1 166 ? 23.266 -4.141 5.594 1 98.5 166 LEU B C 1
ATOM 2997 O O . LEU B 1 166 ? 23.906 -3.244 6.145 1 98.5 166 LEU B O 1
ATOM 3001 N N . ARG B 1 167 ? 23.828 -4.988 4.793 1 98.56 167 ARG B N 1
ATOM 3002 C CA . ARG B 1 167 ? 25.219 -4.938 4.375 1 98.56 167 ARG B CA 1
ATOM 3003 C C . ARG B 1 167 ? 25.328 -4.852 2.857 1 98.56 167 ARG B C 1
ATOM 3005 O O . ARG B 1 167 ? 24.594 -5.516 2.135 1 98.56 167 ARG B O 1
ATOM 3012 N N . GLY B 1 168 ? 26.219 -4.047 2.42 1 98.25 168 GLY B N 1
ATOM 3013 C CA . GLY B 1 168 ? 26.406 -3.887 0.986 1 98.25 168 GLY B CA 1
ATOM 3014 C C . GLY B 1 168 ? 25.484 -2.852 0.378 1 98.25 168 GLY B C 1
ATOM 3015 O O . GLY B 1 168 ? 25.281 -2.828 -0.838 1 98.25 168 GLY B O 1
ATOM 3016 N N . PHE B 1 169 ? 24.875 -2.082 1.207 1 97.75 169 PHE B N 1
ATOM 3017 C CA . PHE B 1 169 ? 23.969 -1.035 0.778 1 97.75 169 PHE B CA 1
ATOM 3018 C C . PHE B 1 169 ? 24.594 0.342 0.942 1 97.75 169 PHE B C 1
ATOM 3020 O O . PHE B 1 169 ? 25.562 0.5 1.685 1 97.75 169 PHE B O 1
ATOM 3027 N N . LYS B 1 170 ? 24.016 1.31 0.193 1 95.88 170 LYS B N 1
ATOM 3028 C CA . LYS B 1 170 ? 24.453 2.693 0.335 1 95.88 170 LYS B CA 1
ATOM 3029 C C . LYS B 1 170 ? 24.266 3.186 1.768 1 95.88 170 LYS B C 1
ATOM 3031 O O . LYS B 1 170 ? 25.109 3.918 2.293 1 95.88 170 LYS B O 1
ATOM 3036 N N . TYR B 1 171 ? 23.156 2.836 2.402 1 95.19 171 TYR B N 1
ATOM 3037 C CA . TYR B 1 171 ? 22.844 3.148 3.793 1 95.19 171 TYR B CA 1
ATOM 3038 C C . TYR B 1 171 ? 22.734 1.877 4.625 1 95.19 171 TYR B C 1
ATOM 3040 O O . TYR B 1 171 ? 21.641 1.367 4.855 1 95.19 171 TYR B O 1
ATOM 3048 N N . PRO B 1 172 ? 23.906 1.408 5.086 1 97 172 PRO B N 1
ATOM 3049 C CA . PRO B 1 172 ? 23.891 0.174 5.875 1 97 172 PRO B CA 1
ATOM 3050 C C . PRO B 1 172 ? 23.219 0.348 7.23 1 97 172 PRO B C 1
ATOM 3052 O O . PRO B 1 172 ? 23.031 1.477 7.691 1 97 172 PRO B O 1
ATOM 3055 N N . LEU B 1 173 ? 22.734 -0.708 7.734 1 97.06 173 LEU B N 1
ATOM 3056 C CA . LEU B 1 173 ? 22.141 -0.778 9.062 1 97.06 173 LEU B CA 1
ATOM 3057 C C . LEU B 1 173 ? 22.656 -1.988 9.828 1 97.06 173 LEU B C 1
ATOM 3059 O O . LEU B 1 173 ? 23.016 -3.004 9.227 1 97.06 173 LEU B O 1
ATOM 3063 N N . ASP B 1 174 ? 22.719 -1.87 11.117 1 98.06 174 ASP B N 1
ATOM 3064 C CA . ASP B 1 174 ? 23.109 -2.961 12.008 1 98.06 174 ASP B CA 1
ATOM 3065 C C . ASP B 1 174 ? 22.094 -3.141 13.133 1 98.06 174 ASP B C 1
ATOM 3067 O O . ASP B 1 174 ? 22.062 -2.348 14.078 1 98.06 174 ASP B O 1
ATOM 3071 N N . GLN B 1 175 ? 21.344 -4.219 13.055 1 97.75 175 GLN B N 1
ATOM 3072 C CA . GLN B 1 175 ? 20.328 -4.57 14.039 1 97.75 175 GLN B CA 1
ATOM 3073 C C . GLN B 1 175 ? 19.422 -3.381 14.336 1 97.75 175 GLN B C 1
ATOM 3075 O O . GLN B 1 175 ? 19.188 -3.055 15.5 1 97.75 175 GLN B O 1
ATOM 3080 N N . GLU B 1 176 ? 19.031 -2.73 13.281 1 96.69 176 GLU B N 1
ATOM 3081 C CA . GLU B 1 176 ? 18.156 -1.576 13.414 1 96.69 176 GLU B CA 1
ATOM 3082 C C . GLU B 1 176 ? 16.719 -2.012 13.688 1 96.69 176 GLU B C 1
ATOM 3084 O O . GLU B 1 176 ? 16.172 -2.879 12.992 1 96.69 176 GLU B O 1
ATOM 3089 N N . SER B 1 177 ? 16.141 -1.479 14.734 1 95.94 177 SER B N 1
ATOM 3090 C CA . SER B 1 177 ? 14.719 -1.704 15 1 95.94 177 SER B CA 1
ATOM 3091 C C . SER B 1 177 ? 13.844 -0.724 14.219 1 95.94 177 SER B C 1
ATOM 3093 O O . SER B 1 177 ? 13.93 0.488 14.43 1 95.94 177 SER B O 1
ATOM 3095 N N . LEU B 1 178 ? 13.055 -1.275 13.328 1 93.69 178 LEU B N 1
ATOM 3096 C CA . LEU B 1 178 ? 12.148 -0.419 12.562 1 93.69 178 LEU B CA 1
ATOM 3097 C C . LEU B 1 178 ? 10.836 -0.216 13.312 1 93.69 178 LEU B C 1
ATOM 3099 O O . LEU B 1 178 ? 10.078 -1.168 13.516 1 93.69 178 LEU B O 1
ATOM 3103 N N . GLN B 1 179 ? 10.602 1.012 13.664 1 88.81 179 GLN B N 1
ATOM 3104 C CA . GLN B 1 179 ? 9.383 1.338 14.406 1 88.81 179 GLN B CA 1
ATOM 3105 C C . GLN B 1 179 ? 8.211 1.589 13.461 1 88.81 179 GLN B C 1
ATOM 3107 O O . GLN B 1 179 ? 8.414 1.974 12.305 1 88.81 179 GLN B O 1
ATOM 3112 N N . GLN B 1 180 ? 7.02 1.35 14.055 1 87.62 180 GLN B N 1
ATOM 3113 C CA . GLN B 1 180 ? 5.824 1.7 13.297 1 87.62 180 GLN B CA 1
ATOM 3114 C C . GLN B 1 180 ? 5.832 3.174 12.906 1 87.62 180 GLN B C 1
ATOM 3116 O O . GLN B 1 180 ? 6.129 4.039 13.734 1 87.62 180 GLN B O 1
ATOM 3121 N N . GLY B 1 181 ? 5.57 3.434 11.633 1 89.19 181 GLY B N 1
ATOM 3122 C CA . GLY B 1 181 ? 5.551 4.812 11.172 1 89.19 181 GLY B CA 1
ATOM 3123 C C . GLY B 1 181 ? 6.875 5.266 10.594 1 89.19 181 GLY B C 1
ATOM 3124 O O . GLY B 1 181 ? 6.965 6.344 10 1 89.19 181 GLY B O 1
ATOM 3125 N N . SER B 1 182 ? 7.875 4.414 10.711 1 87.56 182 SER B N 1
ATOM 3126 C CA . SER B 1 182 ? 9.211 4.805 10.258 1 87.56 182 SER B CA 1
ATOM 3127 C C . SER B 1 182 ? 9.305 4.812 8.742 1 87.56 182 SER B C 1
ATOM 3129 O O . SER B 1 182 ? 8.703 3.963 8.07 1 87.56 182 SER B O 1
ATOM 3131 N N . THR B 1 183 ? 10.055 5.797 8.227 1 91.25 183 THR B N 1
ATOM 3132 C CA . THR B 1 183 ? 10.352 5.859 6.801 1 91.25 183 THR B CA 1
ATOM 3133 C C . THR B 1 183 ? 11.859 5.754 6.559 1 91.25 183 THR B C 1
ATOM 3135 O O . THR B 1 183 ? 12.336 6.074 5.469 1 91.25 183 THR B O 1
ATOM 3138 N N . LEU B 1 184 ? 12.57 5.246 7.477 1 90 184 LEU B N 1
ATOM 3139 C CA . LEU B 1 184 ? 14.031 5.199 7.492 1 90 184 LEU B CA 1
ATOM 3140 C C . LEU B 1 184 ? 14.562 4.375 6.324 1 90 184 LEU B C 1
ATOM 3142 O O . LEU B 1 184 ? 15.602 4.699 5.758 1 90 184 LEU B O 1
ATOM 3146 N N . THR B 1 185 ? 13.875 3.35 5.945 1 94.5 185 THR B N 1
ATOM 3147 C CA . THR B 1 185 ? 14.422 2.357 5.027 1 94.5 185 THR B CA 1
ATOM 3148 C C . THR B 1 185 ? 13.82 2.514 3.637 1 94.5 185 THR B C 1
ATOM 3150 O O . THR B 1 185 ? 13.758 1.552 2.867 1 94.5 185 THR B O 1
ATOM 3153 N N . ILE B 1 186 ? 13.328 3.707 3.33 1 95.44 186 ILE B N 1
ATOM 3154 C CA . ILE B 1 186 ? 12.789 3.988 2.004 1 95.44 186 ILE B CA 1
ATOM 3155 C C . ILE B 1 186 ? 13.914 4.477 1.088 1 95.44 186 ILE B C 1
ATOM 3157 O O . ILE B 1 186 ? 14.719 5.32 1.482 1 95.44 186 ILE B O 1
ATOM 3161 N N . SER B 1 187 ? 14 3.904 -0.106 1 94.5 187 SER B N 1
ATOM 3162 C CA . SER B 1 187 ? 14.859 4.332 -1.206 1 94.5 187 SER B CA 1
ATOM 3163 C C . SER B 1 187 ? 16.328 4.113 -0.874 1 94.5 187 SER B C 1
ATOM 3165 O O . SER B 1 187 ? 17.156 5.004 -1.08 1 94.5 187 SER B O 1
ATOM 3167 N N . ASN B 1 188 ? 16.688 2.977 -0.29 1 95.94 188 ASN B N 1
ATOM 3168 C CA . ASN B 1 188 ? 18.078 2.568 -0.234 1 95.94 188 ASN B CA 1
ATOM 3169 C C . ASN B 1 188 ? 18.609 2.156 -1.609 1 95.94 188 ASN B C 1
ATOM 3171 O O . ASN B 1 188 ? 17.875 2.211 -2.598 1 95.94 188 ASN B O 1
ATOM 3175 N N . GLU B 1 189 ? 19.875 1.871 -1.735 1 96.44 189 GLU B N 1
ATOM 3176 C CA . GLU B 1 189 ? 20.5 1.411 -2.979 1 96.44 189 GLU B CA 1
ATOM 3177 C C . GLU B 1 189 ? 21.5 0.296 -2.715 1 96.44 189 GLU B C 1
ATOM 3179 O O . GLU B 1 189 ? 22.219 0.326 -1.716 1 96.44 189 GLU B O 1
ATOM 3184 N N . VAL B 1 190 ? 21.5 -0.641 -3.629 1 96.81 190 VAL B N 1
ATOM 3185 C CA . VAL B 1 190 ? 22.531 -1.678 -3.549 1 96.81 190 VAL B CA 1
ATOM 3186 C C . VAL B 1 190 ? 23.844 -1.139 -4.086 1 96.81 190 VAL B C 1
ATOM 3188 O O . VAL B 1 190 ? 23.938 -0.717 -5.242 1 96.81 190 VAL B O 1
ATOM 3191 N N . GLU B 1 191 ? 24.844 -1.145 -3.295 1 96.44 191 GLU B N 1
ATOM 3192 C CA . GLU B 1 191 ? 26.125 -0.56 -3.66 1 96.44 191 GLU B CA 1
ATOM 3193 C C . GLU B 1 191 ? 27.094 -1.628 -4.152 1 96.44 191 GLU B C 1
ATOM 3195 O O . GLU B 1 191 ? 27.781 -1.43 -5.152 1 96.44 191 GLU B O 1
ATOM 3200 N N . GLU B 1 192 ? 27.156 -2.729 -3.42 1 96.81 192 GLU B N 1
ATOM 3201 C CA . GLU B 1 192 ? 28 -3.85 -3.812 1 96.81 192 GLU B CA 1
ATOM 3202 C C . GLU B 1 192 ? 27.312 -4.738 -4.84 1 96.81 192 GLU B C 1
ATOM 3204 O O . GLU B 1 192 ? 26.078 -4.672 -5 1 96.81 192 GLU B O 1
ATOM 3209 N N . PRO B 1 193 ? 28.125 -5.559 -5.566 1 97.38 193 PRO B N 1
ATOM 3210 C CA . PRO B 1 193 ? 27.484 -6.441 -6.543 1 97.38 193 PRO B CA 1
ATOM 3211 C C . PRO B 1 193 ? 26.391 -7.309 -5.926 1 97.38 193 PRO B C 1
ATOM 3213 O O . PRO B 1 193 ? 25.359 -7.562 -6.559 1 97.38 193 PRO B O 1
ATOM 3216 N N . VAL B 1 194 ? 26.688 -7.758 -4.73 1 97.88 194 VAL B N 1
ATOM 3217 C CA . VAL B 1 194 ? 25.703 -8.5 -3.941 1 97.88 194 VAL B CA 1
ATOM 3218 C C . VAL B 1 194 ? 25.625 -7.91 -2.537 1 97.88 194 VAL B C 1
ATOM 3220 O O . VAL B 1 194 ? 26.641 -7.645 -1.901 1 97.88 194 VAL B O 1
ATOM 3223 N N . ALA B 1 195 ? 24.375 -7.629 -2.123 1 98.31 195 ALA B N 1
ATOM 3224 C CA . ALA B 1 195 ? 24.125 -7.121 -0.777 1 98.31 195 ALA B CA 1
ATOM 3225 C C . ALA B 1 195 ? 23.359 -8.141 0.056 1 98.31 195 ALA B C 1
ATOM 3227 O O . ALA B 1 195 ? 22.766 -9.078 -0.486 1 98.31 195 ALA B O 1
ATOM 3228 N N . GLU B 1 196 ? 23.422 -7.961 1.338 1 98.75 196 GLU B N 1
ATOM 3229 C CA . GLU B 1 196 ? 22.797 -8.914 2.246 1 98.75 196 GLU B CA 1
ATOM 3230 C C . GLU B 1 196 ? 21.766 -8.219 3.145 1 98.75 196 GLU B C 1
ATOM 3232 O O . GLU B 1 196 ? 22.047 -7.16 3.709 1 98.75 196 GLU B O 1
ATOM 3237 N N . ILE B 1 197 ? 20.625 -8.797 3.186 1 98.75 197 ILE B N 1
ATOM 3238 C CA . ILE B 1 197 ? 19.547 -8.398 4.09 1 98.75 197 ILE B CA 1
ATOM 3239 C C . ILE B 1 197 ? 19.375 -9.445 5.184 1 98.75 197 ILE B C 1
ATOM 3241 O O . ILE B 1 197 ? 19.125 -10.617 4.898 1 98.75 197 ILE B O 1
ATOM 3245 N N . GLU B 1 198 ? 19.516 -9.031 6.391 1 98.81 198 GLU B N 1
ATOM 3246 C CA . GLU B 1 198 ? 19.266 -9.93 7.516 1 98.81 198 GLU B CA 1
ATOM 3247 C C . GLU B 1 198 ? 18.094 -9.438 8.359 1 98.81 198 GLU B C 1
ATOM 3249 O O . GLU B 1 198 ? 18.125 -8.328 8.891 1 98.81 198 GLU B O 1
ATOM 3254 N N . ILE B 1 199 ? 17.094 -10.266 8.422 1 98.44 199 ILE B N 1
ATOM 3255 C CA . ILE B 1 199 ? 15.938 -9.992 9.273 1 98.44 199 ILE B CA 1
ATOM 3256 C C . ILE B 1 199 ? 16 -10.859 10.531 1 98.44 199 ILE B C 1
ATOM 3258 O O . ILE B 1 199 ? 15.75 -12.062 10.469 1 98.44 199 ILE B O 1
ATOM 3262 N N . GLU B 1 200 ? 16.25 -10.234 11.594 1 98 200 GLU B N 1
ATOM 3263 C CA . GLU B 1 200 ? 16.422 -10.961 12.844 1 98 200 GLU B CA 1
ATOM 3264 C C . GLU B 1 200 ? 15.086 -11.227 13.516 1 98 200 GLU B C 1
ATOM 3266 O O . GLU B 1 200 ? 14.922 -12.227 14.219 1 98 200 GLU B O 1
ATOM 3271 N N . ALA B 1 201 ? 14.258 -10.352 13.359 1 97 201 ALA B N 1
ATOM 3272 C CA . ALA B 1 201 ? 12.891 -10.484 13.875 1 97 201 ALA B CA 1
ATOM 3273 C C . ALA B 1 201 ? 11.898 -9.758 12.969 1 97 201 ALA B C 1
ATOM 3275 O O . ALA B 1 201 ? 12.242 -8.758 12.336 1 97 201 ALA B O 1
ATOM 3276 N N . GLY B 1 202 ? 10.648 -10.336 12.945 1 95.31 202 GLY B N 1
ATOM 3277 C CA . GLY B 1 202 ? 9.602 -9.688 12.172 1 95.31 202 GLY B CA 1
ATOM 3278 C C . GLY B 1 202 ? 9.641 -10.055 10.695 1 95.31 202 GLY B C 1
ATOM 3279 O O . GLY B 1 202 ? 9.977 -11.188 10.344 1 95.31 202 GLY B O 1
ATOM 3280 N N . ALA B 1 203 ? 9.141 -9.164 9.852 1 96.25 203 ALA B N 1
ATOM 3281 C CA . ALA B 1 203 ? 9.055 -9.352 8.398 1 96.25 203 ALA B CA 1
ATOM 3282 C C . ALA B 1 203 ? 9.039 -8.016 7.672 1 96.25 203 ALA B C 1
ATOM 3284 O O . ALA B 1 203 ? 8.836 -6.965 8.289 1 96.25 203 ALA B O 1
ATOM 3285 N N . LEU B 1 204 ? 9.312 -8.102 6.375 1 97.31 204 LEU B N 1
ATOM 3286 C CA . LEU B 1 204 ? 9.414 -6.883 5.582 1 97.31 204 LEU B CA 1
ATOM 3287 C C . LEU B 1 204 ? 8.688 -7.035 4.25 1 97.31 204 LEU B C 1
ATOM 3289 O O . LEU B 1 204 ? 8.68 -8.117 3.662 1 97.31 204 LEU B O 1
ATOM 3293 N N . ILE B 1 205 ? 8.039 -5.961 3.867 1 97.88 205 ILE B N 1
ATOM 3294 C CA . ILE B 1 205 ? 7.75 -5.781 2.449 1 97.88 205 ILE B CA 1
ATOM 3295 C C . ILE B 1 205 ? 8.961 -5.172 1.75 1 97.88 205 ILE B C 1
ATOM 3297 O O . ILE B 1 205 ? 9.438 -4.102 2.139 1 97.88 205 ILE B O 1
ATOM 3301 N N . CYS B 1 206 ? 9.492 -5.883 0.835 1 98.56 206 CYS B N 1
ATOM 3302 C CA . CYS B 1 206 ? 10.641 -5.422 0.061 1 98.56 206 CYS B CA 1
ATOM 3303 C C . CYS B 1 206 ? 10.211 -4.922 -1.312 1 98.56 206 CYS B C 1
ATOM 3305 O O . CYS B 1 206 ? 9.508 -5.629 -2.043 1 98.56 206 CYS B O 1
ATOM 3307 N N . ILE B 1 207 ? 10.648 -3.713 -1.656 1 98.44 207 ILE B N 1
ATOM 3308 C CA . ILE B 1 207 ? 10.242 -3.135 -2.932 1 98.44 207 ILE B CA 1
ATOM 3309 C C . ILE B 1 207 ? 11.469 -2.674 -3.705 1 98.44 207 ILE B C 1
ATOM 3311 O O . ILE B 1 207 ? 12.25 -1.851 -3.215 1 98.44 207 ILE B O 1
ATOM 3315 N N . ARG B 1 208 ? 11.656 -3.201 -4.859 1 98.31 208 ARG B N 1
ATOM 3316 C CA . ARG B 1 208 ? 12.586 -2.641 -5.84 1 98.31 208 ARG B CA 1
ATOM 3317 C C . ARG B 1 208 ? 11.875 -1.661 -6.766 1 98.31 208 ARG B C 1
ATOM 3319 O O . ARG B 1 208 ? 10.805 -1.971 -7.309 1 98.31 208 ARG B O 1
ATOM 3326 N N . SER B 1 209 ? 12.406 -0.477 -6.871 1 97.62 209 SER B N 1
ATOM 3327 C CA . SER B 1 209 ? 11.711 0.529 -7.664 1 97.62 209 SER B CA 1
ATOM 3328 C C . SER B 1 209 ? 12.688 1.351 -8.5 1 97.62 209 SER B C 1
ATOM 3330 O O . SER B 1 209 ? 13.898 1.3 -8.281 1 97.62 209 SER B O 1
ATOM 3332 N N . HIS B 1 210 ? 12.172 2.02 -9.57 1 95.75 210 HIS B N 1
ATOM 3333 C CA . HIS B 1 210 ? 12.914 2.99 -10.367 1 95.75 210 HIS B CA 1
ATOM 3334 C C . HIS B 1 210 ? 12.047 4.199 -10.711 1 95.75 210 HIS B C 1
ATOM 3336 O O . HIS B 1 210 ? 10.82 4.125 -10.648 1 95.75 210 HIS B O 1
ATOM 3342 N N . ASP B 1 211 ? 12.703 5.367 -10.953 1 89.25 211 ASP B N 1
ATOM 3343 C CA . ASP B 1 211 ? 11.984 6.574 -11.359 1 89.25 211 ASP B CA 1
ATOM 3344 C C . ASP B 1 211 ? 11.539 6.488 -12.812 1 89.25 211 ASP B C 1
ATOM 3346 O O . ASP B 1 211 ? 12.242 5.914 -13.648 1 89.25 211 ASP B O 1
ATOM 3350 N N . ASN B 1 212 ? 10.195 6.824 -13.008 1 75.62 212 ASN B N 1
ATOM 3351 C CA . ASN B 1 212 ? 9.758 6.879 -14.398 1 75.62 212 ASN B CA 1
ATOM 3352 C C . ASN B 1 212 ? 10.453 8.008 -15.156 1 75.62 212 ASN B C 1
ATOM 3354 O O . ASN B 1 212 ? 10.641 9.102 -14.617 1 75.62 212 ASN B O 1
ATOM 3358 N N . ARG B 1 213 ? 11.367 7.711 -16.094 1 51.59 213 ARG B N 1
ATOM 3359 C CA . ARG B 1 213 ? 11.984 8.734 -16.938 1 51.59 213 ARG B CA 1
ATOM 3360 C C . ARG B 1 213 ? 10.922 9.625 -17.562 1 51.59 213 ARG B C 1
ATOM 3362 O O . ARG B 1 213 ? 9.797 9.188 -17.812 1 51.59 213 ARG B O 1
#

Sequence (426 aa):
MKINLLCGNRNLPSDLFKNKADETWGGIDRGALILVQQEIQPVFSLGDFDSVNEQERAELKTKLDIHPVKAEKADTDLGLGVAEAVSRGFDEINIYGATGGRLDHFLGALQLLQIPDYLKRGIKVSLIDDQNEITYLEQGIYRVEKWEAFPYISFIPAREKTIISLRGFKYPLDQESLQQGSTLTISNEVEEPVAEIEIEAGALICIRSHDNRMKINLLCGNRNLPSDLFKNKADETWGGIDRGALILVQQEIQPVFSLGDFDSVNEQERAELKTKLDIHPVKAEKADTDLGLGVAEAVSRGFDEINIYGATGGRLDHFLGALQLLQIPDYLKRGIKVSLIDDQNEITYLEQGIYRVEKWEAFPYISFIPAREKTIISLRGFKYPLDQESLQQGSTLTISNEVEEPVAEIEIEAGALICIRSHDNR

Radius of gyration: 21.83 Å; Cα contacts (8 Å, |Δi|>4): 1011; chains: 2; bounding box: 55×61×49 Å

Foldseek 3Di:
DEEEEEEADPQAAPCNCVVCVPPAYEYEAVRCVVCVVSVRQHPAYEYQCVPPDPVSCVVCVVRHPYDHDPPDDDADSVLVVVVVCVVVPAQHYEYEPQDDDDVVSVVSLVVSLVPPVSVVVNRWYWYDGNFKIKHKFAADKDKDFADPSQFWKFKAFPDQWKFKFKFQKPDTDDRDTDHPPDRPRGGIGRRDRMMMMGIHHGMIIMMGGDDDD/DEEEEEEADPQAAPCNCVVCVPPAYEYEAVRCVVCVVSVRQHPAYEDQCVPPPPVSCVVCVVRHPYDHDDPDDDADSVLVVVVVCVVVPAQHYEYEPQDDDDVVSVVSLVVSLVDPVSVVVNRWYWYDGNFKIKHKFAADKDKDFADPSQFWKFKAFPDQWKFKFKFQKPDTDDRDTDHPPDRPRGGIGRRDRMMMMGIHHGMIIMMGGDDDD

Secondary structure (DSSP, 8-state):
-EEEEE--STTPPTTHHHHHTTS-EEEETHHHHHHHHTT---SEEES-TTSS-HHHHHHHHHHS-EE----SSSS-HHHHHHHHHHHTT--EEEEES-SSS-HHHHHHHHHGGG-HHHHHTT-EEEEE-SSEEEEEE-SEEEEEE--TTS-EEEEEE-SSSEEEEEESBSS-EEEEEEPTT--TTSSEEB-SSEEEEEEEES-EEEEEE----/-EEEEE--STTPPTTHHHHHTTS-EEEETHHHHHHHHTT---SEEES-TTSS-HHHHHHHHHHS-EE----SSS--HHHHHHHHHHHTT--EEEEES-SSS-HHHHHHHHHGGG-HHHHHTT-EEEEE-SSEEEEEE-SEEEEEE--TTS-EEEEEE-SSSEEEEEESBSS-EEEEEEPTT--TTSSEEB-SSEEEEEEEES-EEEEEE----